Protein AF-0000000083111546 (afdb_homodimer)

Nearest PDB structures (foldseek):
  4nec-assembly4_D  TM=8.250E-01  e=1.676E-18  Streptomyces lasalocidi
  4nec-assembly2_B  TM=8.258E-01  e=2.834E-18  Streptomyces lasalocidi
  4nec-assembly3_C  TM=8.246E-01  e=3.185E-18  Streptomyces lasalocidi
  4nec-assembly1_A  TM=8.209E-01  e=6.804E-18  Streptomyces lasalocidi
  1ve3-assembly1_A-3  TM=7.059E-01  e=7.367E-12  Pyrococcus horikoshii

Foldseek 3Di:
DDFAALVDDDVQCVLVQNDPRGGDHFFLPPLADWPVVVVCVVVVVAAPPEEAEQCFLNSVVLNVVVVPHQYEYEHQHPNRQVNNVVVCVVVVHDYHYDYDDLLAARPAALHGLEYEAEACLQSHDPVSNLSNLQNVLRNHHAFHKYKHKYAAPQQWDPPDRHDTRHDDPVRCCVSNVVRWAWDDKDKDWRWTHDGPDHDPPIDTHPWDADPVRTTIGIIIMTMTGHD/DDFAALVDDDVQCVLVQNDPQGGDHFFLPPLADWPVVVVCVVVVVAAPPEEAEQCFLNSVVLNVVVVPHQYEYEHQHPNRQVNNVVVCVVVVGDYHYDYDDLLAARPAALHGLEYEAEACLQSHPPVSNLSNLQNVLRNHHAFHKYKHKYAAPQQWDPPDRHDTRHDDPVRCCVSNVVRWAWDDKDKDWRWTHDDPDHDPPTDTHPWDADPVRTTIGIIIMTMTGHD

Sequence (454 aa):
MPTFNVNTVDWDELYRGEASYAPGDPGWNIGNLQPELAALEMQGRFGSPILDSGCGVGVTTLALAAKGYDAVGLDLSAAAIDRARQSAMEQGLSVKFDVADLSRSTGYENYFATVVDGLVFHCLPEELREGYVESSARALKPGGSFFALVFATEAFPPGAEFGPRPFSEKQLRDIVGAHLEVEDVRPARAWINVPAVLPAGFEYRNVTIGADGRAQLPSWVVIAHKGMPTFNVNTVDWDELYRGEASYAPGDPGWNIGNLQPELAALEMQGRFGSPILDSGCGVGVTTLALAAKGYDAVGLDLSAAAIDRARQSAMEQGLSVKFDVADLSRSTGYENYFATVVDGLVFHCLPEELREGYVESSARALKPGGSFFALVFATEAFPPGAEFGPRPFSEKQLRDIVGAHLEVEDVRPARAWINVPAVLPAGFEYRNVTIGADGRAQLPSWVVIAHKG

Secondary structure (DSSP, 8-state):
----BTTT--HHHHHTT--TTS-SS-TT--SS--HHHHHHHHTT---SSEEEET-TTSHHHHHHHHTT--EEEEES-HHHHHHHHHHHHHHT---EEEE--TTS--S--S-EEEEEEES-GGGS-HHHHHHHHHHHHHHEEEEEEEEEEEEBGGGS-TT-SSB---B-HHHHHHHHHTTSEEEEEEEEEEEEPPPS---TT--EEEEEE-TT--EEEEEEEEEEE--/----BTTT--HHHHHTT--TTS-SS-TT--SS--HHHHHHHHTT---SSEEEET-TTSHHHHHHHHTT--EEEEES-HHHHHHHHHHHHHHT---EEEE--TTS--S--S-EEEEEEES-GGGS-HHHHHHHHHHHHHHEEEEEEEEEEEEBGGGS-TT-SSB---B-HHHHHHHHHTTSEEEEEEEEEEEEPPPS---TT--EEEEEE-TT--EEEEEEEEEEE--

pLDDT: mean 93.74, std 7.86, range [53.62, 98.94]

Radius of gyration: 26.35 Å; Cα contacts (8 Å, |Δi|>4): 1120; chains: 2; bounding box: 42×76×60 Å

Solvent-accessible surface area (backbone atoms only — not comparable to full-atom values): 22928 Å² total; per-residue (Å²): 126,77,61,58,28,50,85,71,59,57,55,37,44,35,58,68,28,65,26,86,56,45,61,40,74,56,35,70,70,66,82,54,59,52,65,62,60,46,50,43,46,74,71,60,69,62,43,65,33,29,35,25,48,51,25,49,55,24,50,54,31,51,55,43,34,75,73,68,43,50,36,32,26,30,20,70,26,59,46,18,35,52,48,19,54,51,50,28,58,76,68,73,47,91,65,54,67,44,68,36,55,58,45,38,80,74,80,54,60,52,58,21,31,18,38,37,28,69,63,32,73,24,50,47,41,77,90,40,48,60,36,27,46,43,28,51,43,43,21,28,18,78,66,12,36,38,39,34,40,31,44,21,47,69,20,38,63,84,84,61,88,49,43,69,51,48,39,50,72,66,56,48,53,53,58,44,44,74,61,27,48,68,75,45,74,43,84,42,60,43,63,28,43,78,60,74,61,42,55,85,90,40,44,43,24,51,20,31,33,40,31,77,48,43,39,28,32,37,16,32,36,37,37,28,26,31,110,125,76,62,58,27,50,84,70,59,54,57,39,45,33,57,67,28,65,25,86,58,45,61,40,74,54,37,70,69,67,82,55,59,52,66,61,59,46,51,43,46,73,72,60,71,61,42,65,35,28,35,25,47,51,27,49,56,24,50,55,33,50,56,42,34,74,72,66,42,51,36,34,26,30,20,70,26,59,45,18,35,52,49,19,52,51,52,29,57,77,69,71,46,92,64,54,67,43,68,34,56,59,46,37,80,73,82,55,60,53,58,20,31,18,37,38,28,72,65,32,74,25,50,48,41,78,87,40,48,60,37,28,45,43,28,51,45,44,21,28,18,76,66,11,35,38,38,36,39,29,45,21,48,69,21,37,63,84,84,61,89,51,43,70,50,50,38,52,71,66,56,49,54,52,56,46,44,73,60,29,48,68,74,46,75,44,83,42,59,42,64,29,45,78,60,74,58,42,54,86,89,40,45,44,24,51,20,31,31,40,32,78,50,42,37,28,30,36,17,31,37,37,38,28,27,32,110

Structure (mmCIF, N/CA/C/O backbone):
data_AF-0000000083111546-model_v1
#
loop_
_entity.id
_entity.type
_entity.pdbx_description
1 polymer 'Uncharacterized protein'
#
loop_
_atom_site.group_PDB
_atom_site.id
_atom_site.type_symbol
_atom_site.label_atom_id
_atom_site.label_alt_id
_atom_site.label_comp_id
_atom_site.label_asym_id
_atom_site.label_entity_id
_atom_site.label_seq_id
_atom_site.pdbx_PDB_ins_code
_atom_site.Cartn_x
_atom_site.Cartn_y
_atom_site.Cartn_z
_atom_site.occupancy
_atom_site.B_iso_or_equiv
_atom_site.auth_seq_id
_atom_site.auth_comp_id
_atom_site.auth_asym_id
_atom_site.auth_atom_id
_atom_site.pdbx_PDB_model_num
ATOM 1 N N . MET A 1 1 ? 21.438 9.469 -6.207 1 54 1 MET A N 1
ATOM 2 C CA . MET A 1 1 ? 20.359 10.375 -6.617 1 54 1 MET A CA 1
ATOM 3 C C . MET A 1 1 ? 19.781 11.117 -5.414 1 54 1 MET A C 1
ATOM 5 O O . MET A 1 1 ? 19.75 10.578 -4.305 1 54 1 MET A O 1
ATOM 9 N N . PRO A 1 2 ? 19.562 12.453 -5.633 1 61.91 2 PRO A N 1
ATOM 10 C CA . PRO A 1 2 ? 19.016 13.172 -4.477 1 61.91 2 PRO A CA 1
ATOM 11 C C . PRO A 1 2 ? 17.734 12.547 -3.943 1 61.91 2 PRO A C 1
ATOM 13 O O . PRO A 1 2 ? 16.953 11.977 -4.711 1 61.91 2 PRO A O 1
ATOM 16 N N . THR A 1 3 ? 17.703 12.297 -2.617 1 75.88 3 THR A N 1
ATOM 17 C CA . THR A 1 3 ? 16.531 11.742 -1.937 1 75.88 3 THR A CA 1
ATOM 18 C C . THR A 1 3 ? 15.93 12.766 -0.974 1 75.88 3 THR A C 1
ATOM 20 O O . THR A 1 3 ? 16.609 13.695 -0.547 1 75.88 3 THR A O 1
ATOM 23 N N . PHE A 1 4 ? 14.742 12.664 -0.869 1 80.75 4 PHE A N 1
ATOM 24 C CA . PHE A 1 4 ? 14.086 13.523 0.114 1 80.75 4 PHE A CA 1
ATOM 25 C C . PHE A 1 4 ? 14.703 13.328 1.493 1 80.75 4 PHE A C 1
ATOM 27 O O . PHE A 1 4 ? 14.797 12.203 1.987 1 80.75 4 PHE A O 1
ATOM 34 N N . ASN A 1 5 ? 15.211 14.367 1.938 1 82.62 5 ASN A N 1
ATOM 35 C CA . ASN A 1 5 ? 15.812 14.422 3.266 1 82.62 5 ASN A CA 1
ATOM 36 C C . ASN A 1 5 ? 15.359 15.664 4.031 1 82.62 5 ASN A C 1
ATOM 38 O O . ASN A 1 5 ? 15.594 16.797 3.596 1 82.62 5 ASN A O 1
ATOM 42 N N . VAL A 1 6 ? 14.781 15.445 5.203 1 83.06 6 VAL A N 1
ATOM 43 C CA . VAL A 1 6 ? 14.148 16.531 5.953 1 83.06 6 VAL A CA 1
ATOM 44 C C . VAL A 1 6 ? 15.211 17.531 6.398 1 83.06 6 VAL A C 1
ATOM 46 O O . VAL A 1 6 ? 14.898 18.703 6.66 1 83.06 6 VAL A O 1
ATOM 49 N N . ASN A 1 7 ? 16.406 17.156 6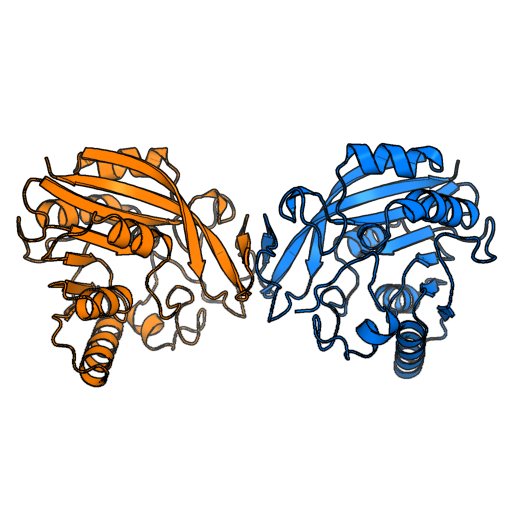.527 1 85.25 7 ASN A N 1
ATOM 50 C CA . ASN A 1 7 ? 17.469 18.016 7.016 1 85.25 7 ASN A CA 1
ATOM 51 C C . ASN A 1 7 ? 18.016 18.922 5.91 1 85.25 7 ASN A C 1
ATOM 53 O O . ASN A 1 7 ? 18.688 19.906 6.188 1 85.25 7 ASN A O 1
ATOM 57 N N . THR A 1 8 ? 17.703 18.531 4.656 1 85.75 8 THR A N 1
ATOM 58 C CA . THR A 1 8 ? 18.375 19.25 3.58 1 85.75 8 THR A CA 1
ATOM 59 C C . THR A 1 8 ? 17.375 19.656 2.502 1 85.75 8 THR A C 1
ATOM 61 O O . THR A 1 8 ? 17.75 20.281 1.508 1 85.75 8 THR A O 1
ATOM 64 N N . VAL A 1 9 ? 16.203 19.391 2.734 1 87.56 9 VAL A N 1
ATOM 65 C CA . VAL A 1 9 ? 15.172 19.609 1.723 1 87.56 9 VAL A CA 1
ATOM 66 C C . VAL A 1 9 ? 15.055 21.109 1.437 1 87.56 9 VAL A C 1
ATOM 68 O O . VAL A 1 9 ? 15.078 21.922 2.359 1 87.56 9 VAL A O 1
ATOM 71 N N . ASP A 1 10 ? 15.008 21.438 0.206 1 92.06 10 ASP A N 1
ATOM 72 C CA . ASP A 1 10 ? 14.594 22.766 -0.253 1 92.06 10 ASP A CA 1
ATOM 73 C C . ASP A 1 10 ? 13.094 22.797 -0.539 1 92.06 10 ASP A C 1
ATOM 75 O O . ASP A 1 10 ? 12.656 22.438 -1.636 1 92.06 10 ASP A O 1
ATOM 79 N N . TRP A 1 11 ? 12.336 23.312 0.371 1 94 11 TRP A N 1
ATOM 80 C CA . TRP A 1 11 ? 10.875 23.266 0.293 1 94 11 TRP A CA 1
ATOM 81 C C . TRP A 1 11 ? 10.367 24.109 -0.877 1 94 11 TRP A C 1
ATOM 83 O O . TRP A 1 11 ? 9.359 23.766 -1.494 1 94 11 TRP A O 1
ATOM 93 N N . ASP A 1 12 ? 11.031 25.25 -1.158 1 95.69 12 ASP A N 1
ATOM 94 C CA . ASP A 1 12 ? 10.625 26.047 -2.309 1 95.69 12 ASP A CA 1
ATOM 95 C C . ASP A 1 12 ? 10.766 25.266 -3.607 1 95.69 12 ASP A C 1
ATOM 97 O O . ASP A 1 12 ? 9.852 25.234 -4.43 1 95.69 12 ASP A O 1
ATOM 101 N N . GLU A 1 13 ? 11.891 24.641 -3.709 1 92.94 13 GLU A N 1
ATOM 102 C CA . GLU A 1 13 ? 12.125 23.812 -4.891 1 92.94 13 GLU A CA 1
ATOM 103 C C . GLU A 1 13 ? 11.078 22.703 -5 1 92.94 13 GLU A C 1
ATOM 105 O O . GLU A 1 13 ? 10.586 22.406 -6.094 1 92.94 13 GLU A O 1
ATOM 110 N N . LEU A 1 14 ? 10.727 22.094 -3.9 1 90.44 14 LEU A N 1
ATOM 111 C CA . LEU A 1 14 ? 9.742 21.016 -3.859 1 90.44 14 LEU A CA 1
ATOM 112 C C . LEU A 1 14 ? 8.367 21.516 -4.285 1 90.44 14 LEU A C 1
ATOM 114 O O . LEU A 1 14 ? 7.73 20.922 -5.156 1 90.44 14 LEU A O 1
ATOM 118 N N . TYR A 1 15 ? 7.934 22.641 -3.84 1 94.31 15 TYR A N 1
ATOM 119 C CA . TYR A 1 15 ? 6.586 23.125 -4.102 1 94.31 15 TYR A CA 1
ATOM 120 C C . TYR A 1 15 ? 6.496 23.781 -5.48 1 94.31 15 TYR A C 1
ATOM 122 O O . TYR A 1 15 ? 5.398 24 -6 1 94.31 15 TYR A O 1
ATOM 130 N N . ARG A 1 16 ? 7.656 24.094 -6.035 1 92.88 16 ARG A N 1
ATOM 131 C CA . ARG A 1 16 ? 7.664 24.547 -7.426 1 92.88 16 ARG A CA 1
ATOM 132 C C . ARG A 1 16 ? 7.602 23.344 -8.375 1 92.88 16 ARG A C 1
ATOM 134 O O . ARG A 1 16 ? 7.48 23.531 -9.594 1 92.88 16 ARG A O 1
ATOM 141 N N . GLY A 1 17 ? 7.684 22.156 -7.789 1 86.81 17 GLY A N 1
ATOM 142 C CA . GLY A 1 17 ? 7.641 20.953 -8.594 1 86.81 17 GLY A CA 1
ATOM 143 C C . GLY A 1 17 ? 8.938 20.672 -9.336 1 86.81 17 GLY A C 1
ATOM 144 O O . GLY A 1 17 ? 8.945 19.969 -10.344 1 86.81 17 GLY A O 1
ATOM 145 N N . GLU A 1 18 ? 10.031 21.234 -8.852 1 86.31 18 GLU A N 1
ATOM 146 C CA . GLU A 1 18 ? 11.305 21.203 -9.57 1 86.31 18 GLU A CA 1
ATOM 147 C C . GLU A 1 18 ? 12.289 20.25 -8.906 1 86.31 18 GLU A C 1
ATOM 149 O O . GLU A 1 18 ? 13.406 20.047 -9.398 1 86.31 18 GLU A O 1
ATOM 154 N N . ALA A 1 19 ? 11.844 19.734 -7.82 1 80.62 19 ALA A N 1
ATOM 155 C CA . ALA A 1 19 ? 12.758 18.828 -7.141 1 80.62 19 ALA A CA 1
ATOM 156 C C . ALA A 1 19 ? 12.938 17.531 -7.934 1 80.62 19 ALA A C 1
ATOM 158 O O . ALA A 1 19 ? 11.961 16.859 -8.266 1 80.62 19 ALA A O 1
ATOM 159 N N . SER A 1 20 ? 14.141 17.156 -8.141 1 76.19 20 SER A N 1
ATOM 160 C CA . SER A 1 20 ? 14.445 15.992 -8.969 1 76.19 20 SER A CA 1
ATOM 161 C C . SER A 1 20 ? 13.961 14.703 -8.32 1 76.19 20 SER A C 1
ATOM 163 O O . SER A 1 20 ? 13.562 13.766 -9.008 1 76.19 20 SER A O 1
ATOM 165 N N . TYR A 1 21 ? 13.914 14.703 -7.02 1 72.81 21 TYR A N 1
ATOM 166 C CA . TYR A 1 21 ? 13.539 13.492 -6.297 1 72.81 21 TYR A CA 1
ATOM 167 C C . TYR A 1 21 ? 12.023 13.422 -6.117 1 72.81 21 TYR A C 1
ATOM 169 O O . TYR A 1 21 ? 11.492 12.383 -5.707 1 72.81 21 TYR A O 1
ATOM 177 N N . ALA A 1 22 ? 11.367 14.438 -6.387 1 73.56 22 ALA A N 1
ATOM 178 C CA . ALA A 1 22 ? 9.914 14.492 -6.258 1 73.56 22 ALA A CA 1
ATOM 179 C C . ALA A 1 22 ? 9.305 15.492 -7.238 1 73.56 22 ALA A C 1
ATOM 181 O O . ALA A 1 22 ? 8.75 16.516 -6.824 1 73.56 22 ALA A O 1
ATOM 182 N N . PRO A 1 23 ? 9.414 15.047 -8.461 1 76.44 23 PRO A N 1
ATOM 183 C CA . PRO A 1 23 ? 8.867 15.984 -9.445 1 76.44 23 PRO A CA 1
ATOM 184 C C . PRO A 1 23 ? 7.34 16.078 -9.383 1 76.44 23 PRO A C 1
ATOM 186 O O . PRO A 1 23 ? 6.664 15.086 -9.102 1 76.44 23 PRO A O 1
ATOM 189 N N . GLY A 1 24 ? 6.887 17.344 -9.641 1 83.31 24 GLY A N 1
ATOM 190 C CA . GLY A 1 24 ? 5.449 17.547 -9.641 1 83.31 24 GLY A CA 1
ATOM 191 C C . GLY A 1 24 ? 4.898 17.891 -8.266 1 83.31 24 GLY A C 1
ATOM 192 O O . GLY A 1 24 ? 5.57 18.547 -7.469 1 83.31 24 GLY A O 1
ATOM 193 N N 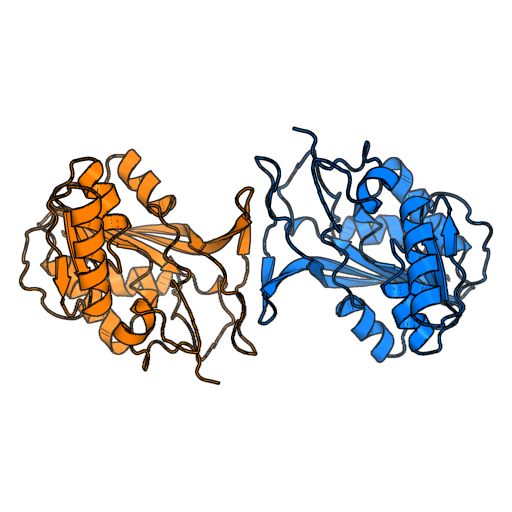. ASP A 1 25 ? 3.635 17.594 -8.07 1 86.75 25 ASP A N 1
ATOM 194 C CA . ASP A 1 25 ? 2.994 17.906 -6.801 1 86.75 25 ASP A CA 1
ATOM 195 C C . ASP A 1 25 ? 3.396 16.906 -5.723 1 86.75 25 ASP A C 1
ATOM 197 O O . ASP A 1 25 ? 3.445 15.695 -5.973 1 86.75 25 ASP A O 1
ATOM 201 N N . PRO A 1 26 ? 3.742 17.422 -4.605 1 88.19 26 PRO A N 1
ATOM 202 C CA . PRO A 1 26 ? 4.047 16.5 -3.516 1 88.19 26 PRO A CA 1
ATOM 203 C C . PRO A 1 26 ? 2.916 15.508 -3.254 1 88.19 26 PRO A C 1
ATOM 205 O O . PRO A 1 26 ? 1.744 15.828 -3.461 1 88.19 26 PRO A O 1
ATOM 208 N N . GLY A 1 27 ? 3.316 14.328 -2.758 1 87.88 27 GLY A N 1
ATOM 209 C CA . GLY A 1 27 ? 2.375 13.234 -2.582 1 87.88 27 GLY A CA 1
ATOM 210 C C . GLY A 1 27 ? 1.304 13.531 -1.549 1 87.88 27 GLY A C 1
ATOM 211 O O . GLY A 1 27 ? 0.214 12.953 -1.596 1 87.88 27 GLY A O 1
ATOM 212 N N . TRP A 1 28 ? 1.56 14.438 -0.621 1 91.06 28 TRP A N 1
ATOM 213 C CA . TRP A 1 28 ? 0.605 14.727 0.445 1 91.06 28 TRP A CA 1
ATOM 214 C C . TRP A 1 28 ? -0.475 15.688 -0.037 1 91.06 28 TRP A C 1
ATOM 216 O O . TRP A 1 28 ? -1.466 15.922 0.66 1 91.06 28 TRP A O 1
ATOM 226 N N . ASN A 1 29 ? -0.274 16.312 -1.2 1 92.06 29 ASN A N 1
ATOM 227 C CA . ASN A 1 29 ? -1.314 17.141 -1.793 1 92.06 29 ASN A CA 1
ATOM 228 C C . ASN A 1 29 ? -2.371 16.297 -2.5 1 92.06 29 ASN A C 1
ATOM 230 O O . ASN A 1 29 ? -2.348 16.172 -3.725 1 92.06 29 ASN A O 1
ATOM 234 N N . ILE A 1 30 ? -3.336 15.844 -1.81 1 91.56 30 ILE A N 1
ATOM 235 C CA . ILE A 1 30 ? -4.32 14.922 -2.361 1 91.56 30 ILE A CA 1
ATOM 236 C C . ILE A 1 30 ? -5.551 15.695 -2.828 1 91.56 30 ILE A C 1
ATOM 238 O O . ILE A 1 30 ? -6.523 15.102 -3.297 1 91.56 30 ILE A O 1
ATOM 242 N N . GLY A 1 31 ? -5.578 17.016 -2.635 1 91.5 31 GLY A N 1
ATOM 243 C CA . GLY A 1 31 ? -6.625 17.875 -3.164 1 91.5 31 GLY A CA 1
ATOM 244 C C . GLY A 1 31 ? -7.793 18.047 -2.213 1 91.5 31 GLY A C 1
ATOM 245 O O . GLY A 1 31 ? -8.734 18.797 -2.5 1 91.5 31 GLY A O 1
ATOM 246 N N . ASN A 1 32 ? -7.762 17.312 -1.093 1 92.56 32 ASN A N 1
ATOM 247 C CA . ASN A 1 32 ? -8.836 17.406 -0.104 1 92.56 32 ASN A CA 1
ATOM 248 C C . ASN A 1 32 ? -8.281 17.359 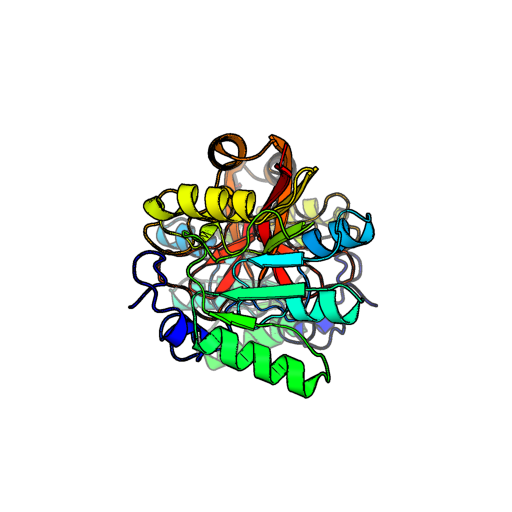1.319 1 92.56 32 ASN A C 1
ATOM 250 O O . ASN A 1 32 ? -7.133 16.984 1.535 1 92.56 32 ASN A O 1
ATOM 254 N N . LEU A 1 33 ? -9.156 17.828 2.217 1 95.38 33 LEU A N 1
ATOM 255 C CA . LEU A 1 33 ? -8.859 17.656 3.635 1 95.38 33 LEU A CA 1
ATOM 256 C C . LEU A 1 33 ? -8.633 16.188 3.971 1 95.38 33 LEU A C 1
ATOM 258 O O . LEU A 1 33 ? -9.375 15.32 3.508 1 95.38 33 LEU A O 1
ATOM 262 N N . GLN A 1 34 ? -7.516 15.93 4.703 1 97.38 34 GLN A N 1
ATOM 263 C CA . GLN A 1 34 ? -7.301 14.555 5.164 1 97.38 34 GLN A CA 1
ATOM 264 C C . GLN A 1 34 ? -8.539 14.016 5.867 1 97.38 34 GLN A C 1
ATOM 266 O O . GLN A 1 34 ? -9.117 14.688 6.73 1 97.38 34 GLN A O 1
ATOM 271 N N . PRO A 1 35 ? -8.953 12.836 5.562 1 95.69 35 PRO A N 1
ATOM 272 C CA . PRO A 1 35 ? -10.195 12.281 6.117 1 95.69 35 PRO A CA 1
ATOM 273 C C . PRO A 1 35 ? -10.219 12.312 7.645 1 95.69 35 PRO A C 1
ATOM 275 O O . PRO A 1 35 ? -11.266 12.594 8.242 1 95.69 35 PRO A O 1
ATOM 278 N N . GLU A 1 36 ? -9.086 12.039 8.25 1 97.25 36 GLU A N 1
ATOM 279 C CA . GLU A 1 36 ? -9.031 12.047 9.711 1 97.25 36 GLU A CA 1
ATOM 280 C C . GLU A 1 36 ? -9.312 13.438 10.266 1 97.25 36 GLU A C 1
ATOM 282 O O . GLU A 1 36 ? -10.023 13.586 11.258 1 97.25 36 GLU A O 1
ATOM 287 N N . LEU A 1 37 ? -8.758 14.461 9.633 1 98.06 37 LEU A N 1
ATOM 288 C CA . LEU A 1 37 ? -8.992 15.836 10.055 1 98.06 37 LEU A CA 1
ATOM 289 C C . LEU A 1 37 ? -10.422 16.266 9.734 1 98.06 37 LEU A C 1
ATOM 291 O O . LEU A 1 37 ? -11.055 16.969 10.531 1 98.06 37 LEU A O 1
ATOM 295 N N . ALA A 1 38 ? -10.906 15.828 8.609 1 98 38 ALA A N 1
ATOM 296 C CA . ALA A 1 38 ? -12.305 16.094 8.25 1 98 38 ALA A CA 1
ATOM 297 C C . ALA A 1 38 ? -13.258 15.508 9.289 1 98 38 ALA A C 1
ATOM 299 O O . ALA A 1 38 ? -14.258 16.141 9.648 1 98 38 ALA A O 1
ATOM 300 N N . ALA A 1 39 ? -12.961 14.336 9.727 1 97.44 39 ALA A N 1
ATOM 301 C CA . ALA A 1 39 ? -13.797 13.672 10.727 1 97.44 39 ALA A CA 1
ATOM 302 C C . ALA A 1 39 ? -13.836 14.477 12.023 1 97.44 39 ALA A C 1
ATOM 304 O O . ALA A 1 39 ? -14.898 14.625 12.641 1 97.44 39 ALA A O 1
ATOM 305 N N . LEU A 1 40 ? -12.672 14.953 12.453 1 97.94 40 LEU A N 1
ATOM 306 C CA . LEU A 1 40 ? -12.609 15.773 13.656 1 97.94 40 LEU A CA 1
ATOM 307 C C . LEU A 1 40 ? -13.43 17.047 13.492 1 97.94 40 LEU A C 1
ATOM 309 O O . LEU A 1 40 ? -14.148 17.453 14.414 1 97.94 40 LEU A O 1
ATOM 313 N N . GLU A 1 41 ? -13.312 17.672 12.328 1 98.12 41 GLU A N 1
ATOM 314 C CA . GLU A 1 41 ? -14.102 18.859 12.031 1 98.12 41 GLU A CA 1
ATOM 315 C C . GLU A 1 41 ? -15.594 18.5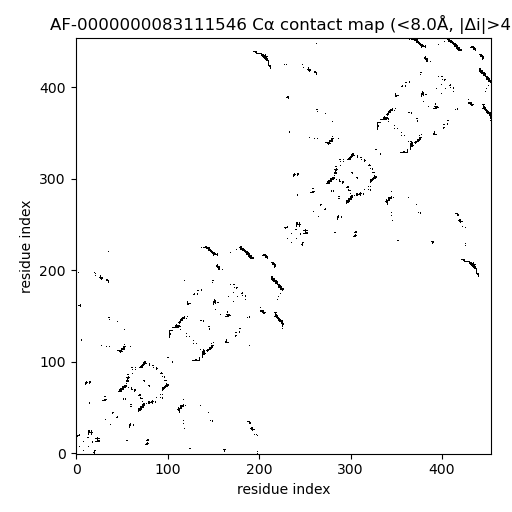62 12.102 1 98.12 41 GLU A C 1
ATOM 317 O O . GLU A 1 41 ? -16.359 19.312 12.711 1 98.12 41 GLU A O 1
ATOM 322 N N . MET A 1 42 ? -15.992 17.469 11.516 1 96.94 42 MET A N 1
ATOM 323 C CA . MET A 1 42 ? -17.406 17.078 11.469 1 96.94 42 MET A CA 1
ATOM 324 C C . MET A 1 42 ? -17.938 16.781 12.867 1 96.94 42 MET A C 1
ATOM 326 O O . MET A 1 42 ? -19.125 16.953 13.133 1 96.94 42 MET A O 1
ATOM 330 N N . GLN A 1 43 ? -17.094 16.391 13.727 1 97.44 43 GLN A N 1
ATOM 331 C CA . GLN A 1 43 ? -17.453 16.109 15.109 1 97.44 43 GLN A CA 1
ATOM 332 C C . GLN A 1 43 ? -17.578 17.406 15.914 1 97.44 43 GLN A C 1
ATOM 334 O O . GLN A 1 43 ? -17.906 17.375 17.109 1 97.44 43 GLN A O 1
ATOM 339 N N . GLY A 1 44 ? -17.172 18.531 15.297 1 97.5 44 GLY A N 1
ATOM 340 C CA . GLY A 1 44 ? -17.297 19.828 15.953 1 97.5 44 GLY A CA 1
ATOM 341 C C . GLY A 1 44 ? -16.094 20.172 16.812 1 97.5 44 GLY A C 1
ATOM 342 O O . GLY A 1 44 ? -16.188 21.016 17.719 1 97.5 44 GLY A O 1
ATOM 343 N N . ARG A 1 45 ? -14.953 19.609 16.469 1 98.12 45 ARG A N 1
ATOM 344 C CA . ARG A 1 45 ? -13.781 19.781 17.328 1 98.12 45 ARG A CA 1
ATOM 345 C C . ARG A 1 45 ? -13 21.031 16.938 1 98.12 45 ARG A C 1
ATOM 347 O O . ARG A 1 45 ? -12.102 21.469 17.656 1 98.12 45 ARG A O 1
ATOM 354 N N . PHE A 1 46 ? -13.336 21.609 15.828 1 98.56 46 PHE A N 1
ATOM 355 C CA . PHE A 1 46 ? -12.625 22.797 15.359 1 98.56 46 PHE A CA 1
ATOM 356 C C . PHE A 1 46 ? -13.352 24.062 15.773 1 98.56 46 PHE A C 1
ATOM 358 O O . PHE A 1 46 ? -14.578 24.109 15.781 1 98.56 46 PHE A O 1
ATOM 365 N N . GLY A 1 47 ? -12.578 25.047 16.109 1 98.5 47 GLY A N 1
ATOM 366 C CA . GLY A 1 47 ? -13.086 26.391 16.359 1 98.5 47 GLY A CA 1
ATOM 367 C C . GLY A 1 47 ? -12.273 27.469 15.688 1 98.5 47 GLY A C 1
ATOM 368 O O . GLY A 1 47 ? -11.055 27.344 15.547 1 98.5 47 GLY A O 1
ATOM 369 N N . SER A 1 48 ? -12.867 28.547 15.32 1 98.12 48 SER A N 1
ATOM 370 C CA . SER A 1 48 ? -12.188 29.703 14.734 1 98.12 48 SER A CA 1
ATOM 371 C C . SER A 1 48 ? -11.641 30.625 15.812 1 98.12 48 SER A C 1
ATOM 373 O O . SER A 1 48 ? -12.227 30.75 16.891 1 98.12 48 SER A O 1
ATOM 375 N N . PRO A 1 49 ? -10.57 31.328 15.445 1 98.75 49 PRO A N 1
ATOM 376 C CA . PRO A 1 49 ? -9.766 31.203 14.227 1 98.75 49 PRO A CA 1
ATOM 377 C C . PRO A 1 49 ? -8.891 29.953 14.227 1 98.75 49 PRO A C 1
ATOM 379 O O . PRO A 1 49 ? -8.555 29.422 15.289 1 98.75 49 PRO A O 1
ATOM 382 N N . ILE A 1 50 ? -8.578 29.438 13.031 1 98.88 50 ILE A N 1
ATOM 383 C CA . ILE A 1 50 ? -7.809 28.219 12.867 1 98.88 50 ILE A CA 1
ATOM 384 C C . ILE A 1 50 ? -6.457 28.531 12.234 1 98.88 50 ILE A C 1
ATOM 386 O O . ILE A 1 50 ? -6.383 29.281 11.258 1 98.88 50 ILE A O 1
ATOM 390 N N . LEU A 1 51 ? -5.418 28.016 12.836 1 98.88 51 LEU A N 1
ATOM 391 C CA . LEU A 1 51 ? -4.109 28.031 12.188 1 98.88 51 LEU A CA 1
ATOM 392 C C . LEU A 1 51 ? -3.842 26.703 11.492 1 98.88 51 LEU A C 1
ATOM 394 O O . LEU A 1 51 ? -3.846 25.656 12.125 1 98.88 51 LEU A O 1
ATOM 398 N N . ASP A 1 52 ? -3.713 26.766 10.195 1 98.88 52 ASP A N 1
ATOM 399 C CA . ASP A 1 52 ? -3.133 25.672 9.43 1 98.88 52 ASP A CA 1
ATOM 400 C C . ASP A 1 52 ? -1.607 25.75 9.422 1 98.88 52 ASP A C 1
ATOM 402 O O . ASP A 1 52 ? -1.022 26.516 8.648 1 98.88 52 ASP A O 1
ATOM 406 N N . SER A 1 53 ? -0.97 25.031 10.367 1 98.62 53 SER A N 1
ATOM 407 C CA . SER A 1 53 ? 0.474 25.078 10.578 1 98.62 53 SER A CA 1
ATOM 408 C C . SER A 1 53 ? 1.206 24.219 9.555 1 98.62 53 SER A C 1
ATOM 410 O O . SER A 1 53 ? 1.095 22.984 9.578 1 98.62 53 SER A O 1
ATOM 412 N N . GLY A 1 54 ? 2.023 24.797 8.703 1 98.25 54 GLY A N 1
ATOM 413 C CA . GLY A 1 54 ? 2.568 24.109 7.547 1 98.25 54 GLY A CA 1
ATOM 414 C C . GLY A 1 54 ? 1.534 23.844 6.469 1 98.25 54 GLY A C 1
ATOM 415 O O . GLY A 1 54 ? 1.347 22.703 6.051 1 98.25 54 GLY A O 1
ATOM 416 N N . CYS A 1 55 ? 1.014 24.922 5.922 1 98.5 55 CYS A N 1
ATOM 417 C CA . CYS A 1 55 ? -0.217 24.828 5.145 1 98.5 55 CYS A CA 1
ATOM 418 C C . CYS A 1 55 ? 0.073 24.344 3.727 1 98.5 55 CYS A C 1
ATOM 420 O O . CYS A 1 55 ? -0.843 23.953 2.998 1 98.5 55 CYS A O 1
ATOM 422 N N . GLY A 1 56 ? 1.354 24.344 3.303 1 97.69 56 GLY A N 1
ATOM 423 C CA . GLY A 1 56 ? 1.65 24.031 1.914 1 97.69 56 GLY A CA 1
ATOM 424 C C . GLY A 1 56 ? 0.895 24.906 0.93 1 97.69 56 GLY A C 1
ATOM 425 O O . GLY A 1 56 ? 0.906 26.141 1.046 1 97.69 56 GLY A O 1
ATOM 426 N N . VAL A 1 57 ? 0.214 24.312 0.044 1 97.56 57 VAL A N 1
ATOM 427 C CA . VAL A 1 57 ? -0.47 25.078 -0.995 1 97.56 57 VAL A CA 1
ATOM 428 C C . VAL A 1 57 ? -1.877 25.438 -0.525 1 97.56 57 VAL A C 1
ATOM 430 O O . VAL A 1 57 ? -2.721 25.844 -1.329 1 97.56 57 VAL A O 1
ATOM 433 N N . GLY A 1 58 ? -2.166 25.156 0.692 1 98.31 58 GLY A N 1
ATOM 434 C CA . GLY A 1 58 ? -3.334 25.734 1.342 1 98.31 58 GLY A CA 1
ATOM 435 C C . GLY A 1 58 ? -4.574 24.875 1.211 1 98.31 58 GLY A C 1
ATOM 436 O O . GLY A 1 58 ? -5.691 25.344 1.418 1 98.31 58 GLY A O 1
ATOM 437 N N . VAL A 1 59 ? -4.449 23.578 0.914 1 97.31 59 VAL A N 1
ATOM 438 C CA . VAL A 1 59 ? -5.594 22.703 0.693 1 97.31 59 VAL A CA 1
ATOM 439 C C . VAL A 1 59 ? -6.469 22.672 1.943 1 97.31 59 VAL A C 1
ATOM 441 O O . VAL A 1 59 ? -7.68 22.922 1.867 1 97.31 59 VAL A O 1
ATOM 444 N N . THR A 1 60 ? -5.863 22.422 3.051 1 98.12 60 THR A N 1
ATOM 445 C CA . THR A 1 60 ? -6.594 22.359 4.312 1 98.12 60 THR A CA 1
ATOM 446 C C . THR A 1 60 ? -7.172 23.734 4.664 1 98.12 60 THR A C 1
ATOM 448 O O . THR A 1 60 ? -8.344 23.844 5.023 1 98.12 60 THR A O 1
ATOM 451 N N . THR A 1 61 ? -6.363 24.766 4.512 1 98.69 61 THR A N 1
ATOM 452 C CA . THR A 1 61 ? -6.781 26.125 4.844 1 98.69 61 THR A CA 1
ATOM 453 C C . THR A 1 61 ? -8.016 26.516 4.039 1 98.69 61 THR A C 1
ATOM 455 O O . THR A 1 61 ? -9 27 4.602 1 98.69 61 THR A O 1
ATOM 458 N N . LEU A 1 62 ? -7.961 26.312 2.764 1 98.5 62 LEU A N 1
ATOM 459 C CA . LEU A 1 62 ? -9.023 26.734 1.86 1 98.5 62 LEU A CA 1
ATOM 460 C C . LEU A 1 62 ? -10.289 25.906 2.088 1 98.5 62 LEU A C 1
ATOM 462 O O . LEU A 1 62 ? -11.398 26.438 2.025 1 98.5 62 LEU A O 1
ATOM 466 N N . ALA A 1 63 ? -10.102 24.609 2.34 1 98 63 ALA A N 1
ATOM 467 C CA . ALA A 1 63 ? -11.25 23.75 2.641 1 98 63 ALA A CA 1
ATOM 468 C C . ALA A 1 63 ? -11.992 24.25 3.877 1 98 63 ALA A C 1
ATOM 470 O O . ALA A 1 63 ? -13.227 24.312 3.887 1 98 63 ALA A O 1
ATOM 471 N N . LEU A 1 64 ? -11.242 24.625 4.887 1 98.38 64 LEU A N 1
ATOM 472 C CA . LEU A 1 64 ? -11.844 25.094 6.129 1 98.38 64 LEU A CA 1
ATOM 473 C C . LEU A 1 64 ? -12.469 26.484 5.941 1 98.38 64 LEU A C 1
ATOM 475 O O . LEU A 1 64 ? -13.555 26.75 6.453 1 98.38 64 LEU A O 1
ATOM 479 N N . ALA A 1 65 ? -11.789 27.328 5.168 1 98.44 65 ALA A N 1
ATOM 480 C CA . ALA A 1 65 ? -12.336 28.641 4.879 1 98.44 65 ALA A CA 1
ATOM 481 C C . ALA A 1 65 ? -13.656 28.547 4.113 1 98.44 65 ALA A C 1
ATOM 483 O O . ALA A 1 65 ? -14.609 29.266 4.402 1 98.44 65 ALA A O 1
ATOM 484 N N . ALA A 1 66 ? -13.688 27.656 3.18 1 97.56 66 ALA A N 1
ATOM 485 C CA . ALA A 1 66 ? -14.891 27.453 2.377 1 97.56 66 ALA A CA 1
ATOM 486 C C . ALA A 1 66 ? -16.062 27 3.244 1 97.56 66 ALA A C 1
ATOM 488 O O . ALA A 1 66 ? -17.219 27.234 2.9 1 97.56 66 ALA A O 1
ATOM 489 N N . LYS A 1 67 ? -15.758 26.422 4.34 1 97.06 67 LYS A N 1
ATOM 490 C CA . LYS A 1 67 ? -16.781 25.953 5.266 1 97.06 67 LYS A CA 1
ATOM 491 C C . LYS A 1 67 ? -17.172 27.062 6.25 1 97.06 67 LYS A C 1
ATOM 493 O O . LYS A 1 67 ? -18 26.844 7.141 1 97.06 67 LYS A O 1
ATOM 498 N N . GLY A 1 68 ? -16.484 28.172 6.18 1 97.44 68 GLY A N 1
ATOM 499 C CA . GLY A 1 68 ? -16.891 29.328 6.969 1 97.44 68 GLY A CA 1
ATOM 500 C C . GLY A 1 68 ? -15.945 29.625 8.117 1 97.44 68 GLY A C 1
ATOM 501 O O . GLY A 1 68 ? -16.156 30.578 8.867 1 97.44 68 GLY A O 1
ATOM 502 N N . TYR A 1 69 ? -14.898 28.875 8.266 1 98.5 69 TYR A N 1
ATOM 503 C CA . TYR A 1 69 ? -13.938 29.109 9.344 1 98.5 69 TYR A CA 1
ATOM 504 C C . TYR A 1 69 ? -13.055 30.312 9.016 1 98.5 69 TYR A C 1
ATOM 506 O O . TYR A 1 69 ? -12.773 30.578 7.852 1 98.5 69 TYR A O 1
ATOM 514 N N . ASP A 1 70 ? -12.68 31.031 10.062 1 98.69 70 ASP A N 1
ATOM 515 C CA . ASP A 1 70 ? -11.578 31.984 9.945 1 98.69 70 ASP A CA 1
ATOM 516 C C . ASP A 1 70 ? -10.227 31.281 10.016 1 98.69 70 ASP A C 1
ATOM 518 O O . ASP A 1 70 ? -9.711 31.016 11.109 1 98.69 70 ASP A O 1
ATOM 522 N N . ALA A 1 71 ? -9.672 31.047 8.867 1 98.44 71 ALA A N 1
ATOM 523 C CA . ALA A 1 71 ? -8.469 30.219 8.805 1 98.44 71 ALA A CA 1
ATOM 524 C C . ALA A 1 71 ? -7.27 31.016 8.312 1 98.44 71 ALA A C 1
ATOM 526 O O . ALA A 1 71 ? -7.402 31.859 7.422 1 98.44 71 ALA A O 1
ATOM 527 N N . VAL A 1 72 ? -6.137 30.781 8.891 1 98.81 72 VAL A N 1
ATOM 528 C CA . VAL A 1 72 ? -4.844 31.328 8.492 1 98.81 72 VAL A CA 1
ATOM 529 C C . VAL A 1 72 ? -3.885 30.203 8.141 1 98.81 72 VAL A C 1
ATOM 531 O O . VAL A 1 72 ? -3.787 29.203 8.867 1 98.81 72 VAL A O 1
ATOM 534 N N . GLY A 1 73 ? -3.252 30.344 6.984 1 98.88 73 GLY A N 1
ATOM 535 C CA . GLY A 1 73 ? -2.236 29.375 6.594 1 98.88 73 GLY A CA 1
ATOM 536 C C . GLY A 1 73 ? -0.824 29.922 6.699 1 98.88 73 GLY A C 1
ATOM 537 O O . GLY A 1 73 ? -0.522 30.984 6.152 1 98.88 73 GLY A O 1
ATOM 538 N N . LEU A 1 74 ? 0.052 29.219 7.426 1 98.88 74 LEU A N 1
ATOM 539 C CA . LEU A 1 74 ? 1.465 29.578 7.504 1 98.88 74 LEU A CA 1
ATOM 540 C C . LEU A 1 74 ? 2.34 28.438 6.988 1 98.88 74 LEU A C 1
ATOM 542 O O . LEU A 1 74 ? 2.053 27.266 7.23 1 98.88 74 LEU A O 1
ATOM 546 N N . ASP A 1 75 ? 3.383 28.766 6.281 1 98.62 75 ASP A N 1
ATOM 547 C CA . ASP A 1 75 ? 4.344 27.797 5.77 1 98.62 75 ASP A CA 1
ATOM 548 C C . ASP A 1 75 ? 5.727 28.422 5.605 1 98.62 75 ASP A C 1
ATOM 550 O O . ASP A 1 75 ? 5.844 29.641 5.383 1 98.62 75 ASP A O 1
ATOM 554 N N . LEU A 1 76 ? 6.719 27.609 5.742 1 97.81 76 LEU A N 1
ATOM 555 C CA . LEU A 1 76 ? 8.094 28.062 5.582 1 97.81 76 LEU A CA 1
ATOM 556 C C . LEU A 1 76 ? 8.383 28.422 4.125 1 97.81 76 LEU A C 1
ATOM 558 O O . LEU A 1 76 ? 9.219 29.281 3.846 1 97.81 76 LEU A O 1
ATOM 562 N N . SER A 1 77 ? 7.723 27.781 3.182 1 97.81 77 SER A N 1
ATOM 563 C CA . SER A 1 77 ? 8.016 27.891 1.756 1 97.81 77 SER A CA 1
ATOM 564 C C . SER A 1 77 ? 7.262 29.062 1.122 1 97.81 77 SER A C 1
ATOM 566 O O . SER A 1 77 ? 6.031 29.047 1.052 1 97.81 77 SER A O 1
ATOM 568 N N . ALA A 1 78 ? 8.023 30.016 0.57 1 98.31 78 ALA A N 1
ATOM 569 C CA . ALA A 1 78 ? 7.418 31.125 -0.162 1 98.31 78 ALA A CA 1
ATOM 570 C C . ALA A 1 78 ? 6.699 30.625 -1.413 1 98.31 78 ALA A C 1
ATOM 572 O O . ALA A 1 78 ? 5.641 31.141 -1.775 1 98.31 78 ALA A O 1
ATOM 573 N N . ALA A 1 79 ? 7.305 29.656 -2.01 1 97.69 79 ALA A N 1
ATOM 574 C CA . ALA A 1 79 ? 6.691 29.094 -3.209 1 97.69 79 ALA A CA 1
ATOM 575 C C . ALA A 1 79 ? 5.336 28.469 -2.889 1 97.69 79 ALA A C 1
ATOM 577 O O . ALA A 1 79 ? 4.383 28.609 -3.652 1 97.69 79 ALA A O 1
ATOM 578 N N . ALA A 1 80 ? 5.242 27.75 -1.776 1 97.81 80 ALA A N 1
ATOM 579 C CA . ALA A 1 80 ? 3.977 27.156 -1.349 1 97.81 80 ALA A CA 1
ATOM 580 C C . ALA A 1 80 ? 2.928 28.234 -1.08 1 97.81 80 ALA A C 1
ATOM 582 O O . ALA A 1 80 ? 1.788 28.125 -1.537 1 97.81 80 ALA A O 1
ATOM 583 N N . ILE A 1 81 ? 3.359 29.297 -0.448 1 98.62 81 ILE A N 1
ATOM 584 C CA . ILE A 1 81 ? 2.457 30.375 -0.057 1 98.62 81 ILE A CA 1
ATOM 585 C C . ILE A 1 81 ? 1.934 31.078 -1.303 1 98.62 81 ILE A C 1
ATOM 587 O O . ILE A 1 81 ? 0.75 31.422 -1.383 1 98.62 81 ILE A O 1
ATOM 591 N N . ASP A 1 82 ? 2.803 31.297 -2.268 1 98.44 82 ASP A N 1
ATOM 592 C CA . ASP A 1 82 ? 2.379 31.906 -3.521 1 98.44 82 ASP A CA 1
ATOM 593 C C . ASP A 1 82 ? 1.283 31.078 -4.191 1 98.44 82 ASP A C 1
ATOM 595 O O . ASP A 1 82 ? 0.276 31.625 -4.645 1 98.44 82 ASP A O 1
ATOM 599 N N . ARG A 1 83 ? 1.478 29.828 -4.195 1 97.81 83 ARG A N 1
ATOM 600 C CA . ARG A 1 83 ? 0.49 28.922 -4.793 1 97.81 83 ARG A CA 1
ATOM 601 C C . ARG A 1 83 ? -0.807 28.938 -3.99 1 97.81 83 ARG A C 1
ATOM 603 O O . ARG A 1 83 ? -1.897 28.859 -4.562 1 97.81 83 ARG A O 1
ATOM 610 N N . ALA A 1 84 ? -0.693 28.953 -2.709 1 98.5 84 ALA A N 1
ATOM 611 C CA . ALA A 1 84 ? -1.869 28.984 -1.843 1 98.5 84 ALA A CA 1
ATOM 612 C C . ALA A 1 84 ? -2.697 30.25 -2.1 1 98.5 84 ALA A C 1
ATOM 614 O O . ALA A 1 84 ? -3.924 30.172 -2.217 1 98.5 84 ALA A O 1
ATOM 615 N N . ARG A 1 85 ? -2.027 31.391 -2.238 1 98.56 85 ARG A N 1
ATOM 616 C CA . ARG A 1 85 ? -2.701 32.656 -2.504 1 98.56 85 ARG A CA 1
ATOM 617 C C . ARG A 1 85 ? -3.408 32.625 -3.855 1 98.56 85 ARG A C 1
ATOM 619 O O . ARG A 1 85 ? -4.539 33.094 -3.98 1 98.56 85 ARG A O 1
ATOM 626 N N . GLN A 1 86 ? -2.689 32.094 -4.805 1 97.94 86 GLN A N 1
ATOM 627 C CA . GLN A 1 86 ? -3.287 31.969 -6.129 1 97.94 86 GLN A CA 1
ATOM 628 C C . GLN A 1 86 ? -4.551 31.109 -6.086 1 97.94 86 GLN A C 1
ATOM 630 O O . GLN A 1 86 ? -5.566 31.469 -6.684 1 97.94 86 GLN A O 1
ATOM 635 N N . SER A 1 87 ? -4.465 30.016 -5.398 1 97.5 87 SER A N 1
ATOM 636 C CA . SER A 1 87 ? -5.617 29.125 -5.27 1 97.5 87 SER A CA 1
ATOM 637 C C . SER A 1 87 ? -6.777 29.828 -4.574 1 97.5 87 SER A C 1
ATOM 639 O O . SER A 1 87 ? -7.938 29.656 -4.953 1 97.5 87 SER A O 1
ATOM 641 N N . ALA A 1 88 ? -6.477 30.594 -3.572 1 98 88 ALA A N 1
ATOM 642 C CA . ALA A 1 88 ? -7.504 31.344 -2.857 1 98 88 ALA A CA 1
ATOM 643 C C . ALA A 1 88 ? -8.219 32.312 -3.791 1 98 88 ALA A C 1
ATOM 645 O O . ALA A 1 88 ? -9.453 32.406 -3.791 1 98 88 ALA A O 1
ATOM 646 N N . MET A 1 89 ? -7.422 33 -4.582 1 97.62 89 MET A N 1
ATOM 647 C CA . MET A 1 89 ? -7.973 33.938 -5.539 1 97.62 89 MET A CA 1
ATOM 648 C C . MET A 1 89 ? -8.891 33.25 -6.535 1 97.62 89 MET A C 1
ATOM 650 O O . MET A 1 89 ? -9.992 33.719 -6.82 1 97.62 89 MET A O 1
ATOM 654 N N . GLU A 1 90 ? -8.453 32.156 -7.012 1 97.5 90 GLU A N 1
ATOM 655 C CA . GLU A 1 90 ? -9.219 31.375 -7.992 1 97.5 90 GLU A CA 1
ATOM 656 C C . GLU A 1 90 ? -10.539 30.906 -7.406 1 97.5 90 GLU A C 1
ATOM 658 O O . GLU A 1 90 ? -11.539 30.781 -8.125 1 97.5 90 GLU A O 1
ATOM 663 N N . GLN A 1 91 ? -10.516 30.672 -6.129 1 96.75 91 GLN A N 1
ATOM 664 C CA . GLN A 1 91 ? -11.711 30.141 -5.473 1 96.75 91 GLN A CA 1
ATOM 665 C C . GLN A 1 91 ? -12.562 31.281 -4.895 1 96.75 91 GLN A C 1
ATOM 667 O O . GLN A 1 91 ? -13.625 31.031 -4.328 1 96.75 91 GLN A O 1
ATOM 672 N N . GLY A 1 92 ? -12.094 32.469 -4.949 1 97.25 92 GLY A N 1
ATOM 673 C CA . GLY A 1 92 ? -12.805 33.656 -4.441 1 97.25 92 GLY A CA 1
ATOM 674 C C . GLY A 1 92 ? -12.828 33.719 -2.928 1 97.25 92 GLY A C 1
ATOM 675 O O . GLY A 1 92 ? -13.797 34.188 -2.336 1 97.25 92 GLY A O 1
ATOM 676 N N . LEU A 1 93 ? -11.852 33.125 -2.332 1 97.5 93 LEU A N 1
ATOM 677 C CA . LEU A 1 93 ? -11.781 33.125 -0.875 1 97.5 93 LEU A CA 1
ATOM 678 C C . LEU A 1 93 ? -10.781 34.156 -0.371 1 97.5 93 LEU A C 1
ATOM 680 O O . LEU A 1 93 ? -9.734 34.375 -0.982 1 97.5 93 LEU A O 1
ATOM 684 N N . SER A 1 94 ? -11.141 34.812 0.669 1 95.88 94 SER A N 1
ATOM 685 C CA . SER A 1 94 ? -10.227 35.719 1.348 1 95.88 94 SER A CA 1
ATOM 686 C C . SER A 1 94 ? -9.562 35.062 2.547 1 95.88 94 SER A C 1
ATOM 688 O O . SER A 1 94 ? -10.148 35 3.631 1 95.88 94 SER A O 1
ATOM 690 N N . VAL A 1 95 ? -8.453 34.531 2.424 1 98 95 VAL A N 1
ATOM 691 C CA . VAL A 1 95 ? -7.707 33.812 3.434 1 98 95 VAL A CA 1
ATOM 692 C C . VAL A 1 95 ? -6.312 34.406 3.588 1 98 95 VAL A C 1
ATOM 694 O O . VAL A 1 95 ? -5.711 34.875 2.609 1 98 95 VAL A O 1
ATOM 697 N N . LYS A 1 96 ? -5.82 34.5 4.766 1 98.44 96 LYS A N 1
ATOM 698 C CA . LYS A 1 96 ? -4.473 34.969 5.023 1 98.44 96 LYS A CA 1
ATOM 699 C C . LYS A 1 96 ? -3.449 33.844 4.941 1 98.44 96 LYS A C 1
ATOM 701 O O . LYS A 1 96 ? -3.588 32.844 5.621 1 98.44 96 LYS A O 1
ATOM 706 N N . PHE A 1 97 ? -2.521 34.031 4.055 1 98.75 97 PHE A N 1
ATOM 707 C CA . PHE A 1 97 ? -1.371 33.156 3.926 1 98.75 97 PHE A CA 1
ATOM 708 C C . PHE A 1 97 ? -0.071 33.938 4.133 1 98.75 97 PHE A C 1
ATOM 710 O O . PHE A 1 97 ? 0.148 34.969 3.51 1 98.75 97 PHE A O 1
ATOM 717 N N . ASP A 1 98 ? 0.838 33.406 4.969 1 98.69 98 ASP A N 1
ATOM 718 C CA . ASP A 1 98 ? 2.111 34.062 5.199 1 98.69 98 ASP A CA 1
ATOM 719 C C . ASP A 1 98 ? 3.248 33.062 5.359 1 98.69 98 ASP A C 1
ATOM 721 O O . ASP A 1 98 ? 3.029 31.953 5.82 1 98.69 98 ASP A O 1
ATOM 725 N N . VAL A 1 99 ? 4.41 33.5 4.879 1 98.56 99 VAL A N 1
ATOM 726 C CA . VAL A 1 99 ? 5.617 32.719 5.113 1 98.56 99 VAL A CA 1
ATOM 727 C C . VAL A 1 99 ? 6.043 32.844 6.574 1 98.56 99 VAL A C 1
ATOM 729 O O . VAL A 1 99 ? 6.082 33.938 7.121 1 98.56 99 VAL A O 1
ATOM 732 N N . ALA A 1 100 ? 6.301 31.781 7.246 1 98.25 100 ALA A N 1
ATOM 733 C CA . ALA A 1 100 ? 6.742 31.797 8.641 1 98.25 100 ALA A CA 1
ATOM 734 C C . ALA A 1 100 ? 7.555 30.562 8.977 1 98.25 100 ALA A C 1
ATOM 736 O O . ALA A 1 100 ? 7.344 29.484 8.398 1 98.25 100 ALA A O 1
ATOM 737 N N . ASP A 1 101 ? 8.492 30.719 9.852 1 97.31 101 ASP A N 1
ATOM 738 C CA . ASP A 1 101 ? 9.133 29.578 10.508 1 97.31 101 ASP A CA 1
ATOM 739 C C . ASP A 1 101 ? 8.312 29.094 11.695 1 97.31 101 ASP A C 1
ATOM 741 O O . ASP A 1 101 ? 8.266 29.766 12.734 1 97.31 101 ASP A O 1
ATOM 745 N N . LEU A 1 102 ? 7.73 27.938 11.57 1 96.06 102 LEU A N 1
ATOM 746 C CA . LEU A 1 102 ? 6.746 27.453 12.531 1 96.06 102 LEU A CA 1
ATOM 747 C C . LEU A 1 102 ? 7.434 26.922 13.789 1 96.06 102 LEU A C 1
ATOM 749 O O . LEU A 1 102 ? 6.773 26.672 14.797 1 96.06 102 LEU A O 1
ATOM 753 N N . SER A 1 103 ? 8.758 26.719 13.711 1 96.25 103 SER A N 1
ATOM 754 C CA . SER A 1 103 ? 9.5 26.266 14.883 1 96.25 103 SER A CA 1
ATOM 755 C C . SER A 1 103 ? 9.875 27.422 15.789 1 96.25 103 SER A C 1
ATOM 757 O O . SER A 1 103 ? 10.492 27.234 16.844 1 96.25 103 SER A O 1
ATOM 759 N N . ARG A 1 104 ? 9.516 28.594 15.328 1 95.5 104 ARG A N 1
ATOM 760 C CA . ARG A 1 104 ? 9.734 29.828 16.078 1 95.5 104 ARG A CA 1
ATOM 761 C C . ARG A 1 104 ? 8.43 30.594 16.25 1 95.5 104 ARG A C 1
ATOM 763 O O . ARG A 1 104 ? 7.371 30.141 15.805 1 95.5 104 ARG A O 1
ATOM 770 N N . SER A 1 105 ? 8.594 31.672 16.953 1 92.31 105 SER A N 1
ATOM 771 C CA . SER A 1 105 ? 7.402 32.5 17.125 1 92.31 105 SER A CA 1
ATOM 772 C C . SER A 1 105 ? 6.887 33.031 15.789 1 92.31 105 SER A C 1
ATOM 774 O O . SER A 1 105 ? 7.652 33.562 14.992 1 92.31 105 SER A O 1
ATOM 776 N N . THR A 1 106 ? 5.625 32.844 15.555 1 94.38 106 THR A N 1
ATOM 777 C CA . THR A 1 106 ? 4.992 33.281 14.312 1 94.38 106 THR A CA 1
ATOM 778 C C . THR A 1 106 ? 4.391 34.688 14.469 1 94.38 106 THR A C 1
ATOM 780 O O . THR A 1 106 ? 3.871 35.25 13.508 1 94.38 106 THR A O 1
ATOM 783 N N . GLY A 1 107 ? 4.422 35.156 15.68 1 94.75 107 GLY A N 1
ATOM 784 C CA . GLY A 1 107 ? 3.811 36.438 15.984 1 94.75 107 GLY A CA 1
ATOM 785 C C . GLY A 1 107 ? 2.41 36.312 16.547 1 94.75 107 GLY A C 1
ATOM 786 O O . GLY A 1 107 ? 1.861 37.281 17.078 1 94.75 107 GLY A O 1
ATOM 787 N N . TYR A 1 108 ? 1.846 35.156 16.453 1 97.56 108 TYR A N 1
ATOM 788 C CA . TYR A 1 108 ? 0.539 34.906 17.047 1 97.56 108 TYR A CA 1
ATOM 789 C C . TYR A 1 108 ? 0.684 34.406 18.484 1 97.56 108 TYR A C 1
ATOM 791 O O . TYR A 1 108 ? 1.473 33.469 18.734 1 97.56 108 TYR A O 1
ATOM 799 N N . GLU A 1 109 ? -0.02 35 19.344 1 97.81 109 GLU A N 1
ATOM 800 C CA . GLU A 1 109 ? -0.069 34.594 20.734 1 97.81 109 GLU A CA 1
ATOM 801 C C . GLU A 1 109 ? -1.505 34.562 21.266 1 97.81 109 GLU A C 1
ATOM 803 O O . GLU A 1 109 ? -2.242 35.531 21.109 1 97.81 109 GLU A O 1
ATOM 808 N N . ASN A 1 110 ? -1.833 33.406 21.859 1 98.31 110 ASN A N 1
ATOM 809 C CA . ASN A 1 110 ? -3.162 33.25 22.438 1 98.31 110 ASN A CA 1
ATOM 810 C C . ASN A 1 110 ? -4.25 33.75 21.484 1 98.31 110 ASN A C 1
ATOM 812 O O . ASN A 1 110 ? -5.133 34.5 21.875 1 98.31 110 ASN A O 1
ATOM 816 N N . TYR A 1 111 ? -4.215 33.25 20.297 1 98.56 111 TYR A N 1
ATOM 817 C CA . TYR A 1 111 ? -5.094 33.812 19.281 1 98.56 111 TYR A CA 1
ATOM 818 C C . TYR A 1 111 ? -6.004 32.75 18.703 1 98.56 111 TYR A C 1
ATOM 820 O O . TYR A 1 111 ? -7.219 32.938 18.625 1 98.56 111 TYR A O 1
ATOM 828 N N . PHE A 1 112 ? -5.512 31.672 18.359 1 98.88 112 PHE A N 1
ATOM 829 C CA . PHE A 1 112 ? -6.262 30.656 17.625 1 98.88 112 PHE A CA 1
ATOM 830 C C . PHE A 1 112 ? -7.035 29.75 18.562 1 98.88 112 PHE A C 1
ATOM 832 O O . PHE A 1 112 ? -6.531 29.391 19.625 1 98.88 112 PHE A O 1
ATOM 839 N N . ALA A 1 113 ? -8.203 29.391 18.172 1 98.88 113 ALA A N 1
ATOM 840 C CA . ALA A 1 113 ? -8.969 28.375 18.875 1 98.88 113 ALA A CA 1
ATOM 841 C C . ALA A 1 113 ? -8.508 26.969 18.5 1 98.88 113 ALA A C 1
ATOM 843 O O . ALA A 1 113 ? -8.656 26.016 19.266 1 98.88 113 ALA A O 1
ATOM 844 N N . THR A 1 114 ? -8.008 26.875 17.312 1 98.94 114 THR A N 1
ATOM 845 C CA . THR A 1 114 ? -7.566 25.578 16.797 1 98.94 114 THR A CA 1
ATOM 846 C C . THR A 1 114 ? -6.262 25.734 16.016 1 98.94 114 THR A C 1
ATOM 848 O O . THR A 1 114 ? -6.094 26.672 15.242 1 98.94 114 THR A O 1
ATOM 851 N N . VAL A 1 115 ? -5.301 24.891 16.234 1 98.94 115 VAL A N 1
ATOM 852 C CA . VAL A 1 115 ? -4.133 24.703 15.383 1 98.94 115 VAL A CA 1
ATOM 853 C C . VAL A 1 115 ? -4.156 23.297 14.773 1 98.94 115 VAL A C 1
ATOM 855 O O . VAL A 1 115 ? -4.359 22.312 15.484 1 98.94 115 VAL A O 1
ATOM 858 N N . VAL A 1 116 ? -3.99 23.25 13.461 1 98.81 116 VAL A N 1
ATOM 859 C CA . VAL A 1 116 ? -4.023 21.969 12.75 1 98.81 116 VAL A CA 1
ATOM 860 C C . VAL A 1 116 ? -2.682 21.719 12.07 1 98.81 116 VAL A C 1
ATOM 862 O O . VAL A 1 116 ? -2.18 22.578 11.336 1 98.81 116 VAL A O 1
ATOM 865 N N . ASP A 1 117 ? -2.115 20.625 12.383 1 98.62 117 ASP A N 1
ATOM 866 C CA . ASP A 1 117 ? -0.979 20.078 11.648 1 98.62 117 ASP A CA 1
ATOM 867 C C . ASP A 1 117 ? -1.408 18.906 10.773 1 98.62 117 ASP A C 1
ATOM 869 O O . ASP A 1 117 ? -1.763 17.844 11.281 1 98.62 117 ASP A O 1
ATOM 873 N N . GLY A 1 118 ? -1.376 19.062 9.461 1 98.06 118 GLY A N 1
ATOM 874 C CA . GLY A 1 118 ? -1.642 18.016 8.508 1 98.06 118 GLY A CA 1
ATOM 875 C C . GLY A 1 118 ? -0.395 17.531 7.785 1 98.06 118 GLY A C 1
ATOM 876 O O . GLY A 1 118 ? -0.117 17.953 6.664 1 98.06 118 GLY A O 1
ATOM 877 N N . LEU A 1 119 ? 0.266 16.656 8.422 1 97.31 119 LEU A N 1
ATOM 878 C CA . LEU A 1 119 ? 1.414 15.984 7.816 1 97.31 119 LEU A CA 1
ATOM 879 C C . LEU A 1 119 ? 2.598 16.938 7.703 1 97.31 119 LEU A C 1
ATOM 881 O O . LEU A 1 119 ? 3.244 17.016 6.656 1 97.31 119 LEU A O 1
ATOM 885 N N . VAL A 1 120 ? 2.898 17.656 8.727 1 97.38 120 VAL A N 1
ATOM 886 C CA . VAL A 1 120 ? 4 18.609 8.742 1 97.38 120 VAL A CA 1
ATOM 887 C C . VAL A 1 120 ? 5.031 18.203 9.789 1 97.38 120 VAL A C 1
ATOM 889 O O . VAL A 1 120 ? 6.227 18.141 9.508 1 97.38 120 VAL A O 1
ATOM 892 N N . PHE A 1 121 ? 4.535 17.875 10.977 1 96.44 121 PHE A N 1
ATOM 893 C CA . PHE A 1 121 ? 5.363 17.625 12.148 1 96.44 121 PHE A CA 1
ATOM 894 C C . PHE A 1 121 ? 6.457 16.609 11.836 1 96.44 121 PHE A C 1
ATOM 896 O O . PHE A 1 121 ? 7.609 16.797 12.234 1 96.44 121 PHE A O 1
ATOM 903 N N . HIS A 1 122 ? 6.168 15.594 11.008 1 95.25 122 HIS A N 1
ATOM 904 C CA . HIS A 1 122 ? 7.121 14.531 10.711 1 95.25 122 HIS A CA 1
ATOM 905 C C . HIS A 1 122 ? 8.117 14.977 9.648 1 95.25 122 HIS A C 1
ATOM 907 O O . HIS A 1 122 ? 9.062 14.242 9.328 1 95.25 122 HIS A O 1
ATOM 913 N N . CYS A 1 123 ? 7.992 16.141 9.156 1 94 123 CYS A N 1
ATOM 914 C CA . CYS A 1 123 ? 8.914 16.672 8.164 1 94 123 CYS A CA 1
ATOM 915 C C . CYS A 1 123 ? 9.93 17.609 8.805 1 94 123 CYS A C 1
ATOM 917 O O . CYS A 1 123 ? 10.773 18.188 8.117 1 94 123 CYS A O 1
ATOM 919 N N . LEU A 1 124 ? 9.898 17.781 10.07 1 94.31 124 LEU A N 1
ATOM 920 C CA . LEU A 1 124 ? 10.82 18.656 10.781 1 94.31 124 LEU A CA 1
ATOM 921 C C . LEU A 1 124 ? 12.031 17.891 11.289 1 94.31 124 LEU A C 1
ATOM 923 O O . LEU A 1 124 ? 11.891 16.781 11.812 1 94.31 124 LEU A O 1
ATOM 927 N N . PRO A 1 125 ? 13.211 18.531 11.141 1 92.5 125 PRO A N 1
ATOM 928 C CA . PRO A 1 125 ? 14.359 17.969 11.859 1 92.5 125 PRO A CA 1
ATOM 929 C C . PRO A 1 125 ? 14.109 17.859 13.367 1 92.5 125 PRO A C 1
ATOM 931 O O . PRO A 1 125 ? 13.367 18.656 13.93 1 92.5 125 PRO A O 1
ATOM 934 N N . GLU A 1 126 ? 14.82 16.922 13.891 1 91.81 126 GLU A N 1
ATOM 935 C CA . GLU A 1 126 ? 14.602 16.609 15.305 1 91.81 126 GLU A CA 1
ATOM 936 C C . GLU A 1 126 ? 14.797 17.844 16.172 1 91.81 126 GLU A C 1
ATOM 938 O O . GLU A 1 126 ? 14.031 18.078 17.109 1 91.81 126 GLU A O 1
ATOM 943 N N . GLU A 1 127 ? 15.711 18.672 15.836 1 94.06 127 GLU A N 1
ATOM 944 C CA . GLU A 1 127 ? 16.094 19.797 16.672 1 94.06 127 GLU A CA 1
ATOM 945 C C . GLU A 1 127 ? 15.023 20.891 16.625 1 94.06 127 GLU A C 1
ATOM 947 O O . GLU A 1 127 ? 15.039 21.812 17.453 1 94.06 127 GLU A O 1
ATOM 952 N N . LEU A 1 128 ? 14.109 20.797 15.719 1 96 128 LEU A N 1
ATOM 953 C CA . LEU A 1 128 ? 13.102 21.844 15.555 1 96 128 LEU A CA 1
ATOM 954 C C . LEU A 1 128 ? 11.773 21.406 16.156 1 96 128 LEU A C 1
ATOM 956 O O . LEU A 1 128 ? 10.852 22.219 16.297 1 96 128 LEU A O 1
ATOM 960 N N . ARG A 1 129 ? 11.609 20.219 16.594 1 96.31 129 ARG A N 1
ATOM 961 C CA . ARG A 1 129 ? 10.328 19.625 16.938 1 96.31 129 ARG A CA 1
ATOM 962 C C . ARG A 1 129 ? 9.75 20.25 18.203 1 96.31 129 ARG A C 1
ATOM 964 O O . ARG A 1 129 ? 8.562 20.578 18.266 1 96.31 129 ARG A O 1
ATOM 971 N N . GLU A 1 130 ? 10.602 20.438 19.188 1 96.62 130 GLU A N 1
ATOM 972 C CA . GLU A 1 130 ? 10.125 21.062 20.422 1 96.62 130 GLU A CA 1
ATOM 973 C C . GLU A 1 130 ? 9.656 22.484 20.156 1 96.62 130 GLU A C 1
ATOM 975 O O . GLU A 1 130 ? 8.594 22.891 20.641 1 96.62 130 GLU A O 1
ATOM 980 N N . GLY A 1 131 ? 10.477 23.219 19.406 1 97.75 131 GLY A N 1
ATOM 981 C CA . GLY A 1 131 ? 10.109 24.578 19.078 1 97.75 131 GLY A CA 1
ATOM 982 C C . GLY A 1 131 ? 8.805 24.672 18.312 1 97.75 131 GLY A C 1
ATOM 983 O O . GLY A 1 131 ? 8.016 25.594 18.516 1 97.75 131 GLY A O 1
ATOM 984 N N . TYR A 1 132 ? 8.586 23.75 17.469 1 98.12 132 TYR A N 1
ATOM 985 C CA . TYR A 1 132 ? 7.367 23.719 16.672 1 98.12 132 TYR A CA 1
ATOM 986 C C . TYR A 1 132 ? 6.133 23.594 17.562 1 98.12 132 TYR A C 1
ATOM 988 O O . TYR A 1 132 ? 5.168 24.344 17.406 1 98.12 132 TYR A O 1
ATOM 996 N N . VAL A 1 133 ? 6.164 22.641 18.531 1 98.44 133 VAL A N 1
ATOM 997 C CA . VAL A 1 133 ? 5.031 22.406 19.422 1 98.44 133 VAL A CA 1
ATOM 998 C C . VAL A 1 133 ? 4.867 23.609 20.359 1 98.44 133 VAL A C 1
ATOM 1000 O O . VAL A 1 133 ? 3.748 24.062 20.609 1 98.44 133 VAL A O 1
ATOM 1003 N N . GLU A 1 134 ? 5.969 24.109 20.812 1 98.19 134 GLU A N 1
ATOM 1004 C CA . GLU A 1 134 ? 5.926 25.281 21.672 1 98.19 134 GLU A CA 1
ATOM 1005 C C . GLU A 1 134 ? 5.285 26.469 20.953 1 98.19 134 GLU A C 1
ATOM 1007 O O . GLU A 1 134 ? 4.449 27.172 21.531 1 98.19 134 GLU A O 1
ATOM 1012 N N . SER A 1 135 ? 5.727 26.688 19.734 1 98.31 135 SER A N 1
ATOM 1013 C CA . SER A 1 135 ? 5.172 27.766 18.938 1 98.31 135 SER A CA 1
ATOM 1014 C C . SER A 1 135 ? 3.67 27.594 18.719 1 98.31 135 SER A C 1
ATOM 1016 O O . SER A 1 135 ? 2.91 28.562 18.812 1 98.31 135 SER A O 1
ATOM 1018 N N . SER A 1 136 ? 3.227 26.406 18.453 1 98.38 136 SER A N 1
ATOM 1019 C CA . SER A 1 136 ? 1.807 26.109 18.297 1 98.38 136 SER A CA 1
ATOM 1020 C C . SER A 1 136 ? 1.033 26.391 19.578 1 98.38 136 SER A C 1
ATOM 1022 O O . SER A 1 136 ? -0.049 26.984 19.547 1 98.38 136 SER A O 1
ATOM 1024 N N . ALA A 1 137 ? 1.617 25.984 20.688 1 98.5 137 ALA A N 1
ATOM 1025 C CA . ALA A 1 137 ? 0.997 26.219 22 1 98.5 137 ALA A CA 1
ATOM 1026 C C . ALA A 1 137 ? 0.846 27.703 22.281 1 98.5 137 ALA A C 1
ATOM 1028 O O . ALA A 1 137 ? -0.195 28.156 22.766 1 98.5 137 ALA A O 1
ATOM 1029 N N . ARG A 1 138 ? 1.893 28.422 21.938 1 98.06 138 ARG A N 1
ATOM 1030 C CA . ARG A 1 138 ? 1.881 29.875 22.156 1 98.06 138 ARG A CA 1
ATOM 1031 C C . ARG A 1 138 ? 0.782 30.531 21.328 1 98.06 138 ARG A C 1
ATOM 1033 O O . ARG A 1 138 ? 0.174 31.516 21.766 1 98.06 138 ARG A O 1
ATOM 1040 N N . ALA A 1 139 ? 0.574 30.047 20.172 1 98.56 139 ALA A N 1
ATOM 1041 C CA . ALA A 1 139 ? -0.389 30.625 19.25 1 98.56 139 ALA A CA 1
ATOM 1042 C C . ALA A 1 139 ? -1.821 30.344 19.688 1 98.56 139 ALA A C 1
ATOM 1044 O O . ALA A 1 139 ? -2.75 31.062 19.312 1 98.56 139 ALA A O 1
ATOM 1045 N N . LEU A 1 140 ? -2.012 29.266 20.453 1 98.75 140 LEU A N 1
ATOM 1046 C CA . LEU A 1 140 ? -3.336 28.844 20.906 1 98.75 140 LEU A CA 1
ATOM 1047 C C . LEU A 1 140 ? -3.84 29.734 22.031 1 98.75 140 LEU A C 1
ATOM 1049 O O . LEU A 1 140 ? -3.07 30.109 22.922 1 98.75 140 LEU A O 1
ATOM 1053 N N . LYS A 1 141 ? -5.121 30.062 22.016 1 98.5 141 LYS A N 1
ATOM 1054 C CA . LYS A 1 141 ? -5.734 30.641 23.219 1 98.5 141 LYS A CA 1
ATOM 1055 C C . LYS A 1 141 ? -5.852 29.594 24.328 1 98.5 141 LYS A C 1
ATOM 1057 O O . LYS A 1 141 ? -5.84 28.391 24.062 1 98.5 141 LYS A O 1
ATOM 1062 N N . PRO A 1 142 ? -5.996 30.125 25.547 1 98.12 142 PRO A N 1
ATOM 1063 C CA . PRO A 1 142 ? -6.266 29.141 26.609 1 98.12 142 PRO A CA 1
ATOM 1064 C C . PRO A 1 142 ? -7.469 28.266 26.297 1 98.12 142 PRO A C 1
ATOM 1066 O O . PRO A 1 142 ? -8.523 28.766 25.891 1 98.12 142 PRO A O 1
ATOM 1069 N N . GLY A 1 143 ? -7.336 26.969 26.375 1 98.19 143 GLY A N 1
ATOM 1070 C CA . GLY A 1 143 ? -8.406 26.031 26.078 1 98.19 143 GLY A CA 1
ATOM 1071 C C . GLY A 1 143 ? -8.477 25.641 24.609 1 98.19 143 GLY A C 1
ATOM 1072 O O . GLY A 1 143 ? -9.258 24.766 24.234 1 98.19 143 GLY A O 1
ATOM 1073 N N . GLY A 1 144 ? -7.652 26.328 23.797 1 98.81 144 GLY A N 1
ATOM 1074 C CA . GLY A 1 144 ? -7.625 26 22.375 1 98.81 144 GLY A CA 1
ATOM 1075 C C . GLY A 1 144 ? -7.09 24.609 22.094 1 98.81 144 GLY A C 1
ATOM 1076 O O . GLY A 1 144 ? -6.43 24 22.938 1 98.81 144 GLY A O 1
ATOM 1077 N N . SER A 1 145 ? -7.359 24.062 20.891 1 98.88 145 SER A N 1
ATOM 1078 C CA . SER A 1 145 ? -7.051 22.672 20.578 1 98.88 145 SER A CA 1
ATOM 1079 C C . SER A 1 145 ? -5.957 22.578 19.516 1 98.88 145 SER A C 1
ATOM 1081 O O . SER A 1 145 ? -5.898 23.391 18.594 1 98.88 145 SER A O 1
ATOM 1083 N N . PHE A 1 146 ? -5.156 21.609 19.734 1 98.88 146 PHE A N 1
ATOM 1084 C CA . PHE A 1 146 ? -4.113 21.234 18.797 1 98.88 146 PHE A CA 1
ATOM 1085 C C . PHE A 1 146 ? -4.387 19.859 18.219 1 98.88 146 PHE A C 1
ATOM 1087 O O . PHE A 1 146 ? -4.566 18.875 18.953 1 98.88 146 PHE A O 1
ATOM 1094 N N . PHE A 1 147 ? -4.539 19.75 16.859 1 98.88 147 PHE A N 1
ATOM 1095 C CA . PHE A 1 147 ? -4.699 18.484 16.141 1 98.88 147 PHE A CA 1
ATOM 1096 C C . PHE A 1 147 ? -3.539 18.25 15.18 1 98.88 147 PHE A C 1
ATOM 1098 O O . PHE A 1 147 ? -3.186 19.141 14.398 1 98.88 147 PHE A O 1
ATOM 1105 N N . ALA A 1 148 ? -2.967 17.094 15.258 1 98.88 148 ALA A N 1
ATOM 1106 C CA . ALA A 1 148 ? -1.887 16.766 14.336 1 98.88 148 ALA A CA 1
ATOM 1107 C C . ALA A 1 148 ? -2.084 15.367 13.742 1 98.88 148 ALA A C 1
ATOM 1109 O O . ALA A 1 148 ? -2.402 14.422 14.461 1 98.88 148 ALA A O 1
ATOM 1110 N N . LEU A 1 149 ? -2.029 15.273 12.461 1 98.81 149 LEU A N 1
ATOM 1111 C CA . LEU A 1 149 ? -1.933 14.016 11.734 1 98.81 149 LEU A CA 1
ATOM 1112 C C . LEU A 1 149 ? -0.51 13.789 11.234 1 98.81 149 LEU A C 1
ATOM 1114 O O . LEU A 1 149 ? -0.012 14.547 10.398 1 98.81 149 LEU A O 1
ATOM 1118 N N . VAL A 1 150 ? 0.152 12.711 11.766 1 98.62 150 VAL A N 1
ATOM 1119 C CA . VAL A 1 150 ? 1.571 12.516 11.492 1 98.62 150 VAL A CA 1
ATOM 1120 C C . VAL A 1 150 ? 1.851 11.047 11.203 1 98.62 150 VAL A C 1
ATOM 1122 O O . VAL A 1 150 ? 1.176 10.164 11.742 1 98.62 150 VAL A O 1
ATOM 1125 N N . PHE A 1 151 ? 2.871 10.82 10.461 1 97.94 151 PHE A N 1
ATOM 1126 C CA . PHE A 1 151 ? 3.207 9.453 10.086 1 97.94 151 PHE A CA 1
ATOM 1127 C C . PHE A 1 151 ? 3.672 8.656 11.297 1 97.94 151 PHE A C 1
ATOM 1129 O O . PHE A 1 151 ? 4.402 9.18 12.141 1 97.94 151 PHE A O 1
ATOM 1136 N N . ALA A 1 152 ? 3.254 7.422 11.352 1 98.25 152 ALA A N 1
ATOM 1137 C CA . ALA A 1 152 ? 3.711 6.477 12.367 1 98.25 152 ALA A CA 1
ATOM 1138 C C . ALA A 1 152 ? 4.984 5.766 11.922 1 98.25 152 ALA A C 1
ATOM 1140 O O . ALA A 1 152 ? 5.207 5.578 10.719 1 98.25 152 ALA A O 1
ATOM 1141 N N . THR A 1 153 ? 5.789 5.309 12.844 1 96.69 153 THR A N 1
ATOM 1142 C CA . THR A 1 153 ? 7.047 4.629 12.562 1 96.69 153 THR A CA 1
ATOM 1143 C C . THR A 1 153 ? 6.809 3.379 11.719 1 96.69 153 THR A C 1
ATOM 1145 O O . THR A 1 153 ? 7.656 3 10.906 1 96.69 153 THR A O 1
ATOM 1148 N N . GLU A 1 154 ? 5.688 2.756 11.773 1 95.88 154 GLU A N 1
ATOM 1149 C CA . GLU A 1 154 ? 5.398 1.504 11.086 1 95.88 154 GLU A CA 1
ATOM 1150 C C . GLU A 1 154 ? 5.234 1.729 9.586 1 95.88 154 GLU A C 1
ATOM 1152 O O . GLU A 1 154 ? 5.242 0.775 8.805 1 95.88 154 GLU A O 1
ATOM 1157 N N . ALA A 1 155 ? 5.074 2.996 9.203 1 96.06 155 ALA A N 1
ATOM 1158 C CA . ALA A 1 155 ? 4.844 3.322 7.793 1 96.06 155 ALA A CA 1
ATOM 1159 C C . ALA A 1 155 ? 6.145 3.262 6.996 1 96.06 155 ALA A C 1
ATOM 1161 O O . ALA A 1 155 ? 6.125 3.273 5.766 1 96.06 155 ALA A O 1
ATOM 1162 N N . PHE A 1 156 ? 7.305 3.17 7.695 1 93.12 156 PHE A N 1
ATOM 1163 C CA . PHE A 1 156 ? 8.602 3.256 7.031 1 93.12 156 PHE A CA 1
ATOM 1164 C C . PHE A 1 156 ? 9.57 2.227 7.602 1 93.12 156 PHE A C 1
ATOM 1166 O O . PHE A 1 156 ? 9.359 1.713 8.703 1 93.12 156 PHE A O 1
ATOM 1173 N N . PRO A 1 157 ? 10.633 1.959 6.801 1 88.5 157 PRO A N 1
ATOM 1174 C CA . PRO A 1 157 ? 11.664 1.08 7.363 1 88.5 157 PRO A CA 1
ATOM 1175 C C . PRO A 1 157 ? 12.359 1.692 8.578 1 88.5 157 PRO A C 1
ATOM 1177 O O . PRO A 1 157 ? 12.602 2.902 8.609 1 88.5 157 PRO A O 1
ATOM 1180 N N . PRO A 1 158 ? 12.641 0.78 9.516 1 86.62 158 PRO A N 1
ATOM 1181 C CA . PRO A 1 158 ? 13.367 1.297 10.672 1 86.62 158 PRO A CA 1
ATOM 1182 C C . PRO A 1 158 ? 14.75 1.841 10.305 1 86.62 158 PRO A C 1
ATOM 1184 O O . PRO A 1 158 ? 15.445 1.259 9.469 1 86.62 158 PRO A O 1
ATOM 1187 N N . GLY A 1 159 ? 15.117 2.926 10.812 1 79.5 159 GLY A N 1
ATOM 1188 C CA . GLY A 1 159 ? 16.453 3.465 10.648 1 79.5 159 GLY A CA 1
ATOM 1189 C C . GLY A 1 159 ? 16.672 4.152 9.312 1 79.5 159 GLY A C 1
ATOM 1190 O O . GLY A 1 159 ? 17.812 4.324 8.875 1 79.5 159 GLY A O 1
ATOM 1191 N N . ALA A 1 160 ? 15.609 4.371 8.586 1 76.62 160 ALA A N 1
ATOM 1192 C CA . ALA A 1 160 ? 15.742 5.066 7.309 1 76.62 160 ALA A CA 1
ATOM 1193 C C . ALA A 1 160 ? 16.453 6.41 7.488 1 76.62 160 ALA A C 1
ATOM 1195 O O . ALA A 1 160 ? 16.125 7.168 8.406 1 76.62 160 ALA A O 1
ATOM 1196 N N . GLU A 1 161 ? 17.406 6.676 6.586 1 77.38 161 GLU A N 1
ATOM 1197 C CA . GLU A 1 161 ? 18.219 7.891 6.68 1 77.38 161 GLU A CA 1
ATOM 1198 C C . GLU A 1 161 ? 17.609 9.016 5.844 1 77.38 161 GLU A C 1
ATOM 1200 O O . GLU A 1 161 ? 18.125 10.133 5.832 1 77.38 161 GLU A O 1
ATOM 1205 N N . PHE A 1 162 ? 16.656 8.664 5.133 1 78.5 162 PHE A N 1
ATOM 1206 C CA . PHE A 1 162 ? 15.992 9.648 4.289 1 78.5 162 PHE A CA 1
ATOM 1207 C C . PHE A 1 162 ? 14.477 9.547 4.418 1 78.5 162 PHE A C 1
ATOM 1209 O O . PHE A 1 162 ? 13.961 8.594 5.012 1 78.5 162 PHE A O 1
ATOM 1216 N N . GLY A 1 163 ? 13.844 10.57 4 1 82.62 163 GLY A N 1
ATOM 1217 C CA . GLY A 1 163 ? 12.391 10.609 4.078 1 82.62 163 GLY A CA 1
ATOM 1218 C C . GLY A 1 163 ? 11.883 11.297 5.328 1 82.62 163 GLY A C 1
ATOM 1219 O O . GLY A 1 163 ? 12.641 11.953 6.039 1 82.62 163 GLY A O 1
ATOM 1220 N N . PRO A 1 164 ? 10.539 11.195 5.555 1 88 164 PRO A N 1
ATOM 1221 C CA . PRO A 1 164 ? 9.961 11.781 6.766 1 88 164 PRO A CA 1
ATOM 1222 C C . PRO A 1 164 ? 10.469 11.117 8.047 1 88 164 PRO A C 1
ATOM 1224 O O . PRO A 1 164 ? 11.031 10.016 7.992 1 88 164 PRO A O 1
ATOM 1227 N N . ARG A 1 165 ? 10.375 11.805 9.125 1 91.44 165 ARG A N 1
ATOM 1228 C CA . ARG A 1 165 ? 10.727 11.297 10.445 1 91.44 165 ARG A CA 1
ATOM 1229 C C . ARG A 1 165 ? 9.477 10.938 11.242 1 91.44 165 ARG A C 1
ATOM 1231 O O . ARG A 1 165 ? 8.969 11.758 12.008 1 91.44 165 ARG A O 1
ATOM 1238 N N . PRO A 1 166 ? 9.055 9.742 11.086 1 95.62 166 PRO A N 1
ATOM 1239 C CA . PRO A 1 166 ? 7.809 9.312 11.727 1 95.62 166 PRO A CA 1
ATOM 1240 C C . PRO A 1 166 ? 7.93 9.219 13.25 1 95.62 166 PRO A C 1
ATOM 1242 O O . PRO A 1 166 ? 9.023 9.391 13.797 1 95.62 166 PRO A O 1
ATOM 1245 N N . PHE A 1 167 ? 6.777 9.031 13.891 1 97.44 167 PHE A N 1
ATOM 1246 C CA . PHE A 1 167 ? 6.746 9.047 15.344 1 97.44 167 PHE A CA 1
ATOM 1247 C C . PHE A 1 167 ? 6.16 7.754 15.891 1 97.44 167 PHE A C 1
ATOM 1249 O O . PHE A 1 167 ? 5.289 7.148 15.258 1 97.44 167 PHE A O 1
ATOM 1256 N N . SER A 1 168 ? 6.676 7.371 17.062 1 97.62 168 SER A N 1
ATOM 1257 C CA . SER A 1 168 ? 5.914 6.465 17.906 1 97.62 168 SER A CA 1
ATOM 1258 C C . SER A 1 168 ? 4.891 7.219 18.75 1 97.62 168 SER A C 1
ATOM 1260 O O . SER A 1 168 ? 4.98 8.438 18.891 1 97.62 168 SER A O 1
ATOM 1262 N N . GLU A 1 169 ? 3.936 6.48 19.234 1 98.38 169 GLU A N 1
ATOM 1263 C CA . GLU A 1 169 ? 2.961 7.09 20.141 1 98.38 169 GLU A CA 1
ATOM 1264 C C . GLU A 1 169 ? 3.65 7.766 21.328 1 98.38 169 GLU A C 1
ATOM 1266 O O . GLU A 1 169 ? 3.316 8.898 21.672 1 98.38 169 GLU A O 1
ATOM 1271 N N . LYS A 1 170 ? 4.594 7.051 21.922 1 98.31 170 LYS A N 1
ATOM 1272 C CA . LYS A 1 170 ? 5.293 7.555 23.109 1 98.31 170 LYS A CA 1
ATOM 1273 C C . LYS A 1 170 ? 6.027 8.859 22.797 1 98.31 170 LYS A C 1
ATOM 1275 O O . LYS A 1 170 ? 5.988 9.797 23.594 1 98.31 170 LYS A O 1
ATOM 1280 N N . GLN A 1 171 ? 6.684 8.938 21.656 1 97.81 171 GLN A N 1
ATOM 1281 C CA . GLN A 1 171 ? 7.395 10.148 21.266 1 97.81 171 GLN A CA 1
ATOM 1282 C C . GLN A 1 171 ? 6.445 11.336 21.156 1 97.81 171 GLN A C 1
ATOM 1284 O O . GLN A 1 171 ? 6.766 12.438 21.625 1 97.81 171 GLN A O 1
ATOM 1289 N N . LEU A 1 172 ? 5.27 11.125 20.578 1 98.56 172 LEU A N 1
ATOM 1290 C CA . LEU A 1 172 ? 4.297 12.195 20.406 1 98.56 172 LEU A CA 1
ATOM 1291 C C . LEU A 1 172 ? 3.779 12.688 21.75 1 98.56 172 LEU A C 1
ATOM 1293 O O . LEU A 1 172 ? 3.689 13.891 21.984 1 98.56 172 LEU A O 1
ATOM 1297 N N . ARG A 1 173 ? 3.443 11.711 22.609 1 98.62 173 ARG A N 1
ATOM 1298 C CA . ARG A 1 173 ? 2.947 12.078 23.922 1 98.62 173 ARG A CA 1
ATOM 1299 C C . ARG A 1 173 ? 3.992 12.883 24.703 1 98.62 173 ARG A C 1
ATOM 1301 O O . ARG A 1 173 ? 3.656 13.852 25.375 1 98.62 173 ARG A O 1
ATOM 1308 N N . ASP A 1 174 ? 5.258 12.5 24.547 1 98.38 174 ASP A N 1
ATOM 1309 C CA . ASP A 1 174 ? 6.332 13.18 25.266 1 98.38 174 ASP A CA 1
ATOM 1310 C C . ASP A 1 174 ? 6.539 14.594 24.719 1 98.38 174 ASP A C 1
ATOM 1312 O O . ASP A 1 174 ? 6.559 15.562 25.484 1 98.38 174 ASP A O 1
ATOM 1316 N N . ILE A 1 175 ? 6.684 14.75 23.438 1 98.25 175 ILE A N 1
ATOM 1317 C CA . ILE A 1 175 ? 7.035 16.031 22.844 1 98.25 175 ILE A CA 1
ATOM 1318 C C . ILE A 1 175 ? 5.855 17 22.969 1 98.25 175 ILE A C 1
ATOM 1320 O O . ILE A 1 175 ? 6.023 18.141 23.375 1 98.25 175 ILE A O 1
ATOM 1324 N N . VAL A 1 176 ? 4.633 16.547 22.609 1 98.75 176 VAL A N 1
ATOM 1325 C CA . VAL A 1 176 ? 3.449 17.406 22.672 1 98.75 176 VAL A CA 1
ATOM 1326 C C . VAL A 1 176 ? 3.092 17.703 24.125 1 98.75 176 VAL A C 1
ATOM 1328 O O . VAL A 1 176 ? 2.738 18.828 24.469 1 98.75 176 VAL A O 1
ATOM 1331 N N . GLY A 1 177 ? 3.254 16.703 24.969 1 98.56 177 GLY A N 1
ATOM 1332 C CA . GLY A 1 177 ? 2.898 16.812 26.375 1 98.56 177 GLY A CA 1
ATOM 1333 C C . GLY A 1 177 ? 3.777 17.781 27.125 1 98.56 177 GLY A C 1
ATOM 1334 O O . GLY A 1 177 ? 3.418 18.219 28.219 1 98.56 177 GLY A O 1
ATOM 1335 N N . ALA A 1 178 ? 4.914 18.109 26.594 1 98.19 178 ALA A N 1
ATOM 1336 C CA . ALA A 1 178 ? 5.816 19.078 27.219 1 98.19 178 ALA A CA 1
ATOM 1337 C C . ALA A 1 178 ? 5.234 20.484 27.172 1 98.19 178 ALA A C 1
ATOM 1339 O O . ALA A 1 178 ? 5.633 21.359 27.953 1 98.19 178 ALA A O 1
ATOM 1340 N N . HIS A 1 179 ? 4.215 20.719 26.234 1 98.31 179 HIS A N 1
ATOM 1341 C CA . HIS A 1 179 ? 3.752 22.094 26.031 1 98.31 179 HIS A CA 1
ATOM 1342 C C . HIS A 1 179 ? 2.229 22.156 26.047 1 98.31 179 HIS A C 1
ATOM 1344 O O . HIS A 1 179 ? 1.656 23.234 26.219 1 98.31 179 HIS A O 1
ATOM 1350 N N . LEU A 1 180 ? 1.594 21 25.812 1 98.81 180 LEU A N 1
ATOM 1351 C CA . LEU A 1 180 ? 0.137 20.922 25.766 1 98.81 180 LEU A CA 1
ATOM 1352 C C . LEU A 1 180 ? -0.385 19.766 26.594 1 98.81 180 LEU A C 1
ATOM 1354 O O . LEU A 1 180 ? 0.362 18.828 26.906 1 98.81 180 LEU A O 1
ATOM 1358 N N . GLU A 1 181 ? -1.643 19.828 26.984 1 98.75 181 GLU A N 1
ATOM 1359 C CA . GLU A 1 181 ? -2.312 18.688 27.594 1 98.75 181 GLU A CA 1
ATOM 1360 C C . GLU A 1 181 ? -2.801 17.688 26.547 1 98.75 181 GLU A C 1
ATOM 1362 O O . GLU A 1 181 ? -3.734 17.984 25.797 1 98.75 181 GLU A O 1
ATOM 1367 N N . VAL A 1 182 ? -2.27 16.516 26.562 1 98.81 182 VAL A N 1
ATOM 1368 C CA . VAL A 1 182 ? -2.6 15.523 25.547 1 98.81 182 VAL A CA 1
ATOM 1369 C C . VAL A 1 182 ? -3.883 14.797 25.938 1 98.81 182 VAL A C 1
ATOM 1371 O O . VAL A 1 182 ? -3.936 14.117 26.969 1 98.81 182 VAL A O 1
ATOM 1374 N N . GLU A 1 183 ? -4.852 14.945 25.156 1 98.62 183 GLU A N 1
ATOM 1375 C CA . GLU A 1 183 ? -6.125 14.258 25.344 1 98.62 183 GLU A CA 1
ATOM 1376 C C . GLU A 1 183 ? -6.074 12.836 24.781 1 98.62 183 GLU A C 1
ATOM 1378 O O . GLU A 1 183 ? -6.492 11.883 25.438 1 98.62 183 GLU A O 1
ATOM 1383 N N . ASP A 1 184 ? -5.547 12.727 23.594 1 98.38 184 ASP A N 1
ATOM 1384 C CA . ASP A 1 184 ? -5.555 11.43 22.922 1 98.38 184 ASP A CA 1
ATOM 1385 C C . ASP A 1 184 ? -4.461 11.344 21.859 1 98.38 184 ASP A C 1
ATOM 1387 O O . ASP A 1 184 ? -4.098 12.359 21.266 1 98.38 184 ASP A O 1
ATOM 1391 N N . VAL A 1 185 ? -3.809 10.258 21.75 1 98.75 185 VAL A N 1
ATOM 1392 C CA . VAL A 1 185 ? -3.002 9.836 20.609 1 98.75 185 VAL A CA 1
ATOM 1393 C C . VAL A 1 185 ? -3.482 8.469 20.109 1 98.75 185 VAL A C 1
ATOM 1395 O O . VAL A 1 185 ? -3.391 7.473 20.828 1 98.75 185 VAL A O 1
ATOM 1398 N N . ARG A 1 186 ? -3.99 8.414 18.922 1 98.25 186 ARG A N 1
ATOM 1399 C CA . ARG A 1 186 ? -4.578 7.156 18.469 1 98.25 186 ARG A CA 1
ATOM 1400 C C . ARG A 1 186 ? -4.184 6.852 17.031 1 98.25 186 ARG A C 1
ATOM 1402 O O . ARG A 1 186 ? -3.906 7.77 16.25 1 98.25 186 ARG A O 1
ATOM 1409 N N . PRO A 1 187 ? -4.227 5.574 16.656 1 98.25 187 PRO A N 1
ATOM 1410 C CA . PRO A 1 187 ? -3.9 5.195 15.281 1 98.25 187 PRO A CA 1
ATOM 1411 C C . PRO A 1 187 ? -4.844 5.824 14.258 1 98.25 187 PRO A C 1
ATOM 1413 O O . PRO A 1 187 ? -6.043 5.957 14.523 1 98.25 187 PRO A O 1
ATOM 1416 N N . ALA A 1 188 ? -4.293 6.203 13.188 1 98.19 188 ALA A N 1
ATOM 1417 C CA . ALA A 1 188 ? -5.016 6.797 12.07 1 98.19 188 ALA A CA 1
ATOM 1418 C C . ALA A 1 188 ? -4.352 6.445 10.742 1 98.19 188 ALA A C 1
ATOM 1420 O O . ALA A 1 188 ? -3.438 5.617 10.695 1 98.19 188 ALA A O 1
ATOM 1421 N N . ARG A 1 189 ? -4.914 6.98 9.672 1 97.12 189 ARG A N 1
ATOM 1422 C CA . ARG A 1 189 ? -4.348 6.832 8.336 1 97.12 189 ARG A CA 1
ATOM 1423 C C . ARG A 1 189 ? -4.203 8.18 7.645 1 97.12 189 ARG A C 1
ATOM 1425 O O . ARG A 1 189 ? -5.078 9.047 7.766 1 97.12 189 ARG A O 1
ATOM 1432 N N . ALA A 1 190 ? -3.133 8.328 6.973 1 97.5 190 ALA A N 1
ATOM 1433 C CA . ALA A 1 190 ? -2.939 9.492 6.113 1 97.5 190 ALA A CA 1
ATOM 1434 C C . ALA A 1 190 ? -2.959 9.094 4.641 1 97.5 190 ALA A C 1
ATOM 1436 O O . ALA A 1 190 ? -2.281 8.148 4.238 1 97.5 190 ALA A O 1
ATOM 1437 N N . TRP A 1 191 ? -3.754 9.812 3.891 1 95.19 191 TRP A N 1
ATOM 1438 C CA . TRP A 1 191 ? -3.857 9.57 2.457 1 95.19 191 TRP A CA 1
ATOM 1439 C C . TRP A 1 191 ? -2.754 10.297 1.699 1 95.19 191 TRP A C 1
ATOM 1441 O O . TRP A 1 191 ? -2.484 11.477 1.964 1 95.19 191 TRP A O 1
ATOM 1451 N N . ILE A 1 192 ? -2.092 9.578 0.813 1 92.19 192 ILE A N 1
ATOM 1452 C CA . ILE A 1 192 ? -1.067 10.211 -0.012 1 92.19 192 ILE A CA 1
ATOM 1453 C C . ILE A 1 192 ? -1.155 9.68 -1.44 1 92.19 192 ILE A C 1
ATOM 1455 O O . ILE A 1 192 ? -1.704 8.602 -1.677 1 92.19 192 ILE A O 1
ATOM 1459 N N . ASN A 1 193 ? -0.683 10.523 -2.377 1 87.56 193 ASN A N 1
ATOM 1460 C CA . ASN A 1 193 ? -0.34 10.047 -3.713 1 87.56 193 ASN A CA 1
ATOM 1461 C C . ASN A 1 193 ? 1.086 9.5 -3.766 1 87.56 193 ASN A C 1
ATOM 1463 O O . ASN A 1 193 ? 2.045 10.242 -3.553 1 87.56 193 ASN A O 1
ATOM 1467 N N . VAL A 1 194 ? 1.158 8.211 -4.043 1 81.75 194 VAL A N 1
ATOM 1468 C CA . VAL A 1 194 ? 2.494 7.625 -4.078 1 81.75 194 VAL A CA 1
ATOM 1469 C C . VAL A 1 194 ? 3.244 8.117 -5.312 1 81.75 194 VAL A C 1
ATOM 1471 O O . VAL A 1 194 ? 2.727 8.055 -6.43 1 81.75 194 VAL A O 1
ATOM 1474 N N . PRO A 1 195 ? 4.426 8.641 -5.016 1 75.5 195 PRO A N 1
ATOM 1475 C CA . PRO A 1 195 ? 5.227 9.039 -6.176 1 75.5 195 PRO A CA 1
ATOM 1476 C C . PRO A 1 195 ? 5.555 7.871 -7.102 1 75.5 195 PRO A C 1
ATOM 1478 O O . PRO A 1 195 ? 5.68 6.734 -6.645 1 75.5 195 PRO A O 1
ATOM 1481 N N . ALA A 1 196 ? 5.727 8.156 -8.383 1 69.56 196 ALA A N 1
ATOM 1482 C CA . ALA A 1 196 ? 6.004 7.137 -9.391 1 69.56 196 ALA A CA 1
ATOM 1483 C C . ALA A 1 196 ? 7.379 6.512 -9.164 1 69.56 196 ALA A C 1
ATOM 1485 O O . ALA A 1 196 ? 7.613 5.359 -9.539 1 69.56 196 ALA A O 1
ATOM 1486 N N . VAL A 1 197 ? 8.281 7.301 -8.68 1 69.19 197 VAL A N 1
ATOM 1487 C CA . VAL A 1 197 ? 9.641 6.828 -8.453 1 69.19 197 VAL A CA 1
ATOM 1488 C C . VAL A 1 197 ? 10.039 7.07 -7.004 1 69.19 197 VAL A C 1
ATOM 1490 O O . VAL A 1 197 ? 9.844 8.164 -6.473 1 69.19 197 VAL A O 1
ATOM 1493 N N . LEU A 1 198 ? 10.422 6.031 -6.316 1 76.62 198 LEU A N 1
ATOM 1494 C CA . LEU A 1 198 ? 10.945 6.105 -4.957 1 76.62 198 LEU A CA 1
ATOM 1495 C C . LEU A 1 198 ? 12.438 5.785 -4.926 1 76.62 198 LEU A C 1
ATOM 1497 O O . LEU A 1 198 ? 12.93 5.035 -5.773 1 76.62 198 LEU A O 1
ATOM 1501 N N . PRO A 1 199 ? 13.133 6.469 -4.047 1 73.94 199 PRO A N 1
ATOM 1502 C CA . PRO A 1 199 ? 14.555 6.121 -3.934 1 73.94 199 PRO A CA 1
ATOM 1503 C C . PRO A 1 199 ? 14.773 4.641 -3.637 1 73.94 199 PRO A C 1
ATOM 1505 O O . PRO A 1 199 ? 13.93 3.994 -3.016 1 73.94 199 PRO A O 1
ATOM 1508 N N . ALA A 1 200 ? 15.961 4.238 -4.18 1 73.88 200 ALA A N 1
ATOM 1509 C CA . ALA A 1 200 ? 16.312 2.848 -3.9 1 73.88 200 ALA A CA 1
ATOM 1510 C C . ALA A 1 200 ? 16.328 2.574 -2.4 1 73.88 200 ALA A C 1
ATOM 1512 O O . ALA A 1 200 ? 16.844 3.373 -1.619 1 73.88 200 ALA A O 1
ATOM 1513 N N . GLY A 1 201 ? 15.703 1.524 -1.988 1 76.62 201 GLY A N 1
ATOM 1514 C CA . GLY A 1 201 ? 15.688 1.126 -0.59 1 76.62 201 GLY A CA 1
ATOM 1515 C C . GLY A 1 201 ? 14.531 1.729 0.191 1 76.62 201 GLY A C 1
ATOM 1516 O O . GLY A 1 201 ? 14.289 1.346 1.336 1 76.62 201 GLY A O 1
ATOM 1517 N N . PHE A 1 202 ? 13.859 2.678 -0.421 1 81.31 202 PHE A N 1
ATOM 1518 C CA . PHE A 1 202 ? 12.711 3.277 0.244 1 81.31 202 PHE A CA 1
ATOM 1519 C C . PHE A 1 202 ? 11.453 2.443 0.016 1 81.31 202 PHE A C 1
ATOM 1521 O O . PHE A 1 202 ? 11.242 1.911 -1.077 1 81.31 202 PHE A O 1
ATOM 1528 N N . GLU A 1 203 ? 10.703 2.363 1.114 1 89.94 203 GLU A N 1
ATOM 1529 C CA . GLU A 1 203 ? 9.422 1.669 1.024 1 89.94 203 GLU A CA 1
ATOM 1530 C C . GLU A 1 203 ? 8.383 2.311 1.938 1 89.94 203 GLU A C 1
ATOM 1532 O O . GLU A 1 203 ? 8.711 2.756 3.041 1 89.94 203 GLU A O 1
ATOM 1537 N N . TYR A 1 204 ? 7.188 2.422 1.434 1 92.81 204 TYR A N 1
ATOM 1538 C CA . TYR A 1 204 ? 6.043 2.588 2.324 1 92.81 204 TYR A CA 1
ATOM 1539 C C . TYR A 1 204 ? 5.574 1.242 2.861 1 92.81 204 TYR A C 1
ATOM 1541 O O . TYR A 1 204 ? 5.516 0.256 2.123 1 92.81 204 TYR A O 1
ATOM 1549 N N . ARG A 1 205 ? 5.32 1.202 4.129 1 95.5 205 ARG A N 1
ATOM 1550 C CA . ARG A 1 205 ? 4.961 -0.065 4.758 1 95.5 205 ARG A CA 1
ATOM 1551 C C . ARG A 1 205 ? 3.578 0.01 5.395 1 95.5 205 ARG A C 1
ATOM 1553 O O . ARG A 1 205 ? 3.143 1.083 5.816 1 95.5 205 ARG A O 1
ATOM 1560 N N . ASN A 1 206 ? 2.941 -1.228 5.445 1 97.06 206 ASN A N 1
ATOM 1561 C CA . ASN A 1 206 ? 1.641 -1.383 6.09 1 97.06 206 ASN A CA 1
ATOM 1562 C C . ASN A 1 206 ? 0.601 -0.443 5.484 1 97.06 206 ASN A C 1
ATOM 1564 O O . ASN A 1 206 ? -0.198 0.154 6.207 1 97.06 206 ASN A O 1
ATOM 1568 N N . VAL A 1 207 ? 0.69 -0.282 4.207 1 96.94 207 VAL A N 1
ATOM 1569 C CA . VAL A 1 207 ? -0.172 0.618 3.449 1 96.94 207 VAL A CA 1
ATOM 1570 C C . VAL A 1 207 ? -1.528 -0.043 3.213 1 96.94 207 VAL A C 1
ATOM 1572 O O . VAL A 1 207 ? -1.604 -1.249 2.967 1 96.94 207 VAL A O 1
ATOM 1575 N N . THR A 1 208 ? -2.541 0.716 3.342 1 95.5 208 THR A N 1
ATOM 1576 C CA . THR A 1 208 ? -3.855 0.334 2.836 1 95.5 208 THR A CA 1
ATOM 1577 C C . THR A 1 208 ? -4.16 1.054 1.526 1 95.5 208 THR A C 1
ATOM 1579 O O . THR A 1 208 ? -3.889 2.248 1.39 1 95.5 208 THR A O 1
ATOM 1582 N N . ILE A 1 209 ? -4.605 0.35 0.563 1 91.75 209 ILE A N 1
ATOM 1583 C CA . ILE A 1 209 ? -5.059 0.938 -0.693 1 91.75 209 ILE A CA 1
ATOM 1584 C C . ILE A 1 209 ? -6.559 0.708 -0.858 1 91.75 209 ILE A C 1
ATOM 1586 O O . ILE A 1 209 ? -7.016 -0.436 -0.901 1 91.75 209 ILE A O 1
ATOM 1590 N N . GLY A 1 210 ? -7.328 1.758 -0.927 1 83.75 210 GLY A N 1
ATOM 1591 C CA . GLY A 1 210 ? -8.773 1.675 -1.007 1 83.75 210 GLY A CA 1
ATOM 1592 C C . GLY A 1 210 ? -9.305 1.843 -2.418 1 83.75 210 GLY A C 1
ATOM 1593 O O . GLY A 1 210 ? -8.555 1.723 -3.387 1 83.75 210 GLY A O 1
ATOM 1594 N N . ALA A 1 211 ? -10.609 2.078 -2.512 1 76.38 211 ALA A N 1
ATOM 1595 C CA . ALA A 1 211 ? -11.352 2.049 -3.77 1 76.38 211 ALA A CA 1
ATOM 1596 C C . ALA A 1 211 ? -10.93 3.191 -4.684 1 76.38 211 ALA A C 1
ATOM 1598 O O . ALA A 1 211 ? -11.031 3.086 -5.91 1 76.38 211 ALA A O 1
ATOM 1599 N N . ASP A 1 212 ? -10.297 4.234 -4.07 1 75.62 212 ASP A N 1
ATOM 1600 C CA . ASP A 1 212 ? -9.922 5.367 -4.902 1 75.62 212 ASP A CA 1
ATOM 1601 C C . ASP A 1 212 ? -8.469 5.25 -5.363 1 75.62 212 ASP A C 1
ATOM 1603 O O . ASP A 1 212 ? -7.938 6.16 -6.004 1 75.62 212 ASP A O 1
ATOM 1607 N N . GLY A 1 213 ? -7.84 4.203 -4.945 1 76.38 213 GLY A N 1
ATOM 1608 C CA . GLY A 1 213 ? -6.496 3.904 -5.414 1 76.38 213 GLY A CA 1
ATOM 1609 C C . GLY A 1 213 ? -5.414 4.609 -4.617 1 76.38 213 GLY A C 1
ATOM 1610 O O . GLY A 1 213 ? -4.227 4.34 -4.801 1 76.38 213 GLY A O 1
ATOM 1611 N N . ARG A 1 214 ? -5.801 5.531 -3.664 1 83.5 214 ARG A N 1
ATOM 1612 C CA . ARG A 1 214 ? -4.789 6.25 -2.898 1 83.5 214 ARG A CA 1
ATOM 1613 C C . ARG A 1 214 ? -4.211 5.375 -1.791 1 83.5 214 ARG A C 1
ATOM 1615 O O . ARG A 1 214 ? -4.898 4.492 -1.271 1 83.5 214 ARG A O 1
ATOM 1622 N N . ALA A 1 215 ? -3.002 5.629 -1.518 1 92.44 215 ALA A N 1
ATOM 1623 C CA . ALA A 1 215 ? -2.328 4.961 -0.409 1 92.44 215 ALA A CA 1
ATOM 1624 C C . ALA A 1 215 ? -2.691 5.605 0.925 1 92.44 215 ALA A C 1
ATOM 1626 O O . ALA A 1 215 ? -2.729 6.832 1.038 1 92.44 215 ALA A O 1
ATOM 1627 N N . GLN A 1 216 ? -3.059 4.781 1.84 1 96.31 216 GLN A N 1
ATOM 1628 C CA . GLN A 1 216 ? -3.283 5.203 3.219 1 96.31 216 GLN A CA 1
ATOM 1629 C C . GLN A 1 216 ? -2.186 4.676 4.141 1 96.31 216 GLN A C 1
ATOM 1631 O O . GLN A 1 216 ? -2.062 3.467 4.34 1 96.31 216 GLN A O 1
ATOM 1636 N N . LEU A 1 217 ? -1.413 5.566 4.691 1 97.31 217 LEU A N 1
ATOM 1637 C CA . LEU A 1 217 ? -0.248 5.172 5.473 1 97.31 217 LEU A CA 1
ATOM 1638 C C . LEU A 1 217 ? -0.572 5.16 6.965 1 97.31 217 LEU A C 1
ATOM 1640 O O . LEU A 1 217 ? -1.299 6.031 7.449 1 97.31 217 LEU A O 1
ATOM 1644 N N . PRO A 1 218 ? 0.067 4.215 7.691 1 98.06 218 PRO A N 1
ATOM 1645 C CA . PRO A 1 218 ? -0.042 4.281 9.148 1 98.06 218 PRO A CA 1
ATOM 1646 C C . PRO A 1 218 ? 0.369 5.645 9.711 1 98.06 218 PRO A C 1
ATOM 1648 O O . PRO A 1 218 ? 1.426 6.168 9.352 1 98.06 218 PRO A O 1
ATOM 1651 N N . SER A 1 219 ? -0.481 6.16 10.57 1 98.62 219 SER A N 1
ATOM 1652 C CA . SER A 1 219 ? -0.282 7.484 11.148 1 98.62 219 SER A CA 1
ATOM 1653 C C . SER A 1 219 ? -0.901 7.574 12.539 1 98.62 219 SER A C 1
ATOM 1655 O O . SER A 1 219 ? -1.415 6.586 13.062 1 98.62 219 SER A O 1
ATOM 1657 N N . TRP A 1 220 ? -0.63 8.656 13.141 1 98.69 220 TRP A N 1
ATOM 1658 C CA . TRP A 1 220 ? -1.253 9.008 14.414 1 98.69 220 TRP A CA 1
ATOM 1659 C C . TRP A 1 220 ? -2.055 10.297 14.289 1 98.69 220 TRP A C 1
ATOM 1661 O O . TRP A 1 220 ? -1.675 11.203 13.547 1 98.69 220 TRP A O 1
ATOM 1671 N N . VAL A 1 221 ? -3.113 10.367 14.938 1 98.75 221 VAL A N 1
ATOM 1672 C CA . VAL A 1 221 ? -3.738 11.656 15.211 1 98.75 221 VAL A CA 1
ATOM 1673 C C . VAL A 1 221 ? -3.496 12.047 16.672 1 98.75 221 VAL A C 1
ATOM 1675 O O . VAL A 1 221 ? -3.697 11.242 17.578 1 98.75 221 VAL A O 1
ATOM 1678 N N . VAL A 1 222 ? -3.029 13.18 16.875 1 98.81 222 VAL A N 1
ATOM 1679 C CA . VAL A 1 222 ? -2.824 13.75 18.203 1 98.81 222 VAL A CA 1
ATOM 1680 C C . VAL A 1 222 ? -3.918 14.773 18.5 1 98.81 222 VAL A C 1
ATOM 1682 O O . VAL A 1 222 ? -4.207 15.648 17.672 1 98.81 222 VAL A O 1
ATOM 1685 N N . ILE A 1 223 ? -4.547 14.656 19.609 1 98.81 223 ILE A N 1
ATOM 1686 C CA . ILE A 1 223 ? -5.516 15.617 20.125 1 98.81 223 ILE A CA 1
ATOM 1687 C C . ILE A 1 223 ? -5.023 16.188 21.453 1 98.81 223 ILE A C 1
ATOM 1689 O O . ILE A 1 223 ? -4.855 15.445 22.422 1 98.81 223 ILE A O 1
ATOM 1693 N N . ALA A 1 224 ? -4.762 17.453 21.453 1 98.88 224 ALA A N 1
ATOM 1694 C CA . ALA A 1 224 ? -4.254 18.109 22.656 1 98.88 224 ALA A CA 1
ATOM 1695 C C . ALA A 1 224 ? -4.867 19.5 22.812 1 98.88 224 ALA A C 1
ATOM 1697 O O . ALA A 1 224 ? -5.547 20 21.922 1 98.88 224 ALA A O 1
ATOM 1698 N N . HIS A 1 225 ? -4.699 20.094 23.969 1 98.5 225 HIS A N 1
ATOM 1699 C CA . HIS A 1 225 ? -5.242 21.422 24.234 1 98.5 225 HIS A CA 1
ATOM 1700 C C . HIS A 1 225 ? -4.309 22.234 25.125 1 98.5 225 HIS A C 1
ATOM 1702 O O . HIS A 1 225 ? -3.5 21.672 25.859 1 98.5 225 HIS A O 1
ATOM 1708 N N . LYS A 1 226 ? -4.406 23.516 24.922 1 98.06 226 LYS A N 1
ATOM 1709 C CA . LYS A 1 226 ? -3.695 24.406 25.828 1 98.06 226 LYS A CA 1
ATOM 1710 C C . LYS A 1 226 ? -4.441 24.562 27.156 1 98.06 226 LYS A C 1
ATOM 1712 O O . LYS A 1 226 ? -5.648 24.797 27.172 1 98.06 226 LYS A O 1
ATOM 1717 N N . GLY A 1 227 ? -3.75 24.297 28.234 1 91.62 227 GLY A N 1
ATOM 1718 C CA . GLY A 1 227 ? -4.324 24.453 29.562 1 91.62 227 GLY A CA 1
ATOM 1719 C C . GLY A 1 227 ? -4.746 25.875 29.859 1 91.62 227 GLY A C 1
ATOM 1720 O O . GLY A 1 227 ? -4.273 26.828 29.219 1 91.62 227 GLY A O 1
ATOM 1721 N N . MET B 1 1 ? -22.094 -2.584 -8.945 1 53.62 1 MET B N 1
ATOM 1722 C CA . MET B 1 1 ? -21.141 -2.799 -10.031 1 53.62 1 MET B CA 1
ATOM 1723 C C . MET B 1 1 ? -20.5 -4.176 -9.922 1 53.62 1 MET B C 1
ATOM 1725 O O . MET B 1 1 ? -20.312 -4.688 -8.812 1 53.62 1 MET B O 1
ATOM 1729 N N . PRO B 1 2 ? -20.375 -4.824 -11.109 1 61.78 2 PRO B N 1
ATOM 1730 C CA . PRO B 1 2 ? -19.766 -6.152 -11.008 1 61.78 2 PRO B CA 1
ATOM 1731 C C . PRO B 1 2 ? -18.391 -6.117 -10.344 1 61.78 2 PRO B C 1
ATOM 1733 O O . PRO B 1 2 ? -17.672 -5.125 -10.469 1 61.78 2 PRO B O 1
ATOM 1736 N N . THR B 1 3 ? -18.219 -6.988 -9.312 1 75.88 3 THR B N 1
ATOM 1737 C CA . THR B 1 3 ? -16.953 -7.113 -8.594 1 75.88 3 THR B CA 1
ATOM 1738 C C . THR B 1 3 ? -16.312 -8.469 -8.859 1 75.88 3 THR B C 1
ATOM 1740 O O . THR B 1 3 ? -17 -9.414 -9.266 1 75.88 3 THR B O 1
ATOM 1743 N N . PHE B 1 4 ? -15.102 -8.461 -8.836 1 80 4 PHE B N 1
ATOM 1744 C CA . PHE B 1 4 ? -14.398 -9.727 -8.953 1 80 4 PHE B CA 1
ATOM 1745 C C . PHE B 1 4 ? -14.852 -10.703 -7.879 1 80 4 PHE B C 1
ATOM 1747 O O . PHE B 1 4 ? -14.828 -10.391 -6.691 1 80 4 PHE B O 1
ATOM 1754 N N . ASN B 1 5 ? -15.383 -11.703 -8.344 1 82.5 5 ASN B N 1
ATOM 1755 C CA . ASN B 1 5 ? -15.844 -12.805 -7.496 1 82.5 5 ASN B CA 1
ATOM 1756 C C . ASN B 1 5 ? -15.375 -14.156 -8.023 1 82.5 5 ASN B C 1
ATOM 1758 O O . ASN B 1 5 ? -15.719 -14.539 -9.141 1 82.5 5 ASN B O 1
ATOM 1762 N N . VAL B 1 6 ? -14.656 -14.883 -7.191 1 83.12 6 VAL B N 1
ATOM 1763 C CA . VAL B 1 6 ? -14.008 -16.109 -7.625 1 83.12 6 VAL B CA 1
ATOM 1764 C C . VAL B 1 6 ? -15.062 -17.156 -8.008 1 83.12 6 VAL B C 1
ATOM 1766 O O . VAL B 1 6 ? -14.789 -18.062 -8.789 1 83.12 6 VAL B O 1
ATOM 1769 N N . ASN B 1 7 ? -16.219 -17.062 -7.504 1 85 7 ASN B N 1
ATOM 1770 C CA . ASN B 1 7 ? -17.266 -18.047 -7.754 1 85 7 ASN B CA 1
ATOM 1771 C C . ASN B 1 7 ? -17.984 -17.781 -9.078 1 85 7 ASN B C 1
ATOM 1773 O O . ASN B 1 7 ? -18.672 -18.672 -9.602 1 85 7 ASN B O 1
ATOM 1777 N N . THR B 1 8 ? -17.797 -16.547 -9.594 1 85.44 8 THR B N 1
ATOM 1778 C CA . THR B 1 8 ? -18.609 -16.219 -10.75 1 85.44 8 THR B CA 1
ATOM 1779 C C . THR B 1 8 ? -17.75 -15.586 -11.852 1 85.44 8 THR B C 1
ATOM 1781 O O . THR B 1 8 ? -18.266 -15.242 -12.914 1 85.44 8 THR B O 1
ATOM 1784 N N . VAL B 1 9 ? -16.562 -15.547 -11.625 1 87.44 9 VAL B N 1
ATOM 1785 C CA . VAL B 1 9 ? -15.664 -14.852 -12.547 1 87.44 9 VAL B CA 1
ATOM 1786 C C . VAL B 1 9 ? -15.656 -15.57 -13.891 1 87.44 9 VAL B C 1
ATOM 1788 O O . VAL B 1 9 ? -15.609 -16.797 -13.945 1 87.44 9 VAL B O 1
ATOM 1791 N N . ASP B 1 10 ? -15.766 -14.82 -14.914 1 91.94 10 ASP B N 1
ATOM 1792 C CA . ASP B 1 10 ? -15.469 -15.289 -16.266 1 91.94 10 ASP B CA 1
ATOM 1793 C C . ASP B 1 10 ? -14.008 -15.016 -16.641 1 91.94 10 ASP B C 1
ATOM 1795 O O . ASP B 1 10 ? -13.672 -13.914 -17.094 1 91.94 10 ASP B O 1
ATOM 1799 N N . TRP B 1 11 ? -13.188 -16.016 -16.562 1 93.94 11 TRP B N 1
ATOM 1800 C CA . TRP B 1 11 ? -11.75 -15.852 -16.734 1 93.94 11 TRP B CA 1
ATOM 1801 C C . TRP B 1 11 ? -11.414 -15.453 -18.172 1 93.94 11 TRP B C 1
ATOM 1803 O O . TRP B 1 11 ? -10.453 -14.711 -18.406 1 93.94 11 TRP B O 1
ATOM 1813 N N . ASP B 1 12 ? -12.172 -15.984 -19.156 1 95.62 12 ASP B N 1
ATOM 1814 C CA . ASP B 1 12 ? -11.93 -15.578 -20.531 1 95.62 12 ASP B CA 1
ATOM 1815 C C . ASP B 1 12 ? -12.164 -14.086 -20.719 1 95.62 12 ASP B C 1
ATOM 1817 O O . ASP B 1 12 ? -11.344 -13.391 -21.328 1 95.62 12 ASP B O 1
ATOM 1821 N N . GLU B 1 13 ? -13.258 -13.664 -20.172 1 92.81 13 GLU B N 1
ATOM 1822 C CA . GLU B 1 13 ? -13.57 -12.242 -20.25 1 92.81 13 GLU B CA 1
ATOM 1823 C C . GLU B 1 13 ? -12.484 -11.406 -19.578 1 92.81 13 GLU B C 1
ATOM 1825 O O . GLU B 1 13 ? -12.094 -10.359 -20.094 1 92.81 13 GLU B O 1
ATOM 1830 N N . LEU B 1 14 ? -11.977 -11.852 -18.453 1 90.31 14 LEU B N 1
ATOM 1831 C CA . LEU B 1 14 ? -10.938 -11.156 -17.703 1 90.31 14 LEU B CA 1
ATOM 1832 C C . LEU B 1 14 ? -9.648 -11.078 -18.516 1 90.31 14 LEU B C 1
ATOM 1834 O O . LEU B 1 14 ? -9.07 -10 -18.672 1 90.31 14 LEU B O 1
ATOM 1838 N N . TYR B 1 15 ? -9.234 -12.109 -19.172 1 94.31 15 TYR B N 1
ATOM 1839 C CA . TYR B 1 15 ? -7.945 -12.148 -19.859 1 94.31 15 TYR B CA 1
ATOM 1840 C C . TYR B 1 15 ? -8.039 -11.492 -21.219 1 94.31 15 TYR B C 1
ATOM 1842 O O . TYR B 1 15 ? -7.023 -11.18 -21.844 1 94.31 15 TYR B O 1
ATOM 1850 N N . ARG B 1 16 ? -9.273 -11.32 -21.688 1 92.81 16 ARG B N 1
ATOM 1851 C CA . ARG B 1 16 ? -9.453 -10.523 -22.906 1 92.81 16 ARG B CA 1
ATOM 1852 C C . ARG B 1 16 ? -9.43 -9.031 -22.578 1 92.81 16 ARG B C 1
ATOM 1854 O O . ARG B 1 16 ? -9.445 -8.203 -23.484 1 92.81 16 ARG B O 1
ATOM 1861 N N . GLY B 1 17 ? -9.383 -8.742 -21.281 1 86.69 17 GLY B N 1
ATOM 1862 C CA . GLY B 1 17 ? -9.359 -7.352 -20.859 1 86.69 17 GLY B CA 1
ATOM 1863 C C . GLY B 1 17 ? -10.711 -6.672 -20.969 1 86.69 17 GLY B C 1
ATOM 1864 O O . GLY B 1 17 ? -10.789 -5.441 -21.031 1 86.69 17 GLY B O 1
ATOM 1865 N N . GLU B 1 18 ? -11.773 -7.449 -20.984 1 86.31 18 GLU B N 1
ATOM 1866 C CA . GLU B 1 18 ? -13.109 -6.934 -21.266 1 86.31 18 GLU B CA 1
ATOM 1867 C C . GLU B 1 18 ? -13.961 -6.891 -20 1 86.31 18 GLU B C 1
ATOM 1869 O O . GLU B 1 18 ? -15.109 -6.438 -20.031 1 86.31 18 GLU B O 1
ATOM 1874 N N . ALA B 1 19 ? -13.375 -7.387 -18.969 1 80.19 19 ALA B N 1
ATOM 1875 C CA . ALA B 1 19 ? -14.156 -7.383 -17.734 1 80.19 19 ALA B CA 1
ATOM 1876 C C . ALA B 1 19 ? -14.344 -5.961 -17.219 1 80.19 19 ALA B C 1
ATOM 1878 O O . ALA B 1 19 ? -13.367 -5.238 -17 1 80.19 19 ALA B O 1
ATOM 1879 N N . SER B 1 20 ? -15.531 -5.609 -16.922 1 75.88 20 SER B N 1
ATOM 1880 C CA . SER B 1 20 ? -15.859 -4.246 -16.5 1 75.88 20 SER B CA 1
ATOM 1881 C C . SER B 1 20 ? -15.227 -3.912 -15.156 1 75.88 20 SER B C 1
ATOM 1883 O O . SER B 1 20 ? -14.852 -2.766 -14.906 1 75.88 20 SER B O 1
ATOM 1885 N N . TYR B 1 21 ? -15.055 -4.922 -14.336 1 72.5 21 TYR B N 1
ATOM 1886 C CA . TYR B 1 21 ? -14.531 -4.695 -12.992 1 72.5 21 TYR B CA 1
ATOM 1887 C C . TYR B 1 21 ? -13.008 -4.711 -12.992 1 72.5 21 TYR B C 1
ATOM 1889 O O . TYR B 1 21 ? -12.375 -4.344 -12 1 72.5 21 TYR B O 1
ATOM 1897 N N . ALA B 1 22 ? -12.445 -5.109 -14.039 1 73.38 22 ALA B N 1
ATOM 1898 C CA . ALA B 1 22 ? -10.992 -5.172 -14.164 1 73.38 22 ALA B CA 1
ATOM 1899 C C . ALA B 1 22 ? -10.555 -5.02 -15.617 1 73.38 22 ALA B C 1
ATOM 1901 O O . ALA B 1 22 ? -10.008 -5.953 -16.219 1 73.38 22 ALA B O 1
ATOM 1902 N N . PRO B 1 23 ? -10.766 -3.795 -16.016 1 76.38 23 PRO B N 1
ATOM 1903 C CA . PRO B 1 23 ? -10.383 -3.598 -17.422 1 76.38 23 PRO B CA 1
ATOM 1904 C C . PRO B 1 23 ? -8.867 -3.637 -17.625 1 76.38 23 PRO B C 1
ATOM 1906 O O . PRO B 1 23 ? -8.109 -3.184 -16.766 1 76.38 23 PRO B O 1
ATOM 1909 N N . GLY B 1 24 ? -8.531 -4.211 -18.812 1 83.06 24 GLY B N 1
ATOM 1910 C CA . GLY B 1 24 ? -7.117 -4.281 -19.141 1 83.06 24 GLY B CA 1
ATOM 1911 C C . GLY B 1 24 ? -6.445 -5.527 -18.609 1 83.06 24 GLY B C 1
ATOM 1912 O O . GLY B 1 24 ? -7.062 -6.59 -18.531 1 83.06 24 GLY B O 1
ATOM 1913 N N . ASP B 1 25 ? -5.148 -5.426 -18.391 1 86.69 25 ASP B N 1
ATOM 1914 C CA . ASP B 1 25 ? -4.395 -6.578 -17.906 1 86.69 25 ASP B CA 1
ATOM 1915 C C . ASP B 1 25 ? -4.625 -6.793 -16.422 1 86.69 25 ASP B C 1
ATOM 1917 O O . ASP B 1 25 ? -4.633 -5.836 -15.641 1 86.69 25 ASP B O 1
ATOM 1921 N N . PRO B 1 26 ? -4.871 -8.008 -16.078 1 88.12 26 PRO B N 1
ATOM 1922 C CA . PRO B 1 26 ? -5.008 -8.266 -14.641 1 88.12 26 PRO B CA 1
ATOM 1923 C C . PRO B 1 26 ? -3.801 -7.785 -13.836 1 88.12 26 PRO B C 1
ATOM 1925 O O . PRO B 1 26 ? -2.68 -7.77 -14.344 1 88.12 26 PRO B O 1
ATOM 1928 N N . GLY B 1 27 ? -4.086 -7.445 -12.578 1 87.62 27 GLY B N 1
ATOM 1929 C CA . GLY B 1 27 ? -3.074 -6.84 -11.727 1 87.62 27 GLY B CA 1
ATOM 1930 C C . GLY B 1 27 ? -1.914 -7.77 -11.422 1 87.62 27 GLY B C 1
ATOM 1931 O O . GLY B 1 27 ? -0.808 -7.316 -11.125 1 87.62 27 GLY B O 1
ATOM 1932 N N . TRP B 1 28 ? -2.115 -9.086 -11.523 1 90.81 28 TRP B N 1
ATOM 1933 C CA . TRP B 1 28 ? -1.068 -10.039 -11.18 1 90.81 28 TRP B CA 1
ATOM 1934 C C . TRP B 1 28 ? -0.1 -10.219 -12.344 1 90.81 28 TRP B C 1
ATOM 1936 O O . TRP B 1 28 ? 0.946 -10.859 -12.195 1 90.81 28 TRP B O 1
ATOM 1946 N N . ASN B 1 29 ? -0.459 -9.727 -13.531 1 91.88 29 ASN B N 1
ATOM 1947 C CA . ASN B 1 29 ? 0.465 -9.742 -14.656 1 91.88 29 ASN B CA 1
ATOM 1948 C C . ASN B 1 29 ? 1.482 -8.609 -14.57 1 91.88 29 ASN B C 1
ATOM 1950 O O . ASN B 1 29 ? 1.331 -7.582 -15.227 1 91.88 29 ASN B O 1
ATOM 1954 N N . ILE B 1 30 ? 2.543 -8.812 -13.891 1 91.5 30 ILE B N 1
ATOM 1955 C CA . ILE B 1 30 ? 3.514 -7.75 -13.633 1 91.5 30 ILE B CA 1
ATOM 1956 C C . ILE B 1 30 ? 4.637 -7.824 -14.664 1 91.5 30 ILE B C 1
ATOM 1958 O O . ILE B 1 30 ? 5.586 -7.031 -14.617 1 91.5 30 ILE B O 1
ATOM 1962 N N . GLY B 1 31 ? 4.605 -8.812 -15.57 1 91.44 31 GLY B N 1
ATOM 1963 C CA . GLY B 1 31 ? 5.539 -8.898 -16.672 1 91.44 31 GLY B CA 1
ATOM 1964 C C . GLY B 1 31 ? 6.793 -9.688 -16.344 1 91.44 31 GLY B C 1
ATOM 1965 O O . GLY B 1 31 ? 7.648 -9.898 -17.203 1 91.44 31 GLY B O 1
ATOM 1966 N N . ASN B 1 32 ? 6.93 -10.094 -15.07 1 92.5 32 ASN B N 1
ATOM 1967 C CA . ASN B 1 32 ? 8.094 -10.844 -14.625 1 92.5 32 ASN B CA 1
ATOM 1968 C C . ASN B 1 32 ? 7.707 -11.953 -13.648 1 92.5 32 ASN B C 1
ATOM 1970 O O . ASN B 1 32 ? 6.605 -11.938 -13.094 1 92.5 32 ASN B O 1
ATOM 1974 N N . LEU B 1 33 ? 8.656 -12.891 -13.547 1 95.25 33 LEU B N 1
ATOM 1975 C CA . LEU B 1 33 ? 8.523 -13.891 -12.492 1 95.25 33 LEU B CA 1
ATOM 1976 C C . LEU B 1 33 ? 8.406 -13.227 -11.125 1 95.25 33 LEU B C 1
ATOM 1978 O O . LEU B 1 33 ? 9.141 -12.281 -10.828 1 95.25 33 LEU B O 1
ATOM 1982 N N . GLN B 1 34 ? 7.395 -13.688 -10.344 1 97.31 34 GLN B N 1
ATOM 1983 C CA . GLN B 1 34 ? 7.305 -13.18 -8.977 1 97.31 34 GLN B CA 1
ATOM 1984 C C . GLN B 1 34 ? 8.641 -13.32 -8.25 1 97.31 34 GLN B C 1
ATOM 1986 O O . GLN B 1 34 ? 9.266 -14.383 -8.297 1 97.31 34 GLN B O 1
ATOM 1991 N N . PRO B 1 35 ? 9.078 -12.305 -7.57 1 95.56 35 PRO B N 1
ATOM 1992 C CA . PRO B 1 35 ? 10.398 -12.328 -6.938 1 95.56 35 PRO B CA 1
ATOM 1993 C C . PRO B 1 35 ? 10.594 -13.516 -6.008 1 95.56 35 PRO B C 1
ATOM 1995 O O . PRO B 1 35 ? 11.672 -14.109 -5.965 1 95.56 35 PRO B O 1
ATOM 1998 N N . GLU B 1 36 ? 9.539 -13.875 -5.297 1 97.19 36 GLU B N 1
ATOM 1999 C CA . GLU B 1 36 ? 9.648 -15.008 -4.383 1 97.19 36 GLU B CA 1
ATOM 2000 C C . GLU B 1 36 ? 9.914 -16.312 -5.137 1 97.19 36 GLU B C 1
ATOM 2002 O O . GLU B 1 36 ? 10.719 -17.125 -4.703 1 97.19 36 GLU B O 1
ATOM 2007 N N . LEU B 1 37 ? 9.234 -16.484 -6.25 1 98 37 LEU B N 1
ATOM 2008 C CA . LEU B 1 37 ? 9.438 -17.672 -7.078 1 98 37 LEU B CA 1
ATOM 2009 C C . LEU B 1 37 ? 10.805 -17.641 -7.758 1 98 37 LEU B C 1
ATOM 2011 O O . LEU B 1 37 ? 11.484 -18.656 -7.867 1 98 37 LEU B O 1
ATOM 2015 N N . ALA B 1 38 ? 11.188 -16.469 -8.188 1 97.94 38 ALA B N 1
ATOM 2016 C CA . ALA B 1 38 ? 12.516 -16.297 -8.773 1 97.94 38 ALA B CA 1
ATOM 2017 C C . ALA B 1 38 ? 13.609 -16.672 -7.773 1 97.94 38 ALA B C 1
ATOM 2019 O O . ALA B 1 38 ? 14.609 -17.297 -8.141 1 97.94 38 ALA B O 1
ATOM 2020 N N . ALA B 1 39 ? 13.422 -16.281 -6.555 1 97.44 39 ALA B N 1
ATOM 2021 C CA . ALA B 1 39 ? 14.398 -16.594 -5.512 1 97.44 39 ALA B CA 1
ATOM 2022 C C . ALA B 1 39 ? 14.531 -18.094 -5.32 1 97.44 39 ALA B C 1
ATOM 2024 O O . ALA B 1 39 ? 15.641 -18.609 -5.168 1 97.44 39 ALA B O 1
ATOM 2025 N N . LEU B 1 40 ? 13.391 -18.781 -5.301 1 97.94 40 LEU B N 1
ATOM 2026 C CA . LEU B 1 40 ? 13.422 -20.234 -5.168 1 97.94 40 LEU B CA 1
ATOM 2027 C C . LEU B 1 40 ? 14.148 -20.875 -6.344 1 97.94 40 LEU B C 1
ATOM 2029 O O . LEU B 1 40 ? 14.938 -21.812 -6.156 1 97.94 40 LEU B O 1
ATOM 2033 N N . GLU B 1 41 ? 13.867 -20.391 -7.547 1 98.06 41 GLU B N 1
ATOM 2034 C CA . GLU B 1 41 ? 14.555 -20.875 -8.742 1 98.06 41 GLU B CA 1
ATOM 2035 C C . GLU B 1 41 ? 16.062 -20.656 -8.633 1 98.06 41 GLU B C 1
ATOM 2037 O O . GLU B 1 41 ? 16.844 -21.562 -8.906 1 98.06 41 GLU B O 1
ATOM 2042 N N . MET B 1 42 ? 16.469 -19.5 -8.188 1 96.94 42 MET B N 1
ATOM 2043 C CA . MET B 1 42 ? 17.875 -19.141 -8.062 1 96.94 42 MET B CA 1
ATOM 2044 C C . MET B 1 42 ? 18.562 -20.016 -7.027 1 96.94 42 MET B C 1
ATOM 2046 O O . MET B 1 42 ? 19.766 -20.266 -7.129 1 96.94 42 MET B O 1
ATOM 2050 N N . GLN B 1 43 ? 17.844 -20.469 -6.098 1 97.38 43 GLN B N 1
ATOM 2051 C CA . GLN B 1 43 ? 18.359 -21.344 -5.055 1 97.38 43 GLN B CA 1
ATOM 2052 C C . GLN B 1 43 ? 18.516 -22.781 -5.562 1 97.38 43 GLN B C 1
ATOM 2054 O O . GLN B 1 43 ? 18.953 -23.656 -4.828 1 97.38 43 GLN B O 1
ATOM 2059 N N . GLY B 1 44 ? 17.969 -23.031 -6.777 1 97.5 44 GLY B N 1
ATOM 2060 C CA . GLY B 1 44 ? 18.109 -24.344 -7.371 1 97.5 44 GLY B CA 1
ATOM 2061 C C . GLY B 1 44 ? 16.984 -25.297 -6.98 1 97.5 44 GLY B C 1
ATOM 2062 O O . GLY B 1 44 ? 17.141 -26.516 -7.066 1 97.5 44 GLY B O 1
ATOM 2063 N N . ARG B 1 45 ? 15.836 -24.734 -6.629 1 98.06 45 ARG B N 1
ATOM 2064 C CA . ARG B 1 45 ? 14.758 -25.562 -6.102 1 98.06 45 ARG B CA 1
ATOM 2065 C C . ARG B 1 45 ? 13.875 -26.094 -7.227 1 98.06 45 ARG B C 1
ATOM 2067 O O . ARG B 1 45 ? 13.039 -26.969 -7.008 1 98.06 45 ARG B O 1
ATOM 2074 N N . PHE B 1 46 ? 14.062 -25.594 -8.398 1 98.56 46 PHE B N 1
ATOM 2075 C CA . PHE B 1 46 ? 13.242 -26.016 -9.523 1 98.56 46 PHE B CA 1
ATOM 2076 C C . PHE B 1 46 ? 13.945 -27.094 -10.328 1 98.56 46 PHE B C 1
ATOM 2078 O O . PHE B 1 46 ? 15.164 -27.062 -10.492 1 98.56 46 PHE B O 1
ATOM 2085 N N . GLY B 1 47 ? 13.164 -28.016 -10.812 1 98.5 47 GLY B N 1
ATOM 2086 C CA . GLY B 1 47 ? 13.625 -29.031 -11.742 1 98.5 47 GLY B CA 1
ATOM 2087 C C . GLY B 1 47 ? 12.688 -29.234 -12.914 1 98.5 47 GLY B C 1
ATOM 2088 O O . GLY B 1 47 ? 11.469 -29.109 -12.766 1 98.5 47 GLY B O 1
ATOM 2089 N N . SER B 1 48 ? 13.18 -29.625 -14.031 1 98.12 48 SER B N 1
ATOM 2090 C CA . SER B 1 48 ? 12.391 -29.922 -15.211 1 98.12 48 SER B CA 1
ATOM 2091 C C . SER B 1 48 ? 11.906 -31.375 -15.195 1 98.12 48 SER B C 1
ATOM 2093 O O . SER B 1 48 ? 12.594 -32.25 -14.68 1 98.12 48 SER B O 1
ATOM 2095 N N . PRO B 1 49 ? 10.758 -31.594 -15.852 1 98.69 49 PRO B N 1
ATOM 2096 C CA . PRO B 1 49 ? 9.836 -30.609 -16.422 1 98.69 49 PRO B CA 1
ATOM 2097 C C . PRO B 1 49 ? 9.039 -29.859 -15.359 1 98.69 49 PRO B C 1
ATOM 2099 O O . PRO B 1 49 ? 8.852 -30.359 -14.25 1 98.69 49 PRO B O 1
ATOM 2102 N N . ILE B 1 50 ? 8.625 -28.641 -15.68 1 98.88 50 ILE B N 1
ATOM 2103 C CA . ILE B 1 50 ? 7.906 -27.766 -14.75 1 98.88 50 ILE B CA 1
ATOM 2104 C C . ILE B 1 50 ? 6.48 -27.547 -15.25 1 98.88 50 ILE B C 1
ATOM 2106 O O . ILE B 1 50 ? 6.262 -27.281 -16.438 1 98.88 50 ILE B O 1
ATOM 2110 N N . LEU B 1 51 ? 5.543 -27.734 -14.352 1 98.88 51 LEU B N 1
ATOM 2111 C CA . LEU B 1 51 ? 4.176 -27.312 -14.625 1 98.88 51 LEU B CA 1
ATOM 2112 C C . LEU B 1 51 ? 3.898 -25.938 -14.008 1 98.88 51 LEU B C 1
ATOM 2114 O O . LEU B 1 51 ? 4.027 -25.766 -12.789 1 98.88 51 LEU B O 1
ATOM 2118 N N . ASP B 1 52 ? 3.623 -24.984 -14.859 1 98.88 52 ASP B N 1
ATOM 2119 C CA . ASP B 1 52 ? 3.021 -23.734 -14.43 1 98.88 52 ASP B CA 1
ATOM 2120 C C . ASP B 1 52 ? 1.504 -23.859 -14.32 1 98.88 52 ASP B C 1
ATOM 2122 O O . ASP B 1 52 ? 0.798 -23.766 -15.328 1 98.88 52 ASP B O 1
ATOM 2126 N N . SER B 1 53 ? 1.016 -24.156 -13.109 1 98.62 53 SER B N 1
ATOM 2127 C CA . SER B 1 53 ? -0.397 -24.422 -12.852 1 98.62 53 SER B CA 1
ATOM 2128 C C . SER B 1 53 ? -1.188 -23.125 -12.742 1 98.62 53 SER B C 1
ATOM 2130 O O . SER B 1 53 ? -1.008 -22.359 -11.797 1 98.62 53 SER B O 1
ATOM 2132 N N . GLY B 1 54 ? -2.121 -22.875 -13.633 1 98.19 54 GLY B N 1
ATOM 2133 C CA . GLY B 1 54 ? -2.752 -21.578 -13.766 1 98.19 54 GLY B CA 1
ATOM 2134 C C . GLY B 1 54 ? -1.828 -20.516 -14.344 1 98.19 54 GLY B C 1
ATOM 2135 O O . GLY B 1 54 ? -1.618 -19.469 -13.742 1 98.19 54 GLY B O 1
ATOM 2136 N N . CYS B 1 55 ? -1.436 -20.75 -15.586 1 98.5 55 CYS B N 1
ATOM 2137 C CA . CYS B 1 55 ? -0.292 -20.016 -16.125 1 98.5 55 CYS B CA 1
ATOM 2138 C C . CYS B 1 55 ? -0.706 -18.641 -16.609 1 98.5 55 CYS B C 1
ATOM 2140 O O . CYS B 1 55 ? 0.146 -17.781 -16.859 1 98.5 55 CYS B O 1
ATOM 2142 N N . GLY B 1 56 ? -2.025 -18.391 -16.734 1 97.62 56 GLY B N 1
ATOM 2143 C CA . GLY B 1 56 ? -2.451 -17.125 -17.328 1 97.62 56 GLY B CA 1
ATOM 2144 C C . GLY B 1 56 ? -1.859 -16.891 -18.703 1 97.62 56 GLY B C 1
ATOM 2145 O O . GLY B 1 56 ? -1.929 -17.75 -19.578 1 97.62 56 GLY B O 1
ATOM 2146 N N . VAL B 1 57 ? -1.247 -15.789 -18.875 1 97.5 57 VAL B N 1
ATOM 2147 C CA . VAL B 1 57 ? -0.721 -15.438 -20.188 1 97.5 57 VAL B CA 1
ATOM 2148 C C . VAL B 1 57 ? 0.706 -15.961 -20.328 1 97.5 57 VAL B C 1
ATOM 2150 O O . VAL B 1 57 ? 1.438 -15.547 -21.234 1 97.5 57 VAL B O 1
ATOM 2153 N N . GLY B 1 58 ? 1.145 -16.703 -19.406 1 98.25 58 GLY B N 1
ATOM 2154 C CA . GLY B 1 58 ? 2.344 -17.516 -19.578 1 98.25 58 GLY B CA 1
ATOM 2155 C C . GLY B 1 58 ? 3.605 -16.797 -19.125 1 98.25 58 GLY B C 1
ATOM 2156 O O . GLY B 1 58 ? 4.715 -17.203 -19.469 1 98.25 58 GLY B O 1
ATOM 2157 N N . VAL B 1 59 ? 3.51 -15.766 -18.297 1 97.25 59 VAL B N 1
ATOM 2158 C CA . VAL B 1 59 ? 4.672 -14.984 -17.875 1 97.25 59 VAL B CA 1
ATOM 2159 C C . VAL B 1 59 ? 5.676 -15.883 -17.172 1 97.25 59 VAL B C 1
ATOM 2161 O O . VAL B 1 59 ? 6.855 -15.914 -17.531 1 97.25 59 VAL B O 1
ATOM 2164 N N . THR B 1 60 ? 5.215 -16.609 -16.219 1 98.06 60 THR B N 1
ATOM 2165 C CA . THR B 1 60 ? 6.078 -17.516 -15.461 1 98.06 60 THR B CA 1
ATOM 2166 C C . THR B 1 60 ? 6.621 -18.625 -16.359 1 98.06 60 THR B C 1
ATOM 2168 O O . THR B 1 60 ? 7.82 -18.906 -16.344 1 98.06 60 THR B O 1
ATOM 2171 N N . THR B 1 61 ? 5.746 -19.188 -17.156 1 98.62 61 THR B N 1
ATOM 2172 C CA . THR B 1 61 ? 6.125 -20.281 -18.047 1 98.62 61 THR B CA 1
ATOM 2173 C C . THR B 1 61 ? 7.242 -19.859 -19 1 98.62 61 THR B C 1
ATOM 2175 O O . THR B 1 61 ? 8.258 -20.547 -19.125 1 98.62 61 THR B O 1
ATOM 2178 N N . LEU B 1 62 ? 7.059 -18.75 -19.625 1 98.44 62 LEU B N 1
ATOM 2179 C CA . LEU B 1 62 ? 7.996 -18.25 -20.625 1 98.44 62 LEU B CA 1
ATOM 2180 C C . LEU B 1 62 ? 9.312 -17.844 -19.984 1 98.44 62 LEU B C 1
ATOM 2182 O O . LEU B 1 62 ? 10.383 -18.078 -20.547 1 98.44 62 LEU B O 1
ATOM 2186 N N . ALA B 1 63 ? 9.227 -17.219 -18.812 1 97.94 63 ALA B N 1
ATOM 2187 C CA . ALA B 1 63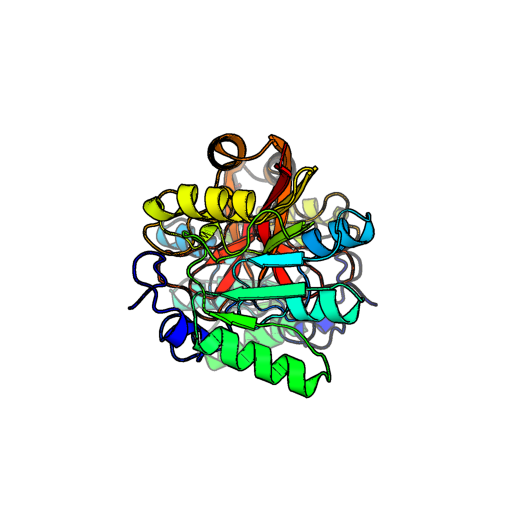 ? 10.438 -16.859 -18.094 1 97.94 63 ALA B CA 1
ATOM 2188 C C . ALA B 1 63 ? 11.289 -18.094 -17.781 1 97.94 63 ALA B C 1
ATOM 2190 O O . ALA B 1 63 ? 12.508 -18.062 -17.953 1 97.94 63 ALA B O 1
ATOM 2191 N N . LEU B 1 64 ? 10.633 -19.141 -17.359 1 98.31 64 LEU B N 1
ATOM 2192 C CA . LEU B 1 64 ? 11.352 -20.375 -17.016 1 98.31 64 LEU B CA 1
ATOM 2193 C C . LEU B 1 64 ? 11.867 -21.062 -18.266 1 98.31 64 LEU B C 1
ATOM 2195 O O . LEU B 1 64 ? 12.992 -21.578 -18.266 1 98.31 64 LEU B O 1
ATOM 2199 N N . ALA B 1 65 ? 11.078 -21.047 -19.312 1 98.44 65 ALA B N 1
ATOM 2200 C CA . ALA B 1 65 ? 11.516 -21.625 -20.578 1 98.44 65 ALA B CA 1
ATOM 2201 C C . ALA B 1 65 ? 12.742 -20.906 -21.125 1 98.44 65 ALA B C 1
ATOM 2203 O O . ALA B 1 65 ? 13.68 -21.531 -21.609 1 98.44 65 ALA B O 1
ATOM 2204 N N . ALA B 1 66 ? 12.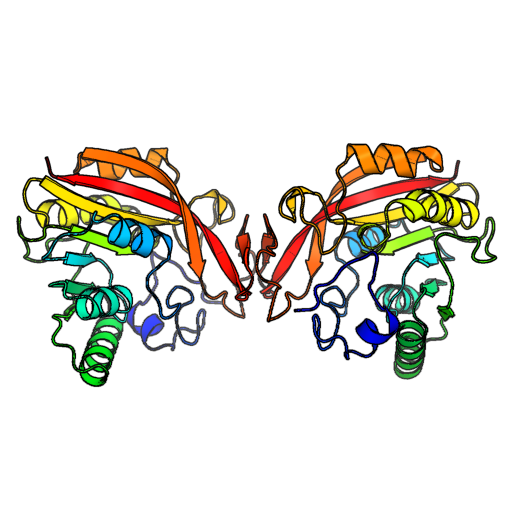719 -19.625 -21.016 1 97.5 66 ALA B N 1
ATOM 2205 C CA . ALA B 1 66 ? 13.836 -18.812 -21.5 1 97.5 66 ALA B CA 1
ATOM 2206 C C . ALA B 1 66 ? 15.117 -19.141 -20.734 1 97.5 66 ALA B C 1
ATOM 2208 O O . ALA B 1 66 ? 16.219 -18.953 -21.266 1 97.5 66 ALA B O 1
ATOM 2209 N N . LYS B 1 67 ? 14.969 -19.641 -19.578 1 97.06 67 LYS B N 1
ATOM 2210 C CA . LYS B 1 67 ? 16.109 -20.016 -18.75 1 97.06 67 LYS B CA 1
ATOM 2211 C C . LYS B 1 67 ? 16.547 -21.453 -19.031 1 97.06 67 LYS B C 1
ATOM 2213 O O . LYS B 1 67 ? 17.484 -21.953 -18.391 1 97.06 67 LYS B O 1
ATOM 2218 N N . GLY B 1 68 ? 15.789 -22.125 -19.844 1 97.38 68 GLY B N 1
ATOM 2219 C CA . GLY B 1 68 ? 16.219 -23.453 -20.297 1 97.38 68 GLY B CA 1
ATOM 2220 C C . GLY B 1 68 ? 15.391 -24.578 -19.703 1 97.38 68 GLY B C 1
ATOM 2221 O O . GLY B 1 68 ? 15.633 -25.75 -19.984 1 97.38 68 GLY B O 1
ATOM 2222 N N . TYR B 1 69 ? 14.406 -24.266 -18.906 1 98.5 69 TYR B N 1
ATOM 2223 C CA . TYR B 1 69 ? 13.562 -25.297 -18.328 1 98.5 69 TYR B CA 1
ATOM 2224 C C . TYR B 1 69 ? 12.586 -25.844 -19.359 1 98.5 69 TYR B C 1
ATOM 2226 O O . TYR B 1 69 ? 12.164 -25.141 -20.266 1 98.5 69 TYR B O 1
ATOM 2234 N N . ASP B 1 70 ? 12.281 -27.125 -19.219 1 98.62 70 ASP B N 1
ATOM 2235 C CA . ASP B 1 70 ? 11.125 -27.703 -19.906 1 98.62 70 ASP B CA 1
ATOM 2236 C C . ASP B 1 70 ? 9.836 -27.375 -19.156 1 98.62 70 ASP B C 1
ATOM 2238 O O . ASP B 1 70 ? 9.461 -28.078 -18.219 1 98.62 70 ASP B O 1
ATOM 2242 N N . ALA B 1 71 ? 9.164 -26.375 -19.656 1 98.38 71 ALA B N 1
ATOM 2243 C CA . ALA B 1 71 ? 8.008 -25.859 -18.922 1 98.38 71 ALA B CA 1
ATOM 2244 C C . ALA B 1 71 ? 6.723 -26.047 -19.719 1 98.38 71 ALA B C 1
ATOM 2246 O O . ALA B 1 71 ? 6.711 -25.891 -20.938 1 98.38 71 ALA B O 1
ATOM 2247 N N . VAL B 1 72 ? 5.68 -26.406 -19.031 1 98.81 72 VAL B N 1
ATOM 2248 C CA . VAL B 1 72 ? 4.324 -26.516 -19.562 1 98.81 72 VAL B CA 1
ATOM 2249 C C . VAL B 1 72 ? 3.396 -25.578 -18.797 1 98.81 72 VAL B C 1
ATOM 2251 O O . VAL B 1 72 ? 3.434 -25.516 -17.578 1 98.81 72 VAL B O 1
ATOM 2254 N N . GLY B 1 73 ? 2.631 -24.797 -19.578 1 98.88 73 GLY B N 1
ATOM 2255 C CA . GLY B 1 73 ? 1.632 -23.938 -18.969 1 98.88 73 GLY B CA 1
ATOM 2256 C C . GLY B 1 73 ? 0.212 -24.438 -19.156 1 98.88 73 GLY B C 1
ATOM 2257 O O . GLY B 1 73 ? -0.205 -24.703 -20.297 1 98.88 73 GLY B O 1
ATOM 2258 N N . LEU B 1 74 ? -0.538 -24.594 -18.062 1 98.88 74 LEU B N 1
ATOM 2259 C CA . LEU B 1 74 ? -1.95 -24.938 -18.125 1 98.88 74 LEU B CA 1
ATOM 2260 C C . LEU B 1 74 ? -2.814 -23.859 -17.484 1 98.88 74 LEU B C 1
ATOM 2262 O O . LEU B 1 74 ? -2.436 -23.297 -16.453 1 98.88 74 LEU B O 1
ATOM 2266 N N . ASP B 1 75 ? -3.949 -23.578 -18.062 1 98.62 75 ASP B N 1
ATOM 2267 C CA . ASP B 1 75 ? -4.906 -22.625 -17.531 1 98.62 75 ASP B CA 1
ATOM 2268 C C . ASP B 1 75 ? -6.332 -22.969 -17.953 1 98.62 75 ASP B C 1
ATOM 2270 O O . ASP B 1 75 ? -6.535 -23.562 -19.016 1 98.62 75 ASP B O 1
ATOM 2274 N N . LEU B 1 76 ? -7.258 -22.594 -17.125 1 97.81 76 LEU B N 1
ATOM 2275 C CA . LEU B 1 76 ? -8.664 -22.828 -17.422 1 97.81 76 LEU B CA 1
ATOM 2276 C C . LEU B 1 76 ? -9.133 -21.953 -18.578 1 97.81 76 LEU B C 1
ATOM 2278 O O . LEU B 1 76 ? -10.031 -22.328 -19.328 1 97.81 76 LEU B O 1
ATOM 2282 N N . SER B 1 77 ? -8.547 -20.781 -18.766 1 97.75 77 SER B N 1
ATOM 2283 C CA . SER B 1 77 ? -9 -19.766 -19.703 1 97.75 77 SER B CA 1
ATOM 2284 C C . SER B 1 77 ? -8.383 -19.969 -21.078 1 97.75 77 SER B C 1
ATOM 2286 O O . SER B 1 77 ? -7.172 -19.859 -21.25 1 97.75 77 SER B O 1
ATOM 2288 N N . ALA B 1 78 ? -9.242 -20.188 -22.094 1 98.31 78 ALA B N 1
ATOM 2289 C CA . ALA B 1 78 ? -8.773 -20.297 -23.469 1 98.31 78 ALA B CA 1
ATOM 2290 C C . ALA B 1 78 ? -8.172 -18.984 -23.938 1 98.31 78 ALA B C 1
ATOM 2292 O O . ALA B 1 78 ? -7.188 -18.969 -24.688 1 98.31 78 ALA B O 1
ATOM 2293 N N . ALA B 1 79 ? -8.781 -17.938 -23.5 1 97.62 79 ALA B N 1
ATOM 2294 C CA . ALA B 1 79 ? -8.273 -16.625 -23.875 1 97.62 79 ALA B CA 1
ATOM 2295 C C . ALA B 1 79 ? -6.863 -16.406 -23.344 1 97.62 79 ALA B C 1
ATOM 2297 O O . ALA B 1 79 ? -6.004 -15.867 -24.047 1 97.62 79 ALA B O 1
ATOM 2298 N N . ALA B 1 80 ? -6.605 -16.812 -22.109 1 97.81 80 ALA B N 1
ATOM 2299 C CA . ALA B 1 80 ? -5.273 -16.719 -21.516 1 97.81 80 ALA B CA 1
ATOM 2300 C C . ALA B 1 80 ? -4.266 -17.547 -22.297 1 97.81 80 ALA B C 1
ATOM 2302 O O . ALA B 1 80 ? -3.176 -17.062 -22.625 1 97.81 80 ALA B O 1
ATOM 2303 N N . ILE B 1 81 ? -4.68 -18.719 -22.688 1 98.62 81 ILE B N 1
ATOM 2304 C CA . ILE B 1 81 ? -3.803 -19.656 -23.375 1 98.62 81 ILE B CA 1
ATOM 2305 C C . ILE B 1 81 ? -3.457 -19.125 -24.75 1 98.62 81 ILE B C 1
ATOM 2307 O O . ILE B 1 81 ? -2.309 -19.219 -25.203 1 98.62 81 ILE B O 1
ATOM 2311 N N . ASP B 1 82 ? -4.438 -18.562 -25.422 1 98.44 82 ASP B N 1
ATOM 2312 C CA . ASP B 1 82 ? -4.188 -17.953 -26.734 1 98.44 82 ASP B CA 1
ATOM 2313 C C . ASP B 1 82 ? -3.129 -16.859 -26.641 1 98.44 82 ASP B C 1
ATOM 2315 O O . ASP B 1 82 ? -2.207 -16.812 -27.453 1 98.44 82 ASP B O 1
ATOM 2319 N N . ARG B 1 83 ? -3.256 -16.078 -25.641 1 97.75 83 ARG B N 1
ATOM 2320 C CA . ARG B 1 83 ? -2.295 -14.992 -25.422 1 97.75 83 ARG B CA 1
ATOM 2321 C C . ARG B 1 83 ? -0.919 -15.547 -25.078 1 97.75 83 ARG B C 1
ATOM 2323 O O . ARG B 1 83 ? 0.104 -15.008 -25.5 1 97.75 83 ARG B O 1
ATOM 2330 N N . ALA B 1 84 ? -0.891 -16.562 -24.281 1 98.44 84 ALA B N 1
ATOM 2331 C CA . ALA B 1 84 ? 0.37 -17.188 -23.891 1 98.44 84 ALA B CA 1
ATOM 2332 C C . ALA B 1 84 ? 1.098 -17.734 -25.125 1 98.44 84 ALA B C 1
ATOM 2334 O O . ALA B 1 84 ? 2.305 -17.547 -25.266 1 98.44 84 ALA B O 1
ATOM 2335 N N . ARG B 1 85 ? 0.362 -18.391 -26.031 1 98.56 85 ARG B N 1
ATOM 2336 C CA . ARG B 1 85 ? 0.935 -18.953 -27.25 1 98.56 85 ARG B CA 1
ATOM 2337 C C . ARG B 1 85 ? 1.488 -17.844 -28.141 1 98.56 85 ARG B C 1
ATOM 2339 O O . ARG B 1 85 ? 2.572 -17.984 -28.719 1 98.56 85 ARG B O 1
ATOM 2346 N N . GLN B 1 86 ? 0.696 -16.812 -28.234 1 97.88 86 GLN B N 1
ATOM 2347 C CA . GLN B 1 86 ? 1.151 -15.68 -29.031 1 97.88 86 GLN B CA 1
ATOM 2348 C C . GLN B 1 86 ? 2.453 -15.102 -28.484 1 97.88 86 GLN B C 1
ATOM 2350 O O . GLN B 1 86 ? 3.381 -14.812 -29.234 1 97.88 86 GLN B O 1
ATOM 2355 N N . SER B 1 87 ? 2.502 -14.945 -27.188 1 97.44 87 SER B N 1
ATOM 2356 C CA . SER B 1 87 ? 3.707 -14.43 -26.547 1 97.44 87 SER B CA 1
ATOM 2357 C C . SER B 1 87 ? 4.898 -15.352 -26.781 1 97.44 87 SER B C 1
ATOM 2359 O O . SER B 1 87 ? 6.016 -14.883 -27.016 1 97.44 87 SER B O 1
ATOM 2361 N N . ALA B 1 88 ? 4.664 -16.625 -26.734 1 97.94 88 ALA B N 1
ATOM 2362 C CA . ALA B 1 88 ? 5.723 -17.594 -26.984 1 97.94 88 ALA B CA 1
ATOM 2363 C C . ALA B 1 88 ? 6.277 -17.453 -28.391 1 97.94 88 ALA B C 1
ATOM 2365 O O . ALA B 1 88 ? 7.496 -17.438 -28.594 1 97.94 88 ALA B O 1
ATOM 2366 N N . MET B 1 89 ? 5.367 -17.312 -29.312 1 97.62 89 MET B N 1
ATOM 2367 C CA . MET B 1 89 ? 5.754 -17.141 -30.719 1 97.62 89 MET B CA 1
ATOM 236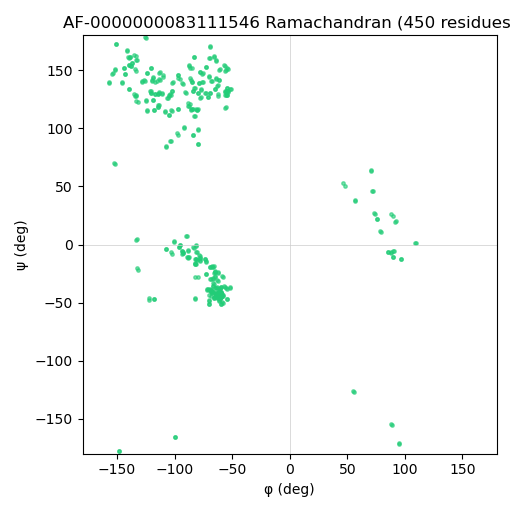8 C C . MET B 1 89 ? 6.594 -15.883 -30.891 1 97.62 89 MET B C 1
ATOM 2370 O O . MET B 1 89 ? 7.625 -15.906 -31.578 1 97.62 89 MET B O 1
ATOM 2374 N N . GLU B 1 90 ? 6.164 -14.844 -30.297 1 97.44 90 GLU B N 1
ATOM 2375 C CA . GLU B 1 90 ? 6.859 -13.562 -30.406 1 97.44 90 GLU B CA 1
ATOM 2376 C C . GLU B 1 90 ? 8.266 -13.648 -29.812 1 97.44 90 GLU B C 1
ATOM 2378 O O . GLU B 1 90 ? 9.18 -12.969 -30.281 1 97.44 90 GLU B O 1
ATOM 2383 N N . GLN B 1 91 ? 8.398 -14.484 -28.828 1 96.62 91 GLN B N 1
ATOM 2384 C CA . GLN B 1 91 ? 9.68 -14.602 -28.156 1 96.62 91 GLN B CA 1
ATOM 2385 C C . GLN B 1 91 ? 10.523 -15.727 -28.766 1 96.62 91 GLN B C 1
ATOM 2387 O O . GLN B 1 91 ? 11.656 -15.953 -28.344 1 96.62 91 GLN B O 1
ATOM 2392 N N . GLY B 1 92 ? 9.984 -16.469 -29.672 1 97.19 92 GLY B N 1
ATOM 2393 C CA . GLY B 1 92 ? 10.688 -17.547 -30.328 1 97.19 92 GLY B CA 1
ATOM 2394 C C . GLY B 1 92 ? 10.875 -18.766 -29.438 1 97.19 92 GLY B C 1
ATOM 2395 O O . GLY B 1 92 ? 11.875 -19.469 -29.547 1 97.19 92 GLY B O 1
ATOM 2396 N N . LEU B 1 93 ? 10.008 -18.922 -28.516 1 97.44 93 LEU B N 1
ATOM 2397 C CA . LEU B 1 93 ? 10.094 -20.047 -27.578 1 97.44 93 LEU B CA 1
ATOM 2398 C C . LEU B 1 93 ? 9.109 -21.141 -27.953 1 97.44 93 LEU B C 1
ATOM 2400 O O . LEU B 1 93 ? 7.984 -20.859 -28.391 1 97.44 93 LEU B O 1
ATOM 2404 N 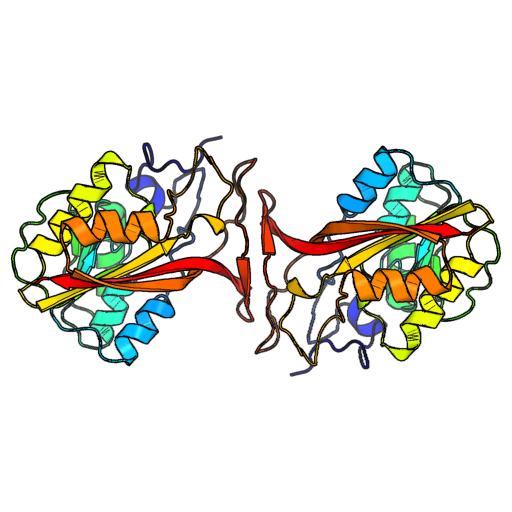N . SER B 1 94 ? 9.547 -22.344 -27.844 1 95.75 94 SER B N 1
ATOM 2405 C CA . SER B 1 94 ? 8.664 -23.484 -28.031 1 95.75 94 SER B CA 1
ATOM 2406 C C . SER B 1 94 ? 8.172 -24.031 -26.688 1 95.75 94 SER B C 1
ATOM 2408 O O . SER B 1 94 ? 8.883 -24.781 -26.016 1 95.75 94 SER B O 1
ATOM 2410 N N . VAL B 1 95 ? 7.074 -23.656 -26.25 1 98 95 VAL B N 1
ATOM 2411 C CA . VAL B 1 95 ? 6.477 -24.016 -24.969 1 98 95 VAL B CA 1
ATOM 2412 C C . VAL B 1 95 ? 5.078 -24.578 -25.188 1 98 95 VAL B C 1
ATOM 2414 O O . VAL B 1 95 ? 4.355 -24.141 -26.078 1 98 95 VAL B O 1
ATOM 2417 N N . LYS B 1 96 ? 4.715 -25.562 -24.453 1 98.44 96 LYS B N 1
ATOM 2418 C CA . LYS B 1 96 ? 3.377 -26.141 -24.531 1 98.44 96 LYS B CA 1
ATOM 2419 C C . LYS B 1 96 ? 2.414 -25.422 -23.594 1 98.44 96 LYS B C 1
ATOM 2421 O O . LYS B 1 96 ? 2.678 -25.297 -22.391 1 98.44 96 LYS B O 1
ATOM 2426 N N . PHE B 1 97 ? 1.379 -24.906 -24.188 1 98.75 97 PHE B N 1
ATOM 2427 C CA . PHE B 1 97 ? 0.27 -24.312 -23.453 1 98.75 97 PHE B CA 1
ATOM 2428 C C . PHE B 1 97 ? -1.039 -25.016 -23.781 1 98.75 97 PHE B C 1
ATOM 2430 O O . PHE B 1 97 ? -1.382 -25.203 -24.953 1 98.75 97 PHE B O 1
ATOM 2437 N N . ASP B 1 98 ? -1.817 -25.375 -22.75 1 98.69 98 ASP B N 1
ATOM 2438 C CA . ASP B 1 98 ? -3.092 -26.047 -22.984 1 98.69 98 ASP B CA 1
ATOM 2439 C C . ASP B 1 98 ? -4.148 -25.594 -21.984 1 98.69 98 ASP B C 1
ATOM 2441 O O . ASP B 1 98 ? -3.822 -25.219 -20.844 1 98.69 98 ASP B O 1
ATOM 2445 N N . VAL B 1 99 ? -5.379 -25.562 -22.5 1 98.56 99 VAL B N 1
ATOM 2446 C CA . VAL B 1 99 ? -6.504 -25.297 -21.609 1 98.56 99 VAL B CA 1
ATOM 2447 C C . VAL B 1 99 ? -6.777 -26.531 -20.734 1 98.56 99 VAL B C 1
ATOM 2449 O O . VAL B 1 99 ? -6.816 -27.656 -21.25 1 98.56 99 VAL B O 1
ATOM 2452 N N . ALA B 1 100 ? -6.898 -26.375 -19.469 1 98.19 100 ALA B N 1
ATOM 2453 C CA . ALA B 1 100 ? -7.191 -27.484 -18.562 1 98.19 100 ALA B CA 1
ATOM 2454 C C . ALA B 1 100 ? -7.887 -27 -17.297 1 98.19 100 ALA B C 1
ATOM 2456 O O . ALA B 1 100 ? -7.68 -25.859 -16.859 1 98.19 100 ALA B O 1
ATOM 2457 N N . ASP B 1 101 ? -8.742 -27.812 -16.781 1 97.25 101 ASP B N 1
ATOM 2458 C CA . ASP B 1 101 ? -9.25 -27.625 -15.422 1 97.25 101 ASP B CA 1
ATOM 2459 C C . ASP B 1 101 ? -8.273 -28.203 -14.391 1 97.25 101 ASP B C 1
ATOM 2461 O O . ASP B 1 101 ? -8.148 -29.422 -14.258 1 97.25 101 ASP B O 1
ATOM 2465 N N . LEU B 1 102 ? -7.656 -27.344 -13.641 1 95.88 102 LEU B N 1
ATOM 2466 C CA . LEU B 1 102 ? -6.547 -27.734 -12.766 1 95.88 102 LEU B CA 1
ATOM 2467 C C . LEU B 1 102 ? -7.059 -28.406 -11.508 1 95.88 102 LEU B C 1
ATOM 2469 O O . LEU B 1 102 ? -6.277 -28.984 -10.75 1 95.88 102 LEU B O 1
ATOM 2473 N N . SER B 1 103 ? -8.375 -28.281 -11.25 1 96.06 103 SER B N 1
ATOM 2474 C CA . SER B 1 103 ? -8.945 -28.938 -10.078 1 96.06 103 SER B CA 1
ATOM 2475 C C . SER B 1 103 ? -9.289 -30.391 -10.367 1 96.06 103 SER B C 1
ATOM 2477 O O . SER B 1 103 ? -9.773 -31.109 -9.484 1 96.06 103 SER B O 1
ATOM 2479 N N . ARG B 1 104 ? -9.047 -30.75 -11.602 1 95.31 104 ARG B N 1
ATOM 2480 C CA . ARG B 1 104 ? -9.25 -32.125 -12.055 1 95.31 104 ARG B CA 1
ATOM 2481 C C . ARG B 1 104 ? -7.98 -32.688 -12.695 1 95.31 104 ARG B C 1
ATOM 2483 O O . ARG B 1 104 ? -6.953 -32 -12.742 1 95.31 104 ARG B O 1
ATOM 2490 N N . SER B 1 105 ? -8.133 -33.906 -13.062 1 92.12 105 SER B N 1
ATOM 2491 C CA . SER B 1 105 ? -6.977 -34.531 -13.727 1 92.12 105 SER B CA 1
ATOM 2492 C C . SER B 1 105 ? -6.633 -33.812 -15.023 1 92.12 105 SER B C 1
ATOM 2494 O O . SER B 1 105 ? -7.508 -33.562 -15.859 1 92.12 105 SER B O 1
ATOM 2496 N N . THR B 1 106 ? -5.398 -33.438 -15.172 1 94.19 106 THR B N 1
ATOM 2497 C CA . THR B 1 106 ? -4.93 -32.719 -16.359 1 94.19 106 THR B CA 1
ATOM 2498 C C . THR B 1 106 ? -4.391 -33.719 -17.391 1 94.19 106 THR B C 1
ATOM 2500 O O . THR B 1 106 ? -4.004 -33.312 -18.5 1 94.19 106 THR B O 1
ATOM 2503 N N . GLY B 1 107 ? -4.316 -34.938 -17 1 94.5 107 GLY B N 1
ATOM 2504 C CA . GLY B 1 107 ? -3.742 -35.969 -17.875 1 94.5 107 GLY B CA 1
ATOM 2505 C C . GLY B 1 107 ? -2.283 -36.25 -17.578 1 94.5 107 GLY B C 1
ATOM 2506 O O . GLY B 1 107 ? -1.73 -37.25 -18.047 1 94.5 107 GLY B O 1
ATOM 2507 N N . TYR B 1 108 ? -1.673 -35.406 -16.797 1 97.44 108 TYR B N 1
ATOM 2508 C CA . TYR B 1 108 ? -0.297 -35.656 -16.375 1 97.44 108 TYR B CA 1
ATOM 2509 C C . TYR B 1 108 ? -0.256 -36.438 -15.062 1 97.44 108 TYR B C 1
ATOM 2511 O O . TYR B 1 108 ? -0.96 -36.094 -14.109 1 97.44 108 TYR B O 1
ATOM 2519 N N . GLU B 1 109 ? 0.515 -37.438 -15.078 1 97.75 109 GLU B N 1
ATOM 2520 C CA . GLU B 1 109 ? 0.738 -38.25 -13.883 1 97.75 109 GLU B CA 1
ATOM 2521 C C . GLU B 1 109 ? 2.221 -38.562 -13.695 1 97.75 109 GLU B C 1
ATOM 2523 O O . GLU B 1 109 ? 2.889 -39.031 -14.625 1 97.75 109 GLU B O 1
ATOM 2528 N N . ASN B 1 110 ? 2.672 -38.281 -12.469 1 98.31 110 ASN B N 1
ATOM 2529 C CA . ASN B 1 110 ? 4.062 -38.594 -12.141 1 98.31 110 ASN B CA 1
ATOM 2530 C C . ASN B 1 110 ? 5.016 -38.094 -13.227 1 98.31 110 ASN B C 1
ATOM 2532 O O . ASN B 1 110 ? 5.891 -38.844 -13.672 1 98.31 110 ASN B O 1
ATOM 2536 N N . TYR B 1 111 ? 4.875 -36.875 -13.594 1 98.56 111 TYR B N 1
ATOM 2537 C CA . TYR B 1 111 ? 5.609 -36.406 -14.758 1 98.56 111 TYR B CA 1
ATOM 2538 C C . TYR B 1 111 ? 6.504 -35.219 -14.398 1 98.56 111 TYR B C 1
ATOM 2540 O O . TYR B 1 111 ? 7.691 -35.219 -14.727 1 98.56 111 TYR B O 1
ATOM 2548 N N . PHE B 1 112 ? 6.039 -34.312 -13.727 1 98.88 112 PHE B N 1
ATOM 2549 C CA . PHE B 1 112 ? 6.754 -33.062 -13.492 1 98.88 112 PHE B CA 1
ATOM 2550 C C . PHE B 1 112 ? 7.672 -33.188 -12.281 1 98.88 112 PHE B C 1
ATOM 2552 O O . PHE B 1 112 ? 7.305 -33.812 -11.273 1 98.88 112 PHE B O 1
ATOM 2559 N N . ALA B 1 113 ? 8.812 -32.562 -12.375 1 98.88 113 ALA B N 1
ATOM 2560 C CA . ALA B 1 113 ? 9.703 -32.438 -11.227 1 98.88 113 ALA B CA 1
ATOM 2561 C C . ALA B 1 113 ? 9.273 -31.281 -10.336 1 98.88 113 ALA B C 1
ATOM 2563 O O . ALA B 1 113 ? 9.555 -31.266 -9.133 1 98.88 113 ALA B O 1
ATOM 2564 N N . THR B 1 114 ? 8.656 -30.328 -10.945 1 98.94 114 THR B N 1
ATOM 2565 C CA . THR B 1 114 ? 8.227 -29.141 -10.234 1 98.94 114 THR B CA 1
ATOM 2566 C C . THR B 1 114 ? 6.84 -28.688 -10.688 1 98.94 114 THR B C 1
ATOM 2568 O O . THR B 1 114 ? 6.539 -28.703 -11.883 1 98.94 114 THR B O 1
ATOM 2571 N N . VAL B 1 115 ? 5.957 -28.375 -9.797 1 98.88 115 VAL B N 1
ATOM 2572 C CA . VAL B 1 115 ? 4.715 -27.656 -10.055 1 98.88 115 VAL B CA 1
ATOM 2573 C C . VAL B 1 115 ? 4.746 -26.312 -9.359 1 98.88 115 VAL B C 1
ATOM 2575 O O . VAL B 1 115 ? 5.074 -26.219 -8.172 1 98.88 115 VAL B O 1
ATOM 2578 N N . VAL B 1 116 ? 4.441 -25.266 -10.117 1 98.81 116 VAL B N 1
ATOM 2579 C CA . VAL B 1 116 ? 4.465 -23.906 -9.586 1 98.81 116 VAL B CA 1
ATOM 2580 C C . VAL B 1 116 ? 3.072 -23.297 -9.672 1 98.81 116 VAL B C 1
ATOM 2582 O O . VAL B 1 116 ? 2.449 -23.297 -10.734 1 98.81 116 VAL B O 1
ATOM 2585 N N . ASP B 1 117 ? 2.605 -22.859 -8.57 1 98.56 117 ASP B N 1
ATOM 2586 C CA . ASP B 1 117 ? 1.428 -22 -8.477 1 98.56 117 ASP B CA 1
ATOM 2587 C C . ASP B 1 117 ? 1.823 -20.562 -8.172 1 98.56 117 ASP B C 1
ATOM 2589 O O . ASP B 1 117 ? 2.287 -20.266 -7.066 1 98.56 117 ASP B O 1
ATOM 2593 N N . GLY B 1 118 ? 1.642 -19.656 -9.109 1 98 118 GLY B N 1
ATOM 2594 C CA . GLY B 1 118 ? 1.859 -18.234 -8.922 1 98 118 GLY B CA 1
ATOM 2595 C C . GLY B 1 118 ? 0.57 -17.438 -8.859 1 98 118 GLY B C 1
ATOM 2596 O O . GLY B 1 118 ? 0.147 -16.844 -9.859 1 98 118 GLY B O 1
ATOM 2597 N N . LEU B 1 119 ? 0.037 -17.406 -7.711 1 97.19 119 LEU B N 1
ATOM 2598 C CA . LEU B 1 119 ? -1.133 -16.578 -7.449 1 97.19 119 LEU B CA 1
ATOM 2599 C C . LEU B 1 119 ? -2.373 -17.156 -8.125 1 97.19 119 LEU B C 1
ATOM 2601 O O . LEU B 1 119 ? -3.135 -16.422 -8.766 1 97.19 119 LEU B O 1
ATOM 2605 N N . VAL B 1 120 ? -2.598 -18.422 -8 1 97.25 120 VAL B N 1
ATOM 2606 C CA . VAL B 1 120 ? -3.742 -19.094 -8.602 1 97.25 120 VAL B CA 1
ATOM 2607 C C . VAL B 1 120 ? -4.629 -19.688 -7.512 1 97.25 120 VAL B C 1
ATOM 2609 O O . VAL B 1 120 ? -5.844 -19.484 -7.516 1 97.25 120 VAL B O 1
ATOM 2612 N N . PHE B 1 121 ? -3.99 -20.359 -6.574 1 96.19 121 PHE B N 1
ATOM 2613 C CA . PHE B 1 121 ? -4.672 -21.156 -5.555 1 96.19 121 PHE B CA 1
ATOM 2614 C C . PHE B 1 121 ? -5.742 -20.312 -4.855 1 96.19 121 PHE B C 1
ATOM 2616 O O . PHE B 1 121 ? -6.852 -20.797 -4.613 1 96.19 121 PHE B O 1
ATOM 2623 N N . HIS B 1 122 ? -5.492 -19.031 -4.621 1 94.94 122 HIS B N 1
ATOM 2624 C CA . HIS B 1 122 ? -6.418 -18.188 -3.887 1 94.94 122 HIS B CA 1
ATOM 2625 C C . HIS B 1 122 ? -7.543 -17.688 -4.789 1 94.94 122 HIS B C 1
ATOM 2627 O O . HIS B 1 122 ? -8.469 -17.016 -4.32 1 94.94 122 HIS B O 1
ATOM 2633 N N . CYS B 1 123 ? -7.527 -18.047 -6.012 1 93.81 123 CYS B N 1
ATOM 2634 C CA . CYS B 1 123 ? -8.578 -17.656 -6.949 1 93.81 123 CYS B CA 1
ATOM 2635 C C . CYS B 1 123 ? -9.57 -18.797 -7.156 1 93.81 123 CYS B C 1
ATOM 2637 O O . CYS B 1 123 ? -10.508 -18.672 -7.945 1 93.81 123 CYS B O 1
ATOM 2639 N N . LEU B 1 124 ? -9.406 -19.875 -6.484 1 94.19 124 LEU B N 1
ATOM 2640 C CA . LEU B 1 124 ? -10.297 -21.031 -6.613 1 94.19 124 LEU B CA 1
ATOM 2641 C C . LEU B 1 124 ? -11.398 -20.984 -5.562 1 94.19 124 LEU B C 1
ATOM 2643 O O . LEU B 1 124 ? -11.141 -20.688 -4.395 1 94.19 124 LEU B O 1
ATOM 2647 N N . PRO B 1 125 ? -12.625 -21.344 -6.031 1 92.38 125 PRO B N 1
ATOM 2648 C CA . PRO B 1 125 ? -13.648 -21.594 -5.016 1 92.38 125 PRO B CA 1
ATOM 2649 C C . PRO B 1 125 ? -13.234 -22.672 -4.02 1 92.38 125 PRO B C 1
ATOM 2651 O O . PRO B 1 125 ? -12.477 -23.578 -4.371 1 92.38 125 PRO B O 1
ATOM 2654 N N . GLU B 1 126 ? -13.828 -22.531 -2.893 1 91.69 126 GLU B N 1
ATOM 2655 C CA . GLU B 1 126 ? -13.438 -23.406 -1.794 1 91.69 126 GLU B CA 1
ATOM 2656 C C . GLU B 1 126 ? -13.609 -24.875 -2.176 1 91.69 126 GLU B C 1
ATOM 2658 O O . GLU B 1 126 ? -12.758 -25.719 -1.854 1 91.69 126 GLU B O 1
ATOM 2663 N N . GLU B 1 127 ? -14.602 -25.172 -2.922 1 93.94 127 GLU B N 1
ATOM 2664 C CA . GLU B 1 127 ? -14.945 -26.562 -3.227 1 93.94 127 GLU B CA 1
ATOM 2665 C C . GLU B 1 127 ? -13.953 -27.172 -4.219 1 93.94 127 GLU B C 1
ATOM 2667 O O . GLU B 1 127 ? -13.93 -28.375 -4.406 1 93.94 127 GLU B O 1
ATOM 2672 N N . LEU B 1 128 ? -13.148 -26.359 -4.816 1 95.88 128 LEU B N 1
ATOM 2673 C CA . LEU B 1 128 ? -12.219 -26.844 -5.832 1 95.88 128 LEU B CA 1
ATOM 2674 C C . LEU B 1 128 ? -10.812 -26.969 -5.266 1 95.88 128 LEU B C 1
ATOM 2676 O O . LEU B 1 128 ? -9.93 -27.547 -5.906 1 95.88 128 LEU B O 1
ATOM 2680 N N . ARG B 1 129 ? -10.531 -26.531 -4.102 1 96.12 129 ARG B N 1
ATOM 2681 C CA . ARG B 1 129 ? -9.188 -26.359 -3.562 1 96.12 129 ARG B CA 1
ATOM 2682 C C . ARG B 1 129 ? -8.516 -27.719 -3.326 1 96.12 129 ARG B C 1
ATOM 2684 O O . ARG B 1 129 ? -7.348 -27.906 -3.67 1 96.12 129 ARG B O 1
ATOM 2691 N N . GLU B 1 130 ? -9.25 -28.625 -2.758 1 96.5 130 GLU B N 1
ATOM 2692 C CA . GLU B 1 130 ? -8.68 -29.938 -2.521 1 96.5 130 GLU B CA 1
ATOM 2693 C C . GLU B 1 130 ? -8.32 -30.641 -3.836 1 96.5 130 GLU B C 1
ATOM 2695 O O . GLU B 1 130 ? -7.242 -31.203 -3.967 1 96.5 130 GLU B O 1
ATOM 2700 N N . GLY B 1 131 ? -9.273 -30.562 -4.77 1 97.62 131 GLY B N 1
ATOM 2701 C CA . GLY B 1 131 ? -9.016 -31.156 -6.078 1 97.62 131 GLY B CA 1
ATOM 2702 C C . GLY B 1 131 ? -7.805 -30.547 -6.773 1 97.62 131 GLY B C 1
ATOM 2703 O O . GLY B 1 131 ? -7.055 -31.266 -7.441 1 97.62 131 GLY B O 1
ATOM 2704 N N . TYR B 1 132 ? -7.633 -29.312 -6.613 1 98 132 TYR B N 1
ATOM 2705 C CA . TYR B 1 132 ? -6.508 -28.609 -7.219 1 98 132 TYR B CA 1
ATOM 2706 C C . TYR B 1 132 ? -5.184 -29.156 -6.703 1 98 132 TYR B C 1
ATOM 2708 O O . TYR B 1 132 ? -4.281 -29.469 -7.488 1 98 132 TYR B O 1
ATOM 2716 N N . VAL B 1 133 ? -5.047 -29.297 -5.355 1 98.44 133 VAL B N 1
ATOM 2717 C CA . VAL B 1 133 ? -3.814 -29.797 -4.754 1 98.44 133 VAL B CA 1
ATOM 2718 C C . VAL B 1 133 ? -3.615 -31.266 -5.109 1 98.44 133 VAL B C 1
ATOM 2720 O O . VAL B 1 133 ? -2.502 -31.688 -5.43 1 98.44 133 VAL B O 1
ATOM 2723 N N . GLU B 1 134 ? -4.684 -31.984 -5.098 1 98.06 134 GLU B N 1
ATOM 2724 C CA . GLU B 1 134 ? -4.609 -33.375 -5.465 1 98.06 134 GLU B CA 1
ATOM 2725 C C . GLU B 1 134 ? -4.113 -33.562 -6.902 1 98.06 134 GLU B C 1
ATOM 2727 O O . GLU B 1 134 ? -3.258 -34.406 -7.172 1 98.06 134 GLU B O 1
ATOM 2732 N N . SER B 1 135 ? -4.703 -32.75 -7.773 1 98.25 135 SER B N 1
ATOM 2733 C CA . SER B 1 135 ? -4.301 -32.812 -9.18 1 98.25 135 SER B CA 1
ATOM 2734 C C . SER B 1 135 ? -2.824 -32.469 -9.336 1 98.25 135 SER B C 1
ATOM 2736 O O . SER B 1 135 ? -2.113 -33.094 -10.117 1 98.25 135 SER B O 1
ATOM 2738 N N . SER B 1 136 ? -2.342 -31.469 -8.641 1 98.38 136 SER B N 1
ATOM 2739 C CA . SER B 1 136 ? -0.935 -31.094 -8.672 1 98.38 136 SER B CA 1
ATOM 2740 C C . SER B 1 136 ? -0.043 -32.219 -8.164 1 98.38 136 SER B C 1
ATOM 2742 O O . SER B 1 136 ? 0.995 -32.5 -8.766 1 98.38 136 SER B O 1
ATOM 2744 N N . ALA B 1 137 ? -0.479 -32.844 -7.09 1 98.5 137 ALA B N 1
ATOM 2745 C CA . ALA B 1 137 ? 0.266 -33.969 -6.52 1 98.5 137 ALA B CA 1
ATOM 2746 C C . ALA B 1 137 ? 0.366 -35.125 -7.512 1 98.5 137 ALA B C 1
ATOM 2748 O O . ALA B 1 137 ? 1.427 -35.75 -7.656 1 98.5 137 ALA B O 1
ATOM 2749 N N . ARG B 1 138 ? -0.751 -35.375 -8.164 1 98.06 138 ARG B N 1
ATOM 2750 C CA . ARG B 1 138 ? -0.792 -36.469 -9.148 1 98.06 138 ARG B CA 1
ATOM 2751 C C . ARG B 1 138 ? 0.173 -36.188 -10.297 1 98.06 138 ARG B C 1
ATOM 2753 O O . ARG B 1 138 ? 0.773 -37.125 -10.836 1 98.06 138 ARG B O 1
ATOM 2760 N N . ALA B 1 139 ? 0.279 -34.969 -10.664 1 98.5 139 ALA B N 1
ATOM 2761 C CA . ALA B 1 139 ? 1.104 -34.562 -11.797 1 98.5 139 ALA B CA 1
ATOM 2762 C C . ALA B 1 139 ? 2.588 -34.656 -11.453 1 98.5 139 ALA B C 1
ATOM 2764 O O . ALA B 1 139 ? 3.432 -34.781 -12.344 1 98.5 139 ALA B O 1
ATOM 2765 N N . LEU B 1 140 ? 2.914 -34.562 -10.172 1 98.69 140 LEU B N 1
ATOM 2766 C CA . LEU B 1 140 ? 4.297 -34.594 -9.719 1 98.69 140 LEU B CA 1
ATOM 2767 C C . LEU B 1 140 ? 4.875 -36 -9.734 1 98.69 140 LEU B C 1
ATOM 2769 O O . LEU B 1 140 ? 4.184 -36.969 -9.383 1 98.69 140 LEU B O 1
ATOM 2773 N N . LYS B 1 141 ? 6.133 -36.125 -10.148 1 98.5 141 LYS B N 1
ATOM 2774 C CA . LYS B 1 141 ? 6.836 -37.375 -9.906 1 98.5 141 LYS B CA 1
ATOM 2775 C C . LYS B 1 141 ? 7.133 -37.562 -8.414 1 98.5 141 LYS B C 1
ATOM 2777 O O . LYS B 1 141 ? 7.16 -36.594 -7.66 1 98.5 141 LYS B O 1
ATOM 2782 N N . PRO B 1 142 ? 7.387 -38.844 -8.07 1 98.06 142 PRO B N 1
ATOM 2783 C CA . PRO B 1 142 ? 7.82 -39.031 -6.684 1 98.06 142 PRO B CA 1
ATOM 2784 C C . PRO B 1 142 ? 9.031 -38.156 -6.328 1 98.06 142 PRO B C 1
ATOM 2786 O O . PRO B 1 142 ? 10 -38.125 -7.09 1 98.06 142 PRO B O 1
ATOM 2789 N N . GLY B 1 143 ? 8.977 -37.406 -5.27 1 98.19 143 GLY B N 1
ATOM 2790 C CA . GLY B 1 143 ? 10.055 -36.531 -4.848 1 98.19 143 GLY B CA 1
ATOM 2791 C C . GLY B 1 143 ? 9.984 -35.156 -5.477 1 98.19 143 GLY B C 1
ATOM 2792 O O . GLY B 1 143 ? 10.773 -34.281 -5.137 1 98.19 143 GLY B O 1
ATOM 2793 N N . GLY B 1 144 ? 9.031 -35 -6.426 1 98.81 144 GLY B N 1
ATOM 2794 C CA . GLY B 1 144 ? 8.867 -33.719 -7.062 1 98.81 144 GLY B CA 1
ATOM 2795 C C . GLY B 1 144 ? 8.383 -32.625 -6.109 1 98.81 144 GLY B C 1
ATOM 2796 O O . GLY B 1 144 ? 7.852 -32.938 -5.039 1 98.81 144 GLY B O 1
ATOM 2797 N N . SER B 1 145 ? 8.547 -31.344 -6.465 1 98.88 145 SER B N 1
ATOM 2798 C CA . SER B 1 145 ? 8.281 -30.234 -5.559 1 98.88 145 SER B CA 1
ATOM 2799 C C . SER B 1 145 ? 7.086 -29.406 -6.031 1 98.88 145 SER B C 1
ATOM 2801 O O . SER B 1 145 ? 6.887 -29.234 -7.23 1 98.88 145 SER B O 1
ATOM 2803 N N . PHE B 1 146 ? 6.367 -29.016 -5.051 1 98.88 146 PHE B N 1
ATOM 2804 C CA . PHE B 1 146 ? 5.246 -28.109 -5.234 1 98.88 146 PHE B CA 1
ATOM 2805 C C . PHE B 1 146 ? 5.527 -26.766 -4.566 1 98.88 146 PHE B C 1
ATOM 2807 O O . PHE B 1 146 ? 5.836 -26.703 -3.373 1 98.88 146 PHE B O 1
ATOM 2814 N N . PHE B 1 147 ? 5.543 -25.641 -5.355 1 98.88 147 PHE B N 1
ATOM 2815 C CA . PHE B 1 147 ? 5.695 -24.281 -4.844 1 98.88 147 PHE B CA 1
ATOM 2816 C C . PHE B 1 147 ? 4.453 -23.438 -5.133 1 98.88 147 PHE B C 1
ATOM 2818 O O . PHE B 1 147 ? 3.969 -23.422 -6.27 1 98.88 147 PHE B O 1
ATOM 2825 N N . ALA B 1 148 ? 3.951 -22.797 -4.137 1 98.81 148 ALA B N 1
ATOM 2826 C CA . ALA B 1 148 ? 2.797 -21.922 -4.34 1 98.81 148 ALA B CA 1
ATOM 2827 C C . ALA B 1 148 ? 3.002 -20.578 -3.658 1 98.81 148 ALA B C 1
ATOM 2829 O O . ALA B 1 148 ? 3.441 -20.516 -2.508 1 98.81 148 ALA B O 1
ATOM 2830 N N . LEU B 1 149 ? 2.824 -19.531 -4.379 1 98.81 149 LEU B N 1
ATOM 2831 C CA . LEU B 1 149 ? 2.715 -18.172 -3.852 1 98.81 149 LEU B CA 1
ATOM 2832 C C . LEU B 1 149 ? 1.262 -17.719 -3.828 1 98.81 149 LEU B C 1
ATOM 2834 O O . LEU B 1 149 ? 0.632 -17.578 -4.879 1 98.81 149 LEU B O 1
ATOM 2838 N N . VAL B 1 150 ? 0.722 -17.484 -2.586 1 98.56 150 VAL B N 1
ATOM 2839 C CA . VAL B 1 150 ? -0.708 -17.219 -2.453 1 98.56 150 VAL B CA 1
ATOM 2840 C C . VAL B 1 150 ? -0.937 -16.078 -1.463 1 98.56 150 VAL B C 1
ATOM 2842 O O . VAL B 1 150 ? -0.16 -15.906 -0.521 1 98.56 150 VAL B O 1
ATOM 2845 N N . PHE B 1 151 ? -2.014 -15.414 -1.644 1 97.94 151 PHE B N 1
ATOM 2846 C CA . PHE B 1 151 ? -2.311 -14.273 -0.784 1 97.94 151 PHE B CA 1
ATOM 2847 C C . PHE B 1 151 ? -2.596 -14.727 0.641 1 97.94 151 PHE B C 1
ATOM 2849 O O . PHE B 1 151 ? -3.256 -15.75 0.851 1 97.94 151 PHE B O 1
ATOM 2856 N N . ALA B 1 152 ? -2.107 -13.969 1.592 1 98.25 152 ALA B N 1
ATOM 2857 C CA . ALA B 1 152 ? -2.4 -14.172 3.008 1 98.25 152 ALA B CA 1
ATOM 2858 C C . ALA B 1 152 ? -3.672 -13.438 3.42 1 98.25 152 ALA B C 1
ATOM 2860 O O . ALA B 1 152 ? -4.02 -12.414 2.834 1 98.25 152 ALA B O 1
ATOM 2861 N N . THR B 1 153 ? -4.348 -13.906 4.434 1 96.62 153 THR B N 1
ATOM 2862 C CA . THR B 1 153 ? -5.594 -13.32 4.926 1 96.62 153 THR B CA 1
ATOM 2863 C C . THR B 1 153 ? -5.379 -11.859 5.324 1 96.62 153 THR B C 1
ATOM 2865 O O . THR B 1 153 ? -6.289 -11.039 5.199 1 96.62 153 THR B O 1
ATOM 2868 N N . GLU B 1 154 ? -4.227 -11.461 5.711 1 95.81 154 GLU B N 1
ATOM 2869 C CA . GLU B 1 154 ? -3.947 -10.117 6.203 1 95.81 154 GLU B CA 1
ATOM 2870 C C . GLU B 1 154 ? -3.957 -9.094 5.066 1 95.81 154 GLU B C 1
ATOM 2872 O O . GLU B 1 154 ? -3.992 -7.887 5.312 1 95.81 154 GLU B O 1
ATOM 2877 N N . ALA B 1 155 ? -3.918 -9.594 3.834 1 96 155 ALA B N 1
ATOM 2878 C CA . ALA B 1 155 ? -3.861 -8.711 2.674 1 96 155 ALA B CA 1
ATOM 2879 C C . ALA B 1 155 ? -5.234 -8.117 2.367 1 96 155 ALA B C 1
ATOM 2881 O O . ALA B 1 155 ? -5.348 -7.172 1.581 1 96 155 ALA B O 1
ATOM 2882 N N . PHE B 1 156 ? -6.293 -8.648 3.016 1 93 156 PHE B N 1
ATOM 2883 C CA . PHE B 1 156 ? -7.66 -8.25 2.682 1 93 156 PHE B CA 1
ATOM 2884 C C . PHE B 1 156 ? -8.5 -8.086 3.941 1 93 156 PHE B C 1
ATOM 2886 O O . PHE B 1 156 ? -8.141 -8.602 5.004 1 93 156 PHE B O 1
ATOM 2893 N N . PRO B 1 157 ? -9.625 -7.34 3.754 1 88.25 157 PRO B N 1
ATOM 2894 C CA . PRO B 1 157 ? -10.531 -7.266 4.902 1 88.25 157 PRO B CA 1
ATOM 2895 C C . PRO B 1 157 ? -11.125 -8.625 5.27 1 88.25 157 PRO B C 1
ATOM 2897 O O . PRO B 1 157 ? -11.43 -9.43 4.387 1 88.25 157 PRO B O 1
ATOM 2900 N N . PRO B 1 158 ? -11.25 -8.773 6.594 1 86.38 158 PRO B N 1
ATOM 2901 C CA . PRO B 1 158 ? -11.883 -10.031 7.008 1 86.38 158 PRO B CA 1
ATOM 2902 C C . PRO B 1 158 ? -13.32 -10.164 6.512 1 86.38 158 PRO B C 1
ATOM 2904 O O . PRO B 1 158 ? -14.062 -9.18 6.496 1 86.38 158 PRO B O 1
ATOM 2907 N N . GLY B 1 159 ? -13.68 -11.273 6.055 1 79.19 159 GLY B N 1
ATOM 2908 C CA . GLY B 1 159 ? -15.062 -11.562 5.684 1 79.19 159 GLY B CA 1
ATOM 2909 C C . GLY B 1 159 ? -15.445 -10.977 4.34 1 79.19 159 GLY B C 1
ATOM 2910 O O . GLY B 1 159 ? -16.641 -10.805 4.051 1 79.19 159 GLY B O 1
ATOM 2911 N N . ALA B 1 160 ? -14.492 -10.508 3.582 1 76.62 160 ALA B N 1
ATOM 2912 C CA . ALA B 1 160 ? -14.797 -9.969 2.26 1 76.62 160 ALA B CA 1
ATOM 2913 C C . ALA B 1 160 ? -15.562 -10.984 1.421 1 76.62 160 ALA B C 1
ATOM 2915 O O . ALA B 1 160 ? -15.195 -12.164 1.371 1 76.62 160 ALA B O 1
ATOM 2916 N N . GLU B 1 161 ? -16.625 -10.5 0.756 1 77.38 161 GLU B N 1
ATOM 2917 C CA . GLU B 1 161 ? -17.484 -11.375 -0.028 1 77.38 161 GLU B CA 1
ATOM 2918 C C . GLU B 1 161 ? -17.047 -11.43 -1.486 1 77.38 161 GLU B C 1
ATOM 2920 O O . GLU B 1 161 ? -17.609 -12.172 -2.289 1 77.38 161 GLU B O 1
ATOM 2925 N N . PHE B 1 162 ? -16.141 -10.617 -1.78 1 78.62 162 PHE B N 1
ATOM 2926 C CA . PHE B 1 162 ? -15.641 -10.578 -3.146 1 78.62 162 PHE B CA 1
ATOM 2927 C C . PHE B 1 162 ? -14.117 -10.523 -3.156 1 78.62 162 PHE B C 1
ATOM 2929 O O . PHE B 1 162 ? -13.492 -10.344 -2.107 1 78.62 162 PHE B O 1
ATOM 2936 N N . GLY B 1 163 ? -13.594 -10.82 -4.285 1 82.62 163 GLY B N 1
ATOM 2937 C CA . GLY B 1 163 ? -12.148 -10.828 -4.426 1 82.62 163 GLY B CA 1
ATOM 2938 C C . GLY B 1 163 ? -11.539 -12.203 -4.23 1 82.62 163 GLY B C 1
ATOM 2939 O O . GLY B 1 163 ? -12.25 -13.211 -4.203 1 82.62 163 GLY B O 1
ATOM 2940 N N . PRO B 1 164 ? -10.18 -12.242 -4.168 1 87.75 164 PRO B N 1
ATOM 2941 C CA . PRO B 1 164 ? -9.5 -13.523 -3.922 1 87.75 164 PRO B CA 1
ATOM 2942 C C . PRO B 1 164 ? -9.828 -14.109 -2.551 1 87.75 164 PRO B C 1
ATOM 2944 O O . PRO B 1 164 ? -10.328 -13.398 -1.675 1 87.75 164 PRO B O 1
ATOM 2947 N N . ARG B 1 165 ? -9.648 -15.383 -2.406 1 91.25 165 ARG B N 1
ATOM 2948 C CA . ARG B 1 165 ? -9.836 -16.094 -1.146 1 91.25 165 ARG B CA 1
ATOM 2949 C C . ARG B 1 165 ? -8.484 -16.422 -0.505 1 91.25 165 ARG B C 1
ATOM 2951 O O . ARG B 1 165 ? -7.941 -17.516 -0.719 1 91.25 165 ARG B O 1
ATOM 2958 N N . PRO B 1 166 ? -8.023 -15.516 0.275 1 95.5 166 PRO B N 1
ATOM 2959 C CA . PRO B 1 166 ? -6.699 -15.68 0.871 1 95.5 166 PRO B CA 1
ATOM 2960 C C . PRO B 1 166 ? -6.648 -16.797 1.903 1 95.5 166 PRO B C 1
ATOM 2962 O O . PRO B 1 166 ? -7.684 -17.391 2.23 1 95.5 166 PRO B O 1
ATOM 2965 N N . PHE B 1 167 ? -5.434 -17.109 2.322 1 97.38 167 PHE B N 1
ATOM 2966 C CA . PHE B 1 167 ? -5.246 -18.25 3.213 1 97.38 167 PHE B CA 1
ATOM 2967 C C . PHE B 1 167 ? -4.535 -17.828 4.492 1 97.38 167 PHE B C 1
ATOM 2969 O O . PHE B 1 167 ? -3.705 -16.922 4.473 1 97.38 167 PHE B O 1
ATOM 2976 N N . SER B 1 168 ? -4.895 -18.516 5.566 1 97.56 168 SER B N 1
ATOM 2977 C CA . SER B 1 168 ? -3.998 -18.562 6.719 1 97.56 168 SER B CA 1
ATOM 2978 C C . SER B 1 168 ? -2.932 -19.641 6.547 1 97.56 168 SER B C 1
ATOM 2980 O O . SER B 1 168 ? -3.07 -20.531 5.707 1 97.56 168 SER B O 1
ATOM 2982 N N . GLU B 1 169 ? -1.894 -19.5 7.312 1 98.38 169 GLU B N 1
ATOM 2983 C CA . GLU B 1 169 ? -0.861 -20.531 7.305 1 98.38 169 GLU B CA 1
ATOM 2984 C C . GLU B 1 169 ? -1.453 -21.906 7.598 1 98.38 169 GLU B C 1
ATOM 2986 O O . GLU B 1 169 ? -1.145 -22.875 6.906 1 98.38 169 GLU B O 1
ATOM 2991 N N . LYS B 1 170 ? -2.289 -21.969 8.625 1 98.31 170 LYS B N 1
ATOM 2992 C CA . LYS B 1 170 ? -2.881 -23.234 9.055 1 98.31 170 LYS B CA 1
ATOM 2993 C C . LYS B 1 170 ? -3.711 -23.859 7.934 1 98.31 170 LYS B C 1
ATOM 2995 O O . LYS B 1 170 ? -3.633 -25.062 7.699 1 98.31 170 LYS B O 1
ATOM 3000 N N . GLN B 1 171 ? -4.484 -23.078 7.242 1 97.75 171 GLN B N 1
ATOM 3001 C CA . GLN B 1 171 ? -5.301 -23.562 6.137 1 97.75 171 GLN B CA 1
ATOM 3002 C C . GLN B 1 171 ? -4.43 -24.188 5.051 1 97.75 171 GLN B C 1
ATOM 3004 O O . GLN B 1 171 ? -4.758 -25.266 4.523 1 97.75 171 GLN B O 1
ATOM 3009 N N . LEU B 1 172 ? -3.324 -23.547 4.723 1 98.56 172 LEU B N 1
ATOM 3010 C CA . LEU B 1 172 ? -2.434 -24.047 3.676 1 98.56 172 LEU B CA 1
ATOM 3011 C C . LEU B 1 172 ? -1.8 -25.375 4.082 1 98.56 172 LEU B C 1
ATOM 3013 O O . LEU B 1 172 ? -1.749 -26.312 3.283 1 98.56 172 LEU B O 1
ATOM 3017 N N . ARG B 1 173 ? -1.321 -25.391 5.344 1 98.62 173 ARG B N 1
ATOM 3018 C CA . ARG B 1 173 ? -0.706 -26.625 5.824 1 98.62 173 ARG B CA 1
ATOM 3019 C C . ARG B 1 173 ? -1.7 -27.781 5.805 1 98.62 173 ARG B C 1
ATOM 3021 O O . ARG B 1 173 ? -1.346 -28.906 5.441 1 98.62 173 ARG B O 1
ATOM 3028 N N . ASP B 1 174 ? -2.959 -27.484 6.137 1 98.31 174 ASP B N 1
ATOM 3029 C CA . ASP B 1 174 ? -3.986 -28.516 6.176 1 98.31 174 ASP B CA 1
ATOM 3030 C C . ASP B 1 174 ? -4.324 -29 4.766 1 98.31 174 ASP B C 1
ATOM 3032 O O . ASP B 1 174 ? -4.312 -30.203 4.5 1 98.31 174 ASP B O 1
ATOM 3036 N N . ILE B 1 175 ? -4.605 -28.125 3.871 1 98.19 175 ILE B N 1
ATOM 3037 C CA . ILE B 1 175 ? -5.086 -28.484 2.543 1 98.19 175 ILE B CA 1
ATOM 3038 C C . ILE B 1 175 ? -3.955 -29.141 1.745 1 98.19 175 ILE B C 1
ATOM 3040 O O . ILE B 1 175 ? -4.145 -30.188 1.131 1 98.19 175 ILE B O 1
ATOM 3044 N N . VAL B 1 176 ? -2.76 -28.516 1.724 1 98.75 176 VAL B N 1
ATOM 3045 C CA . VAL B 1 176 ? -1.624 -29.047 0.973 1 98.75 176 VAL B CA 1
ATOM 3046 C C . VAL B 1 176 ? -1.129 -30.344 1.621 1 98.75 176 VAL B C 1
ATOM 3048 O O . VAL B 1 176 ? -0.801 -31.297 0.926 1 98.75 176 VAL B O 1
ATOM 3051 N N . GLY B 1 177 ? -1.142 -30.344 2.941 1 98.56 177 GLY B N 1
ATOM 3052 C CA . GLY B 1 177 ? -0.644 -31.484 3.697 1 98.56 177 GLY B CA 1
ATOM 3053 C C . GLY B 1 177 ? -1.487 -32.75 3.518 1 98.56 177 GLY B C 1
ATOM 3054 O O . GLY B 1 177 ? -1.039 -33.844 3.822 1 98.56 177 GLY B O 1
ATOM 3055 N N . ALA B 1 178 ? -2.699 -32.594 3.051 1 98.12 178 ALA B N 1
ATOM 3056 C CA . ALA B 1 178 ? -3.578 -33.719 2.801 1 98.12 178 ALA B CA 1
ATOM 3057 C C . ALA B 1 178 ? -3.08 -34.562 1.616 1 98.12 178 ALA B C 1
ATOM 3059 O O . ALA B 1 178 ? -3.441 -35.719 1.473 1 98.12 178 ALA B O 1
ATOM 3060 N N . HIS B 1 179 ? -2.184 -33.938 0.749 1 98.25 179 HIS B N 1
ATOM 3061 C CA . HIS B 1 179 ? -1.819 -34.594 -0.489 1 98.25 179 HIS B CA 1
ATOM 3062 C C . HIS B 1 179 ? -0.31 -34.594 -0.703 1 98.25 179 HIS B C 1
ATOM 3064 O O . HIS B 1 179 ? 0.219 -35.375 -1.493 1 98.25 179 HIS B O 1
ATOM 3070 N N . LEU B 1 180 ? 0.365 -33.656 -0.025 1 98.81 180 LEU B N 1
ATOM 3071 C CA . LEU B 1 180 ? 1.809 -33.5 -0.168 1 98.81 180 LEU B CA 1
ATOM 3072 C C . LEU B 1 180 ? 2.48 -33.375 1.197 1 98.81 180 LEU B C 1
ATOM 3074 O O . LEU B 1 180 ? 1.821 -33.062 2.193 1 98.81 180 LEU B O 1
ATOM 3078 N N . GLU B 1 181 ? 3.762 -33.656 1.251 1 98.69 181 GLU B N 1
ATOM 3079 C CA . GLU B 1 181 ? 4.555 -33.375 2.445 1 98.69 181 GLU B CA 1
ATOM 3080 C C . GLU B 1 181 ? 4.977 -31.906 2.496 1 98.69 181 GLU B C 1
ATOM 3082 O O . GLU B 1 181 ? 5.801 -31.469 1.693 1 98.69 181 GLU B O 1
ATOM 3087 N N . VAL B 1 182 ? 4.52 -31.219 3.473 1 98.81 182 VAL B N 1
ATOM 3088 C CA . VAL B 1 182 ? 4.789 -29.781 3.564 1 98.81 182 VAL B CA 1
ATOM 3089 C C . VAL B 1 182 ? 6.145 -29.547 4.23 1 98.81 182 VAL B C 1
ATOM 3091 O O . VAL B 1 182 ? 6.344 -29.922 5.391 1 98.81 182 VAL B O 1
ATOM 3094 N N . GLU B 1 183 ? 7.016 -28.984 3.523 1 98.62 183 GLU B N 1
ATOM 3095 C CA . GLU B 1 183 ? 8.336 -28.625 4.031 1 98.62 183 GLU B CA 1
ATOM 3096 C C . GLU B 1 183 ? 8.297 -27.297 4.781 1 98.62 183 GLU B C 1
ATOM 3098 O O . GLU B 1 183 ? 8.836 -27.188 5.887 1 98.62 183 GLU B O 1
ATOM 3103 N N . ASP B 1 184 ? 7.66 -26.344 4.172 1 98.38 184 ASP B N 1
ATOM 3104 C CA . ASP B 1 184 ? 7.668 -25 4.758 1 98.38 184 ASP B CA 1
ATOM 3105 C C . ASP B 1 184 ? 6.473 -24.188 4.277 1 98.38 184 ASP B C 1
ATOM 3107 O O . ASP B 1 184 ? 5.996 -24.375 3.156 1 98.38 184 ASP B O 1
ATOM 3111 N N . VAL B 1 185 ? 5.867 -23.438 5.117 1 98.75 185 VAL B N 1
ATOM 3112 C CA . VAL B 1 185 ? 4.969 -22.328 4.82 1 98.75 185 VAL B CA 1
ATOM 3113 C C . VAL B 1 185 ? 5.469 -21.062 5.508 1 98.75 185 VAL B C 1
ATOM 3115 O O . VAL B 1 185 ? 5.508 -20.984 6.738 1 98.75 185 VAL B O 1
ATOM 3118 N N . ARG B 1 186 ? 5.852 -20.078 4.754 1 98.25 186 ARG B N 1
ATOM 3119 C CA . ARG B 1 186 ? 6.449 -18.906 5.375 1 98.25 186 ARG B CA 1
ATOM 3120 C C . ARG B 1 186 ? 5.918 -17.609 4.75 1 98.25 186 ARG B C 1
ATOM 3122 O O . ARG B 1 186 ? 5.504 -17.609 3.586 1 98.25 186 ARG B O 1
ATOM 3129 N N . PRO B 1 187 ? 5.988 -16.516 5.496 1 98.25 187 PRO B N 1
ATOM 3130 C CA . PRO B 1 187 ? 5.535 -15.227 4.961 1 98.25 187 PRO B CA 1
ATOM 3131 C C . PRO B 1 187 ? 6.328 -14.789 3.732 1 98.25 187 PRO B C 1
ATOM 3133 O O . PRO B 1 187 ? 7.539 -15.016 3.66 1 98.25 187 PRO B O 1
ATOM 3136 N N . ALA B 1 188 ? 5.645 -14.227 2.832 1 98.12 188 ALA B N 1
ATOM 3137 C CA . ALA B 1 188 ? 6.207 -13.703 1.593 1 98.12 188 ALA B CA 1
ATOM 3138 C C . ALA B 1 188 ? 5.422 -12.484 1.107 1 98.12 188 ALA B C 1
ATOM 3140 O O . ALA B 1 188 ? 4.562 -11.969 1.825 1 98.12 188 ALA B O 1
ATOM 3141 N N . ARG B 1 189 ? 5.828 -11.969 -0.041 1 97.12 189 ARG B N 1
ATOM 3142 C CA . ARG B 1 189 ? 5.125 -10.875 -0.698 1 97.12 189 ARG B CA 1
ATOM 3143 C C . ARG B 1 189 ? 4.832 -11.211 -2.156 1 97.12 189 ARG B C 1
ATOM 3145 O O . ARG B 1 189 ? 5.668 -11.805 -2.842 1 97.12 189 ARG B O 1
ATOM 3152 N N . ALA B 1 190 ? 3.691 -10.836 -2.574 1 97.5 190 ALA B N 1
ATOM 3153 C CA . ALA B 1 190 ? 3.34 -10.914 -3.988 1 97.5 190 ALA B CA 1
ATOM 3154 C C . ALA B 1 190 ? 3.223 -9.523 -4.605 1 97.5 190 ALA B C 1
ATOM 3156 O O . ALA B 1 190 ? 2.557 -8.648 -4.055 1 97.5 190 ALA B O 1
ATOM 3157 N N . TRP B 1 191 ? 3.898 -9.367 -5.715 1 95.19 191 TRP B N 1
ATOM 3158 C CA . TRP B 1 191 ? 3.861 -8.102 -6.438 1 95.19 191 TRP B CA 1
ATOM 3159 C C . TRP B 1 191 ? 2.646 -8.031 -7.355 1 95.19 191 TRP B C 1
ATOM 3161 O O . TRP B 1 191 ? 2.344 -8.992 -8.07 1 95.19 191 TRP B O 1
ATOM 3171 N N . ILE B 1 192 ? 1.931 -6.922 -7.285 1 92.19 192 ILE B N 1
ATOM 3172 C CA . ILE B 1 192 ? 0.793 -6.734 -8.18 1 92.19 192 ILE B CA 1
ATOM 3173 C C . ILE B 1 192 ? 0.762 -5.289 -8.68 1 92.19 192 ILE B C 1
ATOM 3175 O O . ILE B 1 192 ? 1.341 -4.398 -8.047 1 92.19 192 ILE B O 1
ATOM 3179 N N . ASN B 1 193 ? 0.156 -5.117 -9.859 1 87.56 193 ASN B N 1
ATOM 3180 C CA . ASN B 1 193 ? -0.295 -3.799 -10.289 1 87.56 193 ASN B CA 1
ATOM 3181 C C . ASN B 1 193 ? -1.685 -3.475 -9.75 1 87.56 193 ASN B C 1
ATOM 3183 O O . ASN B 1 193 ? -2.658 -4.152 -10.086 1 87.56 193 ASN B O 1
ATOM 3187 N N . VAL B 1 194 ? -1.72 -2.447 -8.922 1 81.56 194 VAL B N 1
ATOM 3188 C CA . VAL B 1 194 ? -3.014 -2.105 -8.344 1 81.56 194 VAL B CA 1
ATOM 3189 C C . VAL B 1 194 ? -3.914 -1.495 -9.414 1 81.56 194 VAL B C 1
ATOM 3191 O O . VAL B 1 194 ? -3.51 -0.566 -10.117 1 81.56 194 VAL B O 1
ATOM 3194 N N . PRO B 1 195 ? -5.086 -2.094 -9.508 1 75.31 195 PRO B N 1
ATOM 3195 C CA . PRO B 1 195 ? -6.027 -1.479 -10.445 1 75.31 195 PRO B CA 1
ATOM 3196 C C . PRO B 1 195 ? -6.383 -0.043 -10.07 1 75.31 195 PRO B C 1
ATOM 3198 O O . PRO B 1 195 ? -6.398 0.305 -8.891 1 75.31 195 PRO B O 1
ATOM 3201 N N . ALA B 1 196 ? -6.695 0.775 -11.07 1 69.56 196 ALA B N 1
ATOM 3202 C CA . ALA B 1 196 ? -7.023 2.182 -10.867 1 69.56 196 ALA B CA 1
ATOM 3203 C C . ALA B 1 196 ? -8.32 2.33 -10.078 1 69.56 196 ALA B C 1
ATOM 3205 O O . ALA B 1 196 ? -8.523 3.328 -9.383 1 69.56 196 ALA B O 1
ATOM 3206 N N . VAL B 1 197 ? -9.211 1.425 -10.305 1 69.56 197 VAL B N 1
ATOM 3207 C CA . VAL B 1 197 ? -10.508 1.479 -9.641 1 69.56 197 VAL B CA 1
ATOM 3208 C C . VAL B 1 197 ? -10.773 0.165 -8.906 1 69.56 197 VAL B C 1
ATOM 3210 O O . VAL B 1 197 ? -10.586 -0.916 -9.469 1 69.56 197 VAL B O 1
ATOM 3213 N N . LEU B 1 198 ? -11.039 0.239 -7.633 1 76.81 198 LEU B N 1
ATOM 3214 C CA . LEU B 1 198 ? -11.422 -0.902 -6.809 1 76.81 198 LEU B CA 1
ATOM 3215 C C . LEU B 1 198 ? -12.883 -0.803 -6.391 1 76.81 198 LEU B C 1
ATOM 3217 O O . LEU B 1 198 ? -13.43 0.297 -6.281 1 76.81 198 LEU B O 1
ATOM 3221 N N . PRO B 1 199 ? -13.516 -1.941 -6.297 1 74 199 PRO B N 1
ATOM 3222 C CA . PRO B 1 199 ? -14.898 -1.89 -5.812 1 74 199 PRO B CA 1
ATOM 3223 C C . PRO B 1 199 ? -15.016 -1.207 -4.449 1 74 199 PRO B C 1
ATOM 3225 O O . PRO B 1 199 ? -14.078 -1.239 -3.652 1 74 199 PRO B O 1
ATOM 3228 N N . ALA B 1 200 ? -16.219 -0.595 -4.355 1 73.94 200 ALA B N 1
ATOM 3229 C CA . ALA B 1 200 ? -16.484 0.041 -3.066 1 73.94 200 ALA B CA 1
ATOM 3230 C C . ALA B 1 200 ? -16.312 -0.953 -1.92 1 73.94 200 ALA B C 1
ATOM 3232 O O . ALA B 1 200 ? -16.797 -2.088 -2 1 73.94 200 ALA B O 1
ATOM 3233 N N . GLY B 1 201 ? -15.609 -0.576 -0.915 1 76.62 201 GLY B N 1
ATOM 3234 C CA . GLY B 1 201 ? -15.43 -1.409 0.263 1 76.62 201 GLY B CA 1
ATOM 3235 C C . GLY B 1 201 ? -14.234 -2.334 0.162 1 76.62 201 GLY B C 1
ATOM 3236 O O . GLY B 1 201 ? -13.844 -2.969 1.146 1 76.62 201 GLY B O 1
ATOM 3237 N N . PHE B 1 202 ? -13.68 -2.42 -1.031 1 81.31 202 PHE B N 1
ATOM 3238 C CA . PHE B 1 202 ? -12.492 -3.254 -1.203 1 81.31 202 PHE B CA 1
ATOM 3239 C C . PHE B 1 202 ? -11.234 -2.484 -0.832 1 81.31 202 PHE B C 1
ATOM 3241 O O . PHE B 1 202 ? -11.117 -1.292 -1.124 1 81.31 202 PHE B O 1
ATOM 3248 N N . GLU B 1 203 ? -10.367 -3.242 -0.159 1 89.75 203 GLU B N 1
ATOM 3249 C CA . GLU B 1 203 ? -9.07 -2.668 0.187 1 89.75 203 GLU B CA 1
ATOM 3250 C C . GLU B 1 203 ? -7.973 -3.725 0.148 1 89.75 203 GLU B C 1
ATOM 3252 O O . GLU B 1 203 ? -8.195 -4.875 0.521 1 89.75 203 GLU B O 1
ATOM 3257 N N . TYR B 1 204 ? -6.848 -3.334 -0.366 1 92.81 204 TYR B N 1
ATOM 3258 C CA . TYR B 1 204 ? -5.625 -4.066 -0.058 1 92.81 204 TYR B CA 1
ATOM 3259 C C . TYR B 1 204 ? -5.031 -3.605 1.269 1 92.81 204 TYR B C 1
ATOM 3261 O O . TYR B 1 204 ? -5.016 -2.408 1.564 1 92.81 204 TYR B O 1
ATOM 3269 N N . ARG B 1 205 ? -4.633 -4.543 2.074 1 95.44 205 ARG B N 1
ATOM 3270 C CA . ARG B 1 205 ? -4.145 -4.207 3.406 1 95.44 205 ARG B CA 1
ATOM 3271 C C . ARG B 1 205 ? -2.703 -4.672 3.594 1 95.44 205 ARG B C 1
ATOM 3273 O O . ARG B 1 205 ? -2.279 -5.656 2.986 1 95.44 205 ARG B O 1
ATOM 3280 N N . ASN B 1 206 ? -2.006 -3.896 4.504 1 97.06 206 ASN B N 1
ATOM 3281 C CA . ASN B 1 206 ? -0.636 -4.227 4.883 1 97.06 206 ASN B CA 1
ATOM 3282 C C . ASN B 1 206 ? 0.28 -4.305 3.664 1 97.06 206 ASN B C 1
ATOM 3284 O O . ASN B 1 206 ? 1.119 -5.199 3.57 1 97.06 206 ASN B O 1
ATOM 3288 N N . VAL B 1 207 ? 0.044 -3.428 2.756 1 97 207 VAL B N 1
ATOM 3289 C CA . VAL B 1 207 ? 0.772 -3.367 1.492 1 97 207 VAL B CA 1
ATOM 3290 C C . VAL B 1 207 ? 2.127 -2.697 1.709 1 97 207 VAL B C 1
ATOM 3292 O O . VAL B 1 207 ? 2.236 -1.738 2.477 1 97 207 VAL B O 1
ATOM 3295 N N . THR B 1 208 ? 3.109 -3.223 1.092 1 95.5 208 THR B N 1
ATOM 3296 C CA . THR B 1 208 ? 4.379 -2.523 0.929 1 95.5 208 THR B CA 1
ATOM 3297 C C . THR B 1 208 ? 4.504 -1.953 -0.481 1 95.5 208 THR B C 1
ATOM 3299 O O . THR B 1 208 ? 4.16 -2.619 -1.459 1 95.5 208 THR B O 1
ATOM 3302 N N . ILE B 1 209 ? 4.875 -0.738 -0.587 1 91.75 209 ILE B N 1
ATOM 3303 C CA . ILE B 1 209 ? 5.156 -0.117 -1.876 1 91.75 209 ILE B CA 1
ATOM 3304 C C . ILE B 1 209 ? 6.637 0.239 -1.964 1 91.75 209 ILE B C 1
ATOM 3306 O O . ILE B 1 209 ? 7.141 1.026 -1.159 1 91.75 209 ILE B O 1
ATOM 3310 N N . GLY B 1 210 ? 7.348 -0.322 -2.895 1 83.88 210 GLY B N 1
ATOM 3311 C CA . GLY B 1 210 ? 8.781 -0.124 -3.039 1 83.88 210 GLY B CA 1
ATOM 3312 C C . GLY B 1 210 ? 9.141 0.886 -4.113 1 83.88 210 GLY B C 1
ATOM 3313 O O . GLY B 1 210 ? 8.289 1.667 -4.547 1 83.88 210 GLY B O 1
ATOM 3314 N N . ALA B 1 211 ? 10.414 0.88 -4.484 1 76.38 211 ALA B N 1
ATOM 3315 C CA . ALA B 1 211 ? 11.008 1.903 -5.336 1 76.38 211 ALA B CA 1
ATOM 3316 C C . ALA B 1 211 ? 10.43 1.846 -6.75 1 76.38 211 ALA B C 1
ATOM 3318 O O . ALA B 1 211 ? 10.406 2.854 -7.457 1 76.38 211 ALA B O 1
ATOM 3319 N N . ASP B 1 212 ? 9.82 0.668 -7.082 1 75.75 212 ASP B N 1
ATOM 3320 C CA . ASP B 1 212 ? 9.305 0.553 -8.438 1 75.75 212 ASP B CA 1
ATOM 3321 C C . ASP B 1 212 ? 7.816 0.91 -8.492 1 75.75 212 ASP B C 1
ATOM 3323 O O . ASP B 1 212 ? 7.18 0.789 -9.539 1 75.75 212 ASP B O 1
ATOM 3327 N N . GLY B 1 213 ? 7.281 1.233 -7.352 1 76.56 213 GLY B N 1
ATOM 3328 C CA . GLY B 1 213 ? 5.914 1.716 -7.281 1 76.56 213 GLY B CA 1
ATOM 3329 C C . GLY B 1 213 ? 4.891 0.598 -7.207 1 76.56 213 GLY B C 1
ATOM 3330 O O . GLY B 1 213 ? 3.701 0.849 -6.992 1 76.56 213 GLY B O 1
ATOM 3331 N N . ARG B 1 214 ? 5.336 -0.704 -7.359 1 83.88 214 ARG B N 1
ATOM 3332 C CA . ARG B 1 214 ? 4.379 -1.804 -7.328 1 83.88 214 ARG B CA 1
ATOM 3333 C C . ARG B 1 214 ? 3.971 -2.133 -5.898 1 83.88 214 ARG B C 1
ATOM 3335 O O . ARG B 1 214 ? 4.746 -1.93 -4.961 1 83.88 214 ARG B O 1
ATOM 3342 N N . ALA B 1 215 ? 2.777 -2.568 -5.789 1 92.44 215 ALA B N 1
ATOM 3343 C CA . ALA B 1 215 ? 2.262 -3.033 -4.504 1 92.44 215 ALA B CA 1
ATOM 3344 C C . ALA B 1 215 ? 2.73 -4.453 -4.207 1 92.44 215 ALA B C 1
ATOM 3346 O O . ALA B 1 215 ? 2.709 -5.32 -5.086 1 92.44 215 ALA B O 1
ATOM 3347 N N . GLN B 1 216 ? 3.246 -4.621 -3.039 1 96.31 216 GLN B N 1
ATOM 3348 C CA . GLN B 1 216 ? 3.598 -5.941 -2.523 1 96.31 216 GLN B CA 1
ATOM 3349 C C . GLN B 1 216 ? 2.633 -6.375 -1.423 1 96.31 216 GLN B C 1
ATOM 3351 O O . GLN B 1 216 ? 2.594 -5.77 -0.35 1 96.31 216 GLN B O 1
ATOM 3356 N N . LEU B 1 217 ? 1.886 -7.406 -1.688 1 97.25 217 LEU B N 1
ATOM 3357 C CA . LEU B 1 217 ? 0.835 -7.82 -0.765 1 97.25 217 LEU B CA 1
ATOM 3358 C C . LEU B 1 217 ? 1.32 -8.953 0.139 1 97.25 217 LEU B C 1
ATOM 3360 O O . LEU B 1 217 ? 2.051 -9.836 -0.306 1 97.25 217 LEU B O 1
ATOM 3364 N N . PRO B 1 218 ? 0.812 -8.93 1.404 1 98.12 218 PRO B N 1
ATOM 3365 C CA . PRO B 1 218 ? 1.078 -10.094 2.256 1 98.12 218 PRO B CA 1
ATOM 3366 C C . PRO B 1 218 ? 0.66 -11.414 1.605 1 98.12 218 PRO B C 1
ATOM 3368 O O . PRO B 1 218 ? -0.458 -11.523 1.097 1 98.12 218 PRO B O 1
ATOM 3371 N N . SER B 1 219 ? 1.576 -12.367 1.655 1 98.62 219 SER B N 1
ATOM 3372 C CA . SER B 1 219 ? 1.372 -13.664 1.019 1 98.62 219 SER B CA 1
ATOM 3373 C C . SER B 1 219 ? 2.135 -14.766 1.749 1 98.62 219 SER B C 1
ATOM 3375 O O . SER B 1 219 ? 2.762 -14.516 2.779 1 98.62 219 SER B O 1
ATOM 3377 N N . TRP B 1 220 ? 1.86 -15.93 1.318 1 98.69 220 TRP B N 1
ATOM 3378 C CA . TRP B 1 220 ? 2.6 -17.094 1.775 1 98.69 220 TRP B CA 1
ATOM 3379 C C . TRP B 1 220 ? 3.312 -17.781 0.613 1 98.69 220 TRP B C 1
ATOM 3381 O O . TRP B 1 220 ? 2.811 -17.797 -0.513 1 98.69 220 TRP B O 1
ATOM 3391 N N . VAL B 1 221 ? 4.434 -18.281 0.856 1 98.75 221 VAL B N 1
ATOM 3392 C CA . VAL B 1 221 ? 5.012 -19.266 -0.04 1 98.75 221 VAL B CA 1
ATOM 3393 C C . VAL B 1 221 ? 4.91 -20.656 0.594 1 98.75 221 VAL B C 1
ATOM 3395 O O . VAL B 1 221 ? 5.262 -20.844 1.763 1 98.75 221 VAL B O 1
ATOM 3398 N N . VAL B 1 222 ? 4.398 -21.562 -0.098 1 98.81 222 VAL B N 1
ATOM 3399 C CA . VAL B 1 222 ? 4.309 -22.953 0.312 1 98.81 222 VAL B CA 1
ATOM 3400 C C . VAL B 1 222 ? 5.371 -23.781 -0.409 1 98.81 222 VAL B C 1
ATOM 3402 O O . VAL B 1 222 ? 5.523 -23.688 -1.63 1 98.81 222 VAL B O 1
ATOM 3405 N N . ILE B 1 223 ? 6.125 -24.516 0.303 1 98.81 223 ILE B N 1
ATOM 3406 C CA . ILE B 1 223 ? 7.09 -25.469 -0.224 1 98.81 223 ILE B CA 1
ATOM 3407 C C . ILE B 1 223 ? 6.719 -26.891 0.224 1 98.81 223 ILE B C 1
ATOM 3409 O O . ILE B 1 223 ? 6.695 -27.172 1.423 1 98.81 223 ILE B O 1
ATOM 3413 N N . ALA B 1 224 ? 6.391 -27.703 -0.724 1 98.88 224 ALA B N 1
ATOM 3414 C CA . ALA B 1 224 ? 5.98 -29.078 -0.427 1 98.88 224 ALA B CA 1
ATOM 3415 C C . ALA B 1 224 ? 6.535 -30.047 -1.462 1 98.88 224 ALA B C 1
ATOM 3417 O O . ALA B 1 224 ? 7.078 -29.641 -2.488 1 98.88 224 ALA B O 1
ATOM 3418 N N . HIS B 1 225 ? 6.469 -31.328 -1.177 1 98.5 225 HIS B N 1
ATOM 3419 C CA . HIS B 1 225 ? 6.961 -32.344 -2.1 1 98.5 225 HIS B CA 1
ATOM 3420 C C . HIS B 1 225 ? 6.094 -33.594 -2.059 1 98.5 225 HIS B C 1
ATOM 3422 O O . HIS B 1 225 ? 5.406 -33.844 -1.067 1 98.5 225 HIS B O 1
ATOM 3428 N N . LYS B 1 226 ? 6.094 -34.25 -3.188 1 98 226 LYS B N 1
ATOM 3429 C CA . LYS B 1 226 ? 5.441 -35.562 -3.234 1 98 226 LYS B CA 1
ATOM 3430 C C . LYS B 1 226 ? 6.316 -36.625 -2.604 1 98 226 LYS B C 1
ATOM 3432 O O . LYS B 1 226 ? 7.508 -36.719 -2.904 1 98 226 LYS B O 1
ATOM 3437 N N . GLY B 1 227 ? 5.754 -37.344 -1.662 1 91.62 227 GLY B N 1
ATOM 3438 C CA . GLY B 1 227 ? 6.469 -38.438 -1.018 1 91.62 227 GLY B CA 1
ATOM 3439 C C . GLY B 1 227 ? 6.871 -39.531 -1.981 1 91.62 227 GLY B C 1
ATOM 3440 O O . GLY B 1 227 ? 6.301 -39.656 -3.066 1 91.62 227 GLY B O 1
#

InterPro domains:
  IPR029063 S-adenosyl-L-methionine-dependent methyltransferase superfamily [G3DSA:3.40.50.150] (8-196)
  IPR029063 S-adenosyl-L-methionine-dependent methyltransferase superfamily [SSF53335] (10-193)
  IPR041698 Methyltransferase domain 25 [PF13649] (50-144)

Organism: NCBI:txid185642